Protein AF-A0A2D9S6Z5-F1 (afdb_monomer_lite)

Structure (mmCIF, N/CA/C/O backbone):
data_AF-A0A2D9S6Z5-F1
#
_entry.id   AF-A0A2D9S6Z5-F1
#
loop_
_atom_site.group_PDB
_atom_site.id
_atom_site.type_symbol
_atom_site.label_atom_id
_atom_site.label_alt_id
_atom_site.label_comp_id
_atom_site.label_asym_id
_atom_site.label_entity_id
_atom_site.label_seq_id
_atom_site.pdbx_PDB_ins_code
_atom_site.Cartn_x
_atom_site.Cartn_y
_atom_site.Cartn_z
_atom_site.occupancy
_atom_site.B_iso_or_equiv
_atom_site.auth_seq_id
_atom_site.auth_comp_id
_atom_site.auth_asym_id
_atom_site.auth_atom_id
_atom_site.pdbx_PDB_model_num
ATOM 1 N N . MET A 1 1 ? 11.393 -18.738 -14.685 1.00 60.38 1 MET A N 1
ATOM 2 C CA . MET A 1 1 ? 10.827 -17.722 -13.768 1.00 60.38 1 MET A CA 1
ATOM 3 C C . MET A 1 1 ? 9.492 -17.321 -14.346 1.00 60.38 1 MET A C 1
ATOM 5 O O . MET A 1 1 ? 9.480 -16.677 -15.389 1.00 60.38 1 MET A O 1
ATOM 9 N N . GLU A 1 2 ? 8.398 -17.807 -13.768 1.00 61.34 2 GLU A N 1
ATOM 10 C CA . GLU A 1 2 ? 7.042 -17.503 -14.252 1.00 61.34 2 GLU A CA 1
ATOM 11 C C . GLU A 1 2 ? 6.522 -16.192 -13.652 1.00 61.34 2 GLU A C 1
ATOM 13 O O . GLU A 1 2 ? 6.022 -15.353 -14.396 1.00 61.34 2 GLU A O 1
ATOM 18 N N . GLU A 1 3 ? 6.768 -15.971 -12.359 1.00 75.12 3 GLU A N 1
ATOM 19 C CA . GLU A 1 3 ? 6.419 -14.752 -11.616 1.00 75.12 3 GLU A CA 1
ATOM 20 C C . GLU A 1 3 ? 7.057 -13.482 -12.209 1.00 75.12 3 GLU A C 1
ATOM 22 O O . GLU A 1 3 ? 8.224 -13.494 -12.629 1.00 75.12 3 GLU A O 1
ATOM 27 N N . ARG A 1 4 ? 6.312 -12.365 -12.226 1.00 84.50 4 ARG A N 1
ATOM 28 C CA . ARG A 1 4 ? 6.778 -11.103 -12.830 1.00 84.50 4 ARG A CA 1
ATOM 29 C C . ARG A 1 4 ? 7.677 -10.310 -11.888 1.00 84.50 4 ARG A C 1
ATOM 31 O O . ARG A 1 4 ? 8.606 -9.667 -12.367 1.00 84.50 4 ARG A O 1
ATOM 38 N N . LEU A 1 5 ? 7.495 -10.414 -10.570 1.00 86.44 5 LEU A N 1
ATOM 39 C CA . LEU A 1 5 ? 8.322 -9.698 -9.591 1.00 86.44 5 LEU A CA 1
ATOM 40 C C . LEU A 1 5 ? 9.825 -10.070 -9.651 1.00 86.44 5 LEU A C 1
ATOM 42 O O . LEU A 1 5 ? 10.650 -9.163 -9.782 1.00 86.44 5 LEU A O 1
ATOM 46 N N . PRO A 1 6 ? 10.238 -11.358 -9.657 1.00 86.62 6 PRO A N 1
ATOM 47 C CA . PRO A 1 6 ? 11.644 -11.708 -9.871 1.00 86.62 6 PRO A CA 1
ATOM 48 C C . PRO A 1 6 ? 12.201 -11.181 -11.202 1.00 86.62 6 PRO A C 1
ATOM 50 O O . PRO A 1 6 ? 13.356 -10.752 -11.267 1.00 86.62 6 PRO A O 1
ATOM 53 N N . LYS A 1 7 ? 11.389 -11.200 -12.274 1.00 88.25 7 LYS A N 1
ATOM 54 C CA . LYS A 1 7 ? 11.790 -10.687 -13.594 1.00 88.25 7 LYS A CA 1
ATOM 55 C C . LYS A 1 7 ? 12.006 -9.179 -13.555 1.00 88.25 7 LYS A C 1
ATOM 57 O O . LYS A 1 7 ? 13.042 -8.723 -14.029 1.00 88.25 7 LYS A O 1
ATOM 62 N N . SER A 1 8 ? 11.073 -8.418 -12.983 1.00 88.50 8 SER A N 1
ATOM 63 C CA . SER A 1 8 ? 11.162 -6.957 -12.918 1.00 88.50 8 SER A CA 1
ATOM 64 C C . SER A 1 8 ? 12.385 -6.521 -12.108 1.00 88.50 8 SER A C 1
ATOM 66 O O . SER A 1 8 ? 13.182 -5.723 -12.604 1.00 88.50 8 SER A O 1
ATOM 68 N N . MET A 1 9 ? 12.635 -7.135 -10.944 1.00 87.38 9 MET A N 1
ATOM 69 C CA . MET A 1 9 ? 13.846 -6.892 -10.148 1.00 87.38 9 MET A CA 1
ATOM 70 C C . MET A 1 9 ? 15.133 -7.202 -10.923 1.00 87.38 9 MET A C 1
ATOM 72 O O . MET A 1 9 ? 16.073 -6.407 -10.913 1.00 87.38 9 MET A O 1
ATOM 76 N N . LEU A 1 10 ? 15.187 -8.330 -11.640 1.00 89.12 10 LEU A N 1
ATOM 77 C CA . LEU A 1 10 ? 16.334 -8.668 -12.487 1.00 89.12 10 LEU A CA 1
ATOM 78 C C . LEU A 1 10 ? 16.539 -7.657 -13.615 1.00 89.12 10 LEU A C 1
ATOM 80 O O . LEU A 1 10 ? 17.675 -7.277 -13.910 1.00 89.12 10 LEU A O 1
ATOM 84 N N . LEU A 1 11 ? 15.453 -7.217 -14.251 1.00 89.31 11 LEU A N 1
ATOM 85 C CA . LEU A 1 11 ? 15.498 -6.253 -15.342 1.00 89.31 11 LEU A CA 1
ATOM 86 C C . LEU A 1 11 ? 16.002 -4.885 -14.876 1.00 89.31 11 LEU A C 1
ATOM 88 O O . LEU A 1 11 ? 16.746 -4.264 -15.637 1.00 89.31 11 LEU A O 1
ATOM 92 N N . ARG A 1 12 ? 15.708 -4.444 -13.640 1.00 86.06 12 ARG A N 1
ATOM 93 C CA . ARG A 1 12 ? 16.268 -3.196 -13.074 1.00 86.06 12 ARG A CA 1
ATOM 94 C C . ARG A 1 12 ? 17.788 -3.166 -13.175 1.00 86.06 12 ARG A C 1
ATOM 96 O O . ARG A 1 12 ? 18.351 -2.181 -13.651 1.00 86.06 12 ARG A O 1
ATOM 103 N N . THR A 1 13 ? 18.447 -4.261 -12.801 1.00 83.06 13 THR A N 1
ATOM 104 C CA . THR A 1 13 ? 19.909 -4.380 -12.856 1.00 83.06 13 THR A CA 1
ATOM 105 C C . THR A 1 13 ? 20.404 -4.704 -14.271 1.00 83.06 13 THR A C 1
ATOM 107 O O . THR A 1 13 ? 21.367 -4.109 -14.760 1.00 83.06 13 THR A O 1
ATOM 110 N N . ALA A 1 14 ? 19.752 -5.641 -14.966 1.00 87.31 14 ALA A N 1
ATOM 111 C CA . ALA A 1 14 ? 20.235 -6.171 -16.239 1.00 87.31 14 ALA A CA 1
ATOM 112 C C . ALA A 1 14 ? 20.054 -5.211 -17.425 1.00 87.31 14 ALA A C 1
ATOM 114 O O . ALA A 1 14 ? 20.793 -5.339 -18.405 1.00 87.31 14 ALA A O 1
ATOM 115 N N . ARG A 1 15 ? 19.130 -4.240 -17.359 1.00 86.25 15 ARG A N 1
ATOM 116 C CA . ARG A 1 15 ? 18.839 -3.302 -18.464 1.00 86.25 15 ARG A CA 1
ATOM 117 C C . ARG A 1 15 ? 19.946 -2.288 -18.753 1.00 86.25 15 ARG A C 1
ATOM 119 O O . ARG A 1 15 ? 19.988 -1.728 -19.847 1.00 86.25 15 ARG A O 1
ATOM 126 N N . ALA A 1 16 ? 20.858 -2.045 -17.811 1.00 84.31 16 ALA A N 1
ATOM 127 C CA . ALA A 1 16 ? 21.856 -0.980 -17.923 1.00 84.31 16 ALA A CA 1
ATOM 128 C C . ALA A 1 16 ? 22.702 -1.098 -19.209 1.00 84.31 16 ALA A C 1
ATOM 130 O O . ALA A 1 16 ? 23.421 -2.081 -19.418 1.00 84.31 16 ALA A O 1
ATOM 131 N N . ASN A 1 17 ? 22.638 -0.086 -20.081 1.00 85.12 17 ASN A N 1
ATOM 132 C CA . ASN A 1 17 ? 23.307 -0.051 -21.391 1.00 85.12 17 ASN A CA 1
ATOM 133 C C . ASN A 1 17 ? 22.936 -1.194 -22.360 1.00 85.12 17 ASN A C 1
ATOM 135 O O . ASN A 1 17 ? 23.651 -1.397 -23.343 1.00 85.12 17 ASN A O 1
ATOM 139 N N . ALA A 1 18 ? 21.850 -1.927 -22.114 1.00 90.69 18 ALA A N 1
ATOM 140 C CA . ALA A 1 18 ? 21.402 -3.042 -22.943 1.00 90.69 18 ALA A CA 1
ATOM 141 C C . ALA A 1 18 ? 20.300 -2.633 -23.934 1.00 90.69 18 ALA A C 1
ATOM 143 O O . ALA A 1 18 ? 19.709 -1.561 -23.824 1.00 90.69 18 ALA A O 1
ATOM 144 N N . LEU A 1 19 ? 20.048 -3.508 -24.906 1.00 93.94 19 LEU A N 1
ATOM 145 C CA . LEU A 1 19 ? 18.801 -3.582 -25.655 1.00 93.94 19 LEU A CA 1
ATOM 146 C C . LEU A 1 19 ? 17.936 -4.654 -24.979 1.00 93.94 19 LEU A C 1
ATOM 148 O O . LEU A 1 19 ? 18.350 -5.810 -24.878 1.00 93.94 19 LEU A O 1
ATOM 152 N N . VAL A 1 20 ? 16.770 -4.247 -24.492 1.00 94.44 20 VAL A N 1
ATOM 153 C CA . VAL A 1 20 ? 15.837 -5.036 -23.692 1.00 94.44 20 VAL A CA 1
ATOM 154 C C . VAL A 1 20 ? 14.557 -5.273 -24.483 1.00 94.44 20 VAL A C 1
ATOM 156 O O . VAL A 1 20 ? 13.919 -4.324 -24.937 1.00 94.44 20 VAL A O 1
ATOM 159 N N . ILE A 1 21 ? 14.174 -6.539 -24.620 1.00 95.12 21 ILE A N 1
ATOM 160 C CA . ILE A 1 21 ? 12.859 -6.965 -25.112 1.00 95.12 21 ILE A CA 1
ATOM 161 C C . ILE A 1 21 ? 12.266 -7.851 -24.021 1.00 95.12 21 ILE A C 1
ATOM 163 O O . ILE A 1 21 ? 12.701 -8.991 -23.883 1.00 95.12 21 ILE A O 1
ATOM 167 N N . ALA A 1 22 ? 11.345 -7.324 -23.217 1.00 93.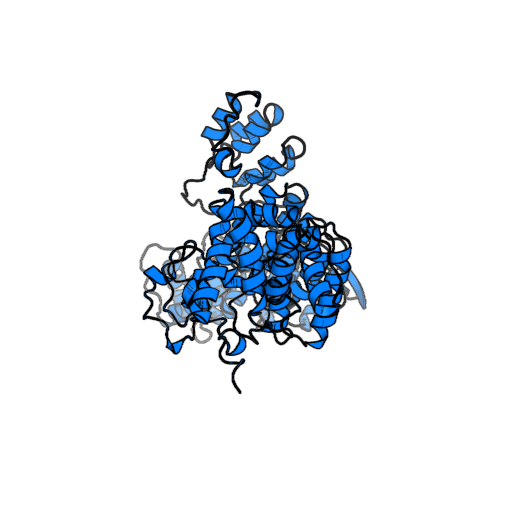06 22 ALA A N 1
ATOM 168 C CA . ALA A 1 22 ? 10.731 -8.046 -22.099 1.00 93.06 22 ALA A CA 1
ATOM 169 C C . ALA A 1 22 ? 9.395 -7.410 -21.685 1.00 93.06 22 ALA A C 1
ATOM 171 O O . ALA A 1 22 ? 9.017 -6.362 -22.206 1.00 93.06 22 ALA A O 1
ATOM 172 N N . ASP A 1 23 ? 8.656 -8.040 -20.776 1.00 90.19 23 ASP A N 1
ATOM 173 C CA . ASP A 1 23 ? 7.639 -7.353 -19.975 1.00 90.19 23 ASP A CA 1
ATOM 174 C C . ASP A 1 23 ? 8.330 -6.261 -19.139 1.00 90.19 23 ASP A C 1
ATOM 176 O O . ASP A 1 23 ? 9.142 -6.558 -18.261 1.00 90.19 23 ASP A O 1
ATOM 180 N N . LEU A 1 24 ? 8.057 -4.990 -19.458 1.00 88.00 24 LEU A N 1
ATOM 181 C CA . LEU A 1 24 ? 8.623 -3.845 -18.732 1.00 88.00 24 LEU A CA 1
ATOM 182 C C . LEU A 1 24 ? 7.766 -3.429 -17.522 1.00 88.00 24 LEU A C 1
ATOM 184 O O . LEU A 1 24 ? 8.071 -2.425 -16.879 1.00 88.00 24 LEU A O 1
ATOM 188 N N . GLY A 1 25 ? 6.711 -4.184 -17.196 1.00 82.19 25 GLY A N 1
ATOM 189 C CA . GLY A 1 25 ? 5.945 -4.023 -15.964 1.00 82.19 25 GLY A CA 1
ATOM 190 C C . GLY A 1 25 ? 6.850 -4.089 -14.733 1.00 82.19 25 GLY A C 1
ATOM 191 O O . GLY A 1 25 ? 7.753 -4.923 -14.636 1.00 82.19 25 GLY A O 1
ATOM 192 N N . GLY A 1 26 ? 6.655 -3.159 -13.800 1.00 78.12 26 GLY A N 1
ATOM 193 C CA . GLY A 1 26 ? 7.515 -3.039 -12.624 1.00 78.12 26 GLY A CA 1
ATOM 194 C C . GLY A 1 26 ? 8.839 -2.284 -12.834 1.00 78.12 26 GLY A C 1
ATOM 195 O O . GLY A 1 26 ? 9.704 -2.345 -11.952 1.00 78.12 26 GLY A O 1
ATOM 196 N N . LEU A 1 27 ? 9.011 -1.579 -13.963 1.00 82.25 27 LEU A N 1
ATOM 197 C CA . LEU A 1 27 ? 10.142 -0.681 -14.240 1.00 82.25 27 LEU A CA 1
ATOM 198 C C . LEU A 1 27 ? 9.711 0.789 -14.359 1.00 82.25 27 LEU A C 1
ATOM 200 O O . LEU A 1 27 ? 8.639 1.098 -14.865 1.00 82.25 27 LEU A O 1
ATOM 204 N N . ASP A 1 28 ? 10.622 1.697 -14.007 1.00 70.56 28 ASP A N 1
ATOM 205 C CA . ASP A 1 28 ? 10.469 3.164 -14.087 1.00 70.56 28 ASP A CA 1
ATOM 206 C C . ASP A 1 28 ? 10.483 3.755 -15.516 1.00 70.56 28 ASP A C 1
ATOM 208 O O . ASP A 1 28 ? 10.753 4.938 -15.708 1.00 70.56 28 ASP A O 1
ATOM 212 N N . THR A 1 29 ? 10.291 2.938 -16.553 1.00 73.88 29 THR A N 1
ATOM 213 C CA . THR A 1 29 ? 10.485 3.356 -17.951 1.00 73.88 29 THR A CA 1
ATOM 214 C C . THR A 1 29 ? 9.367 2.858 -18.845 1.00 73.88 29 THR A C 1
ATOM 216 O O . THR A 1 29 ? 9.070 1.662 -18.846 1.00 73.88 29 THR A O 1
ATOM 219 N N . VAL A 1 30 ? 8.832 3.748 -19.679 1.00 75.75 30 VAL A N 1
ATOM 220 C CA . VAL A 1 30 ? 7.879 3.392 -20.734 1.00 75.75 30 VAL A CA 1
ATOM 221 C C . VAL A 1 30 ? 8.622 2.764 -21.918 1.00 75.75 30 VAL A C 1
ATOM 223 O O . VAL A 1 30 ? 9.738 3.162 -22.262 1.00 75.75 30 VAL A O 1
ATOM 226 N N . GLY A 1 31 ? 8.012 1.755 -22.543 1.00 80.56 31 GLY A N 1
ATOM 227 C CA . GLY A 1 31 ? 8.539 1.150 -23.765 1.00 80.56 31 GLY A CA 1
ATOM 228 C C . GLY A 1 31 ? 8.642 2.167 -24.905 1.00 80.56 31 GLY A C 1
ATOM 229 O O . GLY A 1 31 ? 7.742 2.975 -25.121 1.00 80.56 31 GLY A O 1
ATOM 230 N N . GLN A 1 32 ? 9.739 2.115 -25.657 1.00 89.50 32 GLN A N 1
ATOM 231 C CA . GLN A 1 32 ? 9.944 2.960 -26.830 1.00 89.50 32 GLN A CA 1
ATOM 232 C C . GLN A 1 32 ? 9.162 2.433 -28.041 1.00 89.50 32 GLN A C 1
ATOM 234 O O . GLN A 1 32 ? 8.754 1.271 -28.095 1.00 89.50 32 GLN A O 1
ATOM 239 N N . ASN A 1 33 ? 9.018 3.283 -29.061 1.00 91.56 33 ASN A N 1
ATOM 240 C CA . ASN A 1 33 ? 8.466 2.889 -30.358 1.00 91.56 33 ASN A CA 1
ATOM 241 C C . ASN A 1 33 ? 9.228 1.692 -30.945 1.00 91.56 33 ASN A C 1
ATOM 243 O O . ASN A 1 33 ? 10.458 1.649 -30.906 1.00 91.56 33 ASN A O 1
ATOM 247 N N . PHE A 1 34 ? 8.512 0.763 -31.575 1.00 94.31 34 PHE A N 1
ATOM 248 C CA . PHE A 1 34 ? 9.117 -0.413 -32.194 1.00 94.31 34 PHE A CA 1
ATOM 249 C C . PHE A 1 34 ? 9.845 -0.065 -33.506 1.00 94.31 34 PHE A C 1
ATOM 251 O O . PHE A 1 34 ? 9.408 0.817 -34.253 1.00 94.31 34 PHE A O 1
ATOM 258 N N . PRO A 1 35 ? 10.940 -0.764 -33.845 1.00 93.75 35 PRO A N 1
ATOM 259 C CA . PRO A 1 35 ? 11.667 -0.545 -35.093 1.00 93.75 35 PRO A CA 1
ATOM 260 C C . PRO A 1 35 ? 10.824 -0.984 -36.293 1.00 93.75 35 PRO A C 1
ATOM 262 O O . PRO A 1 35 ? 10.337 -2.114 -36.346 1.00 93.75 35 PRO A O 1
ATOM 265 N N . ILE A 1 36 ? 10.653 -0.123 -37.297 1.00 94.00 36 ILE A N 1
ATOM 266 C CA . ILE A 1 36 ? 9.840 -0.442 -38.482 1.00 94.00 36 ILE A CA 1
ATOM 267 C C . ILE A 1 36 ? 10.416 -1.607 -39.317 1.00 94.00 36 ILE A C 1
ATOM 269 O O . ILE A 1 36 ? 9.697 -2.264 -40.085 1.00 94.00 36 ILE A O 1
ATOM 273 N N . SER A 1 37 ? 11.713 -1.887 -39.190 1.00 93.06 37 SER A N 1
ATOM 274 C CA . SER A 1 37 ? 12.403 -2.985 -39.867 1.00 93.06 37 SER A CA 1
ATOM 275 C C . SER A 1 37 ? 12.048 -4.365 -39.309 1.00 93.06 37 SER A C 1
ATOM 277 O O . SER A 1 37 ? 12.013 -5.322 -40.082 1.00 93.06 37 SER A O 1
ATOM 279 N N . CYS A 1 38 ? 11.630 -4.494 -38.039 1.00 94.38 38 CYS A N 1
ATOM 280 C CA . CYS A 1 38 ? 11.185 -5.795 -37.506 1.00 94.38 38 CYS A CA 1
ATOM 281 C C . CYS A 1 38 ? 9.957 -6.357 -38.250 1.00 94.38 38 CYS A C 1
ATOM 283 O O . CYS A 1 38 ? 9.712 -7.569 -38.259 1.00 94.38 38 CYS A O 1
ATOM 285 N N . LEU A 1 39 ? 9.215 -5.493 -38.957 1.00 95.38 39 LEU A N 1
ATOM 286 C CA . LEU A 1 39 ? 8.086 -5.901 -39.783 1.00 95.38 39 LEU A CA 1
ATOM 287 C C . LEU A 1 39 ? 8.487 -6.745 -41.010 1.00 95.38 39 LEU A C 1
ATOM 289 O O . LEU A 1 39 ? 7.630 -7.450 -41.551 1.00 95.38 39 LEU A O 1
ATOM 293 N N . ASP A 1 40 ? 9.759 -6.721 -41.440 1.00 93.69 40 ASP A N 1
ATOM 294 C CA . ASP A 1 40 ? 10.269 -7.585 -42.520 1.00 93.69 40 ASP A CA 1
ATOM 295 C C . ASP A 1 40 ? 10.176 -9.073 -42.134 1.00 93.69 40 ASP A C 1
ATOM 297 O O . ASP A 1 40 ? 9.705 -9.912 -42.915 1.00 93.69 40 ASP A O 1
ATOM 301 N N . SER A 1 41 ? 10.560 -9.401 -40.900 1.00 92.19 41 SER A N 1
ATOM 302 C CA . SER A 1 41 ? 10.441 -10.759 -40.368 1.00 92.19 41 SER A CA 1
ATOM 303 C C . SER A 1 41 ? 8.986 -11.092 -40.031 1.00 92.19 41 SER A C 1
ATOM 305 O O . SER A 1 41 ? 8.489 -12.173 -40.370 1.00 92.19 41 SER A O 1
ATOM 307 N N . TRP A 1 42 ? 8.244 -10.117 -39.492 1.00 95.81 42 TRP A N 1
ATOM 308 C CA . TRP A 1 42 ? 6.830 -10.293 -39.163 1.00 95.81 42 TRP A CA 1
ATOM 309 C C . TRP A 1 42 ? 5.974 -10.636 -40.384 1.00 95.81 42 TRP A C 1
ATOM 311 O O . TRP A 1 42 ? 5.202 -11.589 -40.318 1.00 95.81 42 TRP A O 1
ATOM 321 N N . ILE A 1 43 ? 6.111 -9.945 -41.525 1.00 94.94 43 ILE A N 1
ATOM 322 C CA . ILE A 1 43 ? 5.259 -10.214 -42.702 1.00 94.94 43 ILE A CA 1
ATOM 323 C C . ILE A 1 43 ? 5.460 -11.638 -43.245 1.00 94.94 43 ILE A C 1
ATOM 325 O O . ILE A 1 43 ? 4.526 -12.261 -43.762 1.00 94.94 43 ILE A O 1
ATOM 329 N N . THR A 1 44 ? 6.672 -12.176 -43.099 1.00 92.75 44 THR A N 1
ATOM 330 C CA . THR A 1 44 ? 7.031 -13.542 -43.498 1.00 92.75 44 THR A CA 1
ATOM 331 C C . THR A 1 44 ? 6.307 -14.566 -42.628 1.00 92.75 44 THR A C 1
ATOM 333 O O . THR A 1 44 ? 5.728 -15.517 -43.161 1.00 92.75 44 THR A O 1
ATOM 336 N N . ARG A 1 45 ? 6.257 -14.321 -41.315 1.00 90.25 45 ARG A N 1
ATOM 337 C CA . ARG A 1 45 ? 5.573 -15.162 -40.319 1.00 90.25 45 ARG A CA 1
ATOM 338 C C . ARG A 1 45 ? 4.054 -15.015 -40.378 1.00 90.25 45 ARG A C 1
ATOM 340 O O . ARG A 1 45 ? 3.323 -16.001 -40.321 1.00 90.25 45 ARG A O 1
ATOM 347 N N . ALA A 1 46 ? 3.570 -13.793 -40.570 1.00 91.44 46 ALA A N 1
ATOM 348 C CA . ALA A 1 46 ? 2.155 -13.473 -40.661 1.00 91.44 46 ALA A CA 1
ATOM 349 C C . ALA A 1 46 ? 1.521 -14.002 -41.952 1.00 91.44 46 ALA A C 1
ATOM 351 O O . ALA A 1 46 ? 0.322 -14.271 -41.961 1.00 91.44 46 ALA A O 1
ATOM 352 N N . HIS A 1 47 ? 2.272 -14.180 -43.044 1.00 92.62 47 HIS A N 1
ATOM 353 C CA . HIS A 1 47 ? 1.724 -14.632 -44.326 1.00 92.62 47 HIS A CA 1
ATOM 354 C C . HIS A 1 47 ? 2.605 -15.672 -45.052 1.00 92.62 47 HIS A C 1
ATOM 356 O O . HIS A 1 47 ? 3.043 -15.432 -46.183 1.00 92.62 47 HIS A O 1
ATOM 362 N N . PRO A 1 48 ? 2.781 -16.886 -44.494 1.00 89.62 48 PRO A N 1
ATOM 363 C CA . PRO A 1 48 ? 3.728 -17.883 -45.004 1.00 89.62 48 PRO A CA 1
ATOM 364 C C . PRO A 1 48 ? 3.361 -18.446 -46.388 1.00 89.62 48 PRO A C 1
ATOM 366 O O . PRO A 1 48 ? 4.219 -18.960 -47.098 1.00 89.62 48 PRO A O 1
ATOM 369 N N . ARG A 1 49 ? 2.094 -18.330 -46.805 1.00 91.38 49 ARG A N 1
ATOM 370 C CA . ARG A 1 49 ? 1.600 -18.821 -48.106 1.00 91.38 49 ARG A CA 1
ATOM 371 C C . ARG A 1 49 ? 1.699 -17.793 -49.238 1.00 91.38 49 ARG A C 1
ATOM 373 O O . ARG A 1 49 ? 1.493 -18.150 -50.391 1.00 91.38 49 ARG A O 1
ATOM 380 N N . LEU A 1 50 ? 1.964 -16.521 -48.923 1.00 91.50 50 LEU A N 1
ATOM 381 C CA . LEU A 1 50 ? 2.097 -15.474 -49.940 1.00 91.50 50 LEU A CA 1
ATOM 382 C C . LEU A 1 50 ? 3.474 -15.522 -50.601 1.00 91.50 50 LEU A C 1
ATOM 384 O O . LEU A 1 50 ? 4.458 -15.898 -49.960 1.00 91.50 50 LEU A O 1
ATOM 388 N N . THR A 1 51 ? 3.537 -15.090 -51.861 1.00 93.12 51 THR A N 1
ATOM 389 C CA . THR A 1 51 ? 4.793 -14.942 -52.602 1.00 93.12 51 THR A CA 1
ATOM 390 C C . THR A 1 51 ? 5.638 -13.793 -52.032 1.00 93.12 51 THR A C 1
ATOM 392 O O . THR A 1 51 ? 5.086 -12.844 -51.465 1.00 93.12 51 THR A O 1
ATOM 395 N N . PRO A 1 52 ? 6.974 -13.817 -52.204 1.00 91.44 52 PRO A N 1
ATOM 396 C CA . PRO A 1 52 ? 7.848 -12.750 -51.707 1.00 91.44 52 PRO A CA 1
ATOM 397 C C . PRO A 1 52 ? 7.496 -11.355 -52.251 1.00 91.44 52 PRO A C 1
ATOM 399 O O . PRO A 1 52 ? 7.566 -10.369 -51.519 1.00 91.44 52 PRO A O 1
ATOM 402 N N . SER A 1 53 ? 7.070 -11.265 -53.516 1.00 90.44 53 SER A N 1
ATOM 403 C CA . SER A 1 53 ? 6.652 -10.005 -54.144 1.00 90.44 53 SER A CA 1
ATOM 404 C C . SER A 1 53 ? 5.389 -9.429 -53.502 1.00 90.44 53 SER A C 1
ATOM 406 O O . SER A 1 53 ? 5.338 -8.235 -53.205 1.00 90.44 53 SER A O 1
ATOM 408 N N . GLU A 1 54 ? 4.398 -10.276 -53.225 1.00 90.75 54 GLU A N 1
ATOM 409 C CA . GLU A 1 54 ? 3.148 -9.860 -52.591 1.00 90.75 54 GLU A CA 1
ATOM 410 C C . GLU A 1 54 ? 3.359 -9.481 -51.118 1.00 90.75 54 GLU A C 1
ATOM 412 O O . GLU A 1 54 ? 2.797 -8.490 -50.651 1.00 90.75 54 GLU A O 1
ATOM 417 N N . ARG A 1 55 ? 4.232 -10.197 -50.392 1.00 92.06 55 ARG A N 1
ATOM 418 C CA . ARG A 1 55 ? 4.635 -9.794 -49.032 1.00 92.06 55 ARG A CA 1
ATOM 419 C C . ARG A 1 55 ? 5.292 -8.421 -49.030 1.00 92.06 55 ARG A C 1
ATOM 421 O O . ARG A 1 55 ? 4.893 -7.575 -48.238 1.00 92.06 55 ARG A O 1
ATOM 428 N N . ARG A 1 56 ? 6.240 -8.172 -49.941 1.00 92.38 56 ARG A N 1
ATOM 429 C CA . ARG A 1 56 ? 6.921 -6.873 -50.060 1.00 92.38 56 ARG A CA 1
ATOM 430 C C . ARG A 1 56 ? 5.936 -5.747 -50.384 1.00 92.38 56 ARG A C 1
ATOM 432 O O . ARG A 1 56 ? 6.009 -4.689 -49.767 1.00 92.38 56 ARG A O 1
ATOM 439 N N . ARG A 1 57 ? 4.973 -5.983 -51.283 1.00 92.44 57 ARG A N 1
ATOM 440 C CA . ARG A 1 57 ? 3.910 -5.013 -51.592 1.00 92.44 57 ARG A CA 1
ATOM 441 C C . ARG A 1 57 ? 3.079 -4.673 -50.353 1.00 92.44 57 ARG A C 1
ATOM 443 O O . ARG A 1 57 ? 2.920 -3.499 -50.032 1.00 92.44 57 ARG A O 1
ATOM 450 N N . ARG A 1 58 ? 2.571 -5.690 -49.648 1.00 92.44 58 ARG A N 1
ATOM 451 C CA . ARG A 1 58 ? 1.746 -5.507 -48.441 1.00 92.44 58 ARG A CA 1
ATOM 452 C C . ARG A 1 58 ? 2.515 -4.840 -47.309 1.00 92.44 58 ARG A C 1
ATOM 454 O O . ARG A 1 58 ? 1.953 -3.989 -46.627 1.00 92.44 58 ARG A O 1
ATOM 461 N N . LEU A 1 59 ? 3.784 -5.203 -47.135 1.00 92.38 59 LEU A N 1
ATOM 462 C CA . LEU A 1 59 ? 4.662 -4.605 -46.141 1.00 92.38 59 LEU A CA 1
ATOM 463 C C . LEU A 1 59 ? 4.895 -3.119 -46.419 1.00 92.38 59 LEU A C 1
ATOM 465 O O . LEU A 1 59 ? 4.761 -2.321 -45.501 1.00 92.38 59 LEU A O 1
ATOM 469 N N . ASN A 1 60 ? 5.165 -2.727 -47.667 1.00 91.56 60 ASN A N 1
ATOM 470 C CA . ASN A 1 60 ? 5.328 -1.314 -48.019 1.00 91.56 60 ASN A CA 1
ATOM 471 C C . ASN A 1 60 ? 4.052 -0.512 -47.719 1.00 91.56 60 ASN A C 1
ATOM 473 O O . ASN A 1 60 ? 4.125 0.526 -47.070 1.00 91.56 60 ASN A O 1
ATOM 477 N N . SER A 1 61 ? 2.875 -1.035 -48.083 1.00 90.44 61 SER A N 1
ATOM 478 C CA . SER A 1 61 ? 1.594 -0.389 -47.754 1.00 90.44 61 SER A CA 1
ATOM 479 C C . SER A 1 61 ? 1.297 -0.340 -46.250 1.00 90.44 61 SER A C 1
ATOM 481 O O . SER A 1 61 ? 0.555 0.534 -45.806 1.00 90.44 61 SER A O 1
ATOM 483 N N . LEU A 1 62 ? 1.818 -1.286 -45.461 1.00 91.62 62 LEU A N 1
ATOM 484 C CA . LEU A 1 62 ? 1.717 -1.256 -44.001 1.00 91.62 62 LEU A CA 1
ATOM 485 C C . LEU A 1 62 ? 2.672 -0.212 -43.409 1.00 91.62 62 LEU A C 1
ATOM 487 O O . LEU A 1 62 ? 2.241 0.592 -42.591 1.00 91.62 62 LEU A O 1
ATOM 491 N N . ARG A 1 63 ? 3.930 -0.181 -43.862 1.00 92.44 63 ARG A N 1
ATOM 492 C CA . ARG A 1 63 ? 4.938 0.804 -43.445 1.00 92.44 63 ARG A CA 1
ATOM 493 C C . ARG A 1 63 ? 4.461 2.224 -43.700 1.00 92.44 63 ARG A C 1
ATOM 495 O O . ARG A 1 63 ? 4.432 3.017 -42.771 1.00 92.44 63 ARG A O 1
ATOM 502 N N . GLU A 1 64 ? 3.998 2.508 -44.916 1.00 88.69 64 GLU A N 1
ATOM 503 C CA . GLU A 1 64 ? 3.455 3.823 -45.265 1.00 88.69 64 GLU A CA 1
ATOM 504 C C . GLU A 1 64 ? 2.253 4.202 -44.394 1.00 88.69 64 GLU A C 1
ATOM 506 O O . GLU A 1 64 ? 2.106 5.364 -44.036 1.00 88.69 64 GLU A O 1
ATOM 511 N N . ARG A 1 65 ? 1.404 3.242 -44.011 1.00 89.06 65 ARG A N 1
ATOM 512 C CA . ARG A 1 65 ? 0.266 3.511 -43.122 1.00 89.06 65 ARG A CA 1
ATOM 513 C C . ARG A 1 65 ? 0.686 3.821 -41.682 1.00 89.06 65 ARG A C 1
ATOM 515 O O . ARG A 1 65 ? -0.035 4.549 -41.009 1.00 89.06 65 ARG A O 1
ATOM 522 N N . LEU A 1 66 ? 1.785 3.241 -41.205 1.00 88.00 66 LEU A N 1
ATOM 523 C CA . LEU A 1 66 ? 2.276 3.435 -39.837 1.00 88.00 66 LEU A CA 1
ATOM 524 C C . LEU A 1 66 ? 3.120 4.706 -39.694 1.00 88.00 66 LEU A C 1
ATOM 526 O O . LEU A 1 66 ? 3.117 5.307 -38.628 1.00 88.00 66 LEU A O 1
ATOM 530 N N . THR A 1 67 ? 3.824 5.121 -40.751 1.00 83.44 67 THR A N 1
ATOM 531 C CA . THR A 1 67 ? 4.752 6.263 -40.705 1.00 83.44 67 THR A CA 1
ATOM 532 C C . THR A 1 67 ? 4.217 7.525 -41.381 1.00 83.44 67 THR A C 1
ATOM 534 O O . THR A 1 67 ? 4.688 8.621 -41.086 1.00 83.44 67 THR A O 1
ATOM 537 N N . SER A 1 68 ? 3.241 7.414 -42.289 1.00 80.00 68 SER A N 1
ATOM 538 C CA . SER A 1 68 ? 2.657 8.567 -42.980 1.00 80.00 68 SER A CA 1
ATOM 539 C C . SER A 1 68 ? 1.374 9.048 -42.310 1.00 80.00 68 SER A C 1
ATOM 541 O O . SER A 1 68 ? 0.513 8.264 -41.927 1.00 80.00 68 SER A O 1
ATOM 543 N N . THR A 1 69 ? 1.169 10.365 -42.309 1.00 69.75 69 THR A N 1
ATOM 544 C CA . THR A 1 69 ? -0.112 11.001 -41.956 1.00 69.75 69 THR A CA 1
ATOM 545 C C . THR A 1 69 ? -1.205 10.780 -43.013 1.00 69.75 69 THR A C 1
ATOM 547 O O . THR A 1 69 ? -2.369 11.133 -42.807 1.00 69.75 69 THR A O 1
ATOM 550 N N . ARG A 1 70 ? -0.861 10.196 -44.170 1.00 72.75 70 ARG A N 1
ATOM 551 C CA . ARG A 1 70 ? -1.800 9.906 -45.261 1.00 72.75 70 ARG A CA 1
ATOM 552 C C . ARG A 1 70 ? -2.557 8.603 -45.006 1.00 72.75 70 ARG A C 1
ATOM 554 O O . ARG A 1 70 ? -1.982 7.589 -44.624 1.00 72.75 70 ARG A O 1
ATOM 561 N N . ARG A 1 71 ? -3.857 8.587 -45.324 1.00 69.75 71 ARG A N 1
ATOM 562 C CA . ARG A 1 71 ? -4.673 7.361 -45.298 1.00 69.75 71 ARG A CA 1
ATOM 563 C C . ARG A 1 71 ? -4.272 6.426 -46.442 1.00 69.75 71 ARG A C 1
ATOM 565 O O . ARG A 1 71 ? -4.823 6.505 -47.538 1.00 69.75 71 ARG A O 1
ATOM 572 N N . VAL A 1 72 ? -3.323 5.532 -46.179 1.00 79.88 72 VAL A N 1
ATOM 573 C CA . VAL A 1 72 ? -2.911 4.479 -47.115 1.00 79.88 72 VAL A CA 1
ATOM 574 C C . VAL A 1 72 ? -3.789 3.241 -46.934 1.00 79.88 72 VAL A C 1
ATOM 576 O O . VAL A 1 72 ? -4.027 2.771 -45.819 1.00 79.88 72 VAL A O 1
ATOM 579 N N . ARG A 1 73 ? -4.301 2.702 -48.047 1.00 77.94 73 ARG A N 1
ATOM 580 C CA . ARG A 1 73 ? -5.121 1.487 -48.046 1.00 77.94 73 ARG A CA 1
ATOM 581 C C . ARG A 1 73 ? -4.217 0.259 -47.938 1.00 77.94 73 ARG A C 1
ATOM 583 O O . ARG A 1 73 ? -3.589 -0.140 -48.912 1.00 77.94 73 ARG A O 1
ATOM 590 N N . THR A 1 74 ? -4.186 -0.359 -46.763 1.00 83.88 74 THR A N 1
ATOM 591 C CA . THR A 1 74 ? -3.551 -1.669 -46.544 1.00 83.88 74 THR A CA 1
ATOM 592 C C . THR A 1 74 ? -4.570 -2.789 -46.751 1.00 83.88 74 THR A C 1
ATOM 594 O O . THR A 1 74 ? -5.746 -2.627 -46.423 1.00 83.88 74 THR A O 1
ATOM 597 N N . GLU A 1 75 ? -4.119 -3.936 -47.259 1.00 88.81 75 GLU A N 1
ATOM 598 C CA . GLU A 1 75 ? -4.920 -5.162 -47.340 1.00 88.81 75 GLU A CA 1
ATOM 599 C C . GLU A 1 75 ? -5.550 -5.510 -45.984 1.00 88.81 75 GLU A C 1
ATOM 601 O O . GLU A 1 75 ? -4.856 -5.620 -44.969 1.00 88.81 75 GLU A O 1
ATOM 606 N N . GLU A 1 76 ? -6.867 -5.718 -45.963 1.00 87.56 76 GLU A N 1
ATOM 607 C CA . GLU A 1 76 ? -7.629 -5.882 -44.719 1.00 87.56 76 GLU A CA 1
ATOM 608 C C . GLU A 1 76 ? -7.176 -7.113 -43.924 1.00 87.56 76 GLU A C 1
ATOM 610 O O . GLU A 1 76 ? -7.040 -7.065 -42.703 1.00 87.56 76 GLU A O 1
ATOM 615 N N . SER A 1 77 ? -6.856 -8.202 -44.626 1.00 90.06 77 SER A N 1
ATOM 616 C CA . SER A 1 77 ? -6.316 -9.425 -44.019 1.00 90.06 77 SER A CA 1
ATOM 617 C C . SER A 1 77 ? -4.989 -9.199 -43.285 1.00 90.06 77 SER A C 1
ATOM 619 O O . SER A 1 77 ? -4.771 -9.783 -42.224 1.00 90.06 77 SER A O 1
ATOM 621 N N . THR A 1 78 ? -4.117 -8.345 -43.826 1.00 91.44 78 THR A N 1
ATOM 622 C CA . THR A 1 78 ? -2.826 -7.995 -43.222 1.00 91.44 78 THR A CA 1
ATOM 623 C C . THR A 1 78 ? -3.017 -7.016 -42.070 1.00 91.44 78 THR A C 1
ATOM 625 O O . THR A 1 78 ? -2.422 -7.207 -41.017 1.00 91.44 78 THR A O 1
ATOM 628 N N . TRP A 1 79 ? -3.911 -6.034 -42.214 1.00 92.12 79 TRP A N 1
ATOM 629 C CA . TRP A 1 79 ? -4.222 -5.086 -41.143 1.00 92.12 79 TRP A CA 1
ATOM 630 C C . TRP A 1 79 ? -4.862 -5.754 -39.918 1.00 92.12 79 TRP A C 1
ATOM 632 O O . TRP A 1 79 ? -4.470 -5.468 -38.791 1.00 92.12 79 TRP A O 1
ATOM 642 N N . ARG A 1 80 ? -5.803 -6.687 -40.118 1.00 91.62 80 ARG A N 1
ATOM 643 C CA . ARG A 1 80 ? -6.417 -7.445 -39.013 1.00 91.62 80 ARG A CA 1
ATOM 644 C C . ARG A 1 80 ? -5.390 -8.301 -38.265 1.00 91.62 80 ARG A C 1
ATOM 646 O O . ARG A 1 80 ? -5.418 -8.333 -37.041 1.00 91.62 80 ARG A O 1
ATOM 653 N N . ARG A 1 81 ? -4.475 -8.971 -38.981 1.00 93.19 81 ARG A N 1
ATOM 654 C CA . ARG A 1 81 ? -3.375 -9.731 -38.352 1.00 93.19 81 ARG A CA 1
ATOM 655 C C . ARG A 1 81 ? -2.406 -8.814 -37.616 1.00 93.19 81 ARG A C 1
ATOM 657 O O . ARG A 1 81 ? -2.047 -9.115 -36.491 1.00 93.19 81 ARG A O 1
ATOM 664 N N . PHE A 1 82 ? -2.049 -7.681 -38.215 1.00 94.56 82 PHE A N 1
ATOM 665 C CA . PHE A 1 82 ? -1.207 -6.679 -37.568 1.00 94.56 82 PHE A CA 1
ATOM 666 C C . PHE A 1 82 ? -1.821 -6.197 -36.250 1.00 94.56 82 PHE A C 1
ATOM 668 O O . PHE A 1 82 ? -1.167 -6.271 -35.222 1.00 94.56 82 PHE A O 1
ATOM 675 N N . ARG A 1 83 ? -3.100 -5.800 -36.250 1.00 92.62 83 ARG A N 1
ATOM 676 C CA . ARG A 1 83 ? -3.809 -5.375 -35.032 1.00 92.62 83 ARG A CA 1
ATOM 677 C C . ARG A 1 83 ? -3.940 -6.481 -33.989 1.00 92.62 83 ARG A C 1
ATOM 679 O O . ARG A 1 83 ? -3.936 -6.187 -32.803 1.00 92.62 83 ARG A O 1
ATOM 686 N N . LYS A 1 84 ? -4.040 -7.742 -34.413 1.00 93.38 84 LYS A N 1
ATOM 687 C CA . LYS A 1 84 ? -4.027 -8.883 -33.493 1.00 93.38 84 LYS A CA 1
ATOM 688 C C . LYS A 1 84 ? -2.662 -9.057 -32.820 1.00 93.38 84 LYS A C 1
ATOM 690 O O . LYS A 1 84 ? -2.621 -9.348 -31.632 1.00 93.38 84 LYS A O 1
ATOM 695 N N . ASP A 1 85 ? -1.581 -8.896 -33.579 1.00 93.31 85 ASP A N 1
ATOM 696 C CA . ASP A 1 85 ? -0.229 -9.210 -33.112 1.00 93.31 85 ASP A CA 1
ATOM 697 C C . ASP A 1 85 ? 0.446 -8.040 -32.379 1.00 93.31 85 ASP A C 1
ATOM 699 O O . ASP A 1 85 ? 1.181 -8.265 -31.423 1.00 93.31 85 ASP A O 1
ATOM 703 N N . TRP A 1 86 ? 0.188 -6.809 -32.823 1.00 93.56 86 TRP A N 1
ATOM 704 C CA . TRP A 1 86 ? 0.844 -5.579 -32.365 1.00 93.56 86 TRP A CA 1
ATOM 705 C C . TRP A 1 86 ? -0.107 -4.596 -31.662 1.00 93.56 86 TRP A C 1
ATOM 707 O O . TRP A 1 86 ? 0.345 -3.587 -31.136 1.00 93.56 86 TRP A O 1
ATOM 717 N N . LYS A 1 87 ? -1.425 -4.852 -31.645 1.00 90.38 87 LYS A N 1
ATOM 718 C CA . LYS A 1 87 ? -2.445 -3.973 -31.035 1.00 90.38 87 LYS A CA 1
ATOM 719 C C . LYS A 1 87 ? -2.334 -2.508 -31.493 1.00 90.38 87 LYS A C 1
ATOM 721 O O . LYS A 1 87 ? -2.521 -2.233 -32.683 1.00 90.38 87 LYS A O 1
ATOM 726 N N . ASP A 1 88 ? -2.094 -1.588 -30.560 1.00 86.50 88 ASP A N 1
ATOM 727 C CA . ASP A 1 88 ? -1.947 -0.139 -30.747 1.00 86.50 88 ASP A CA 1
ATOM 728 C C . ASP A 1 88 ? -0.472 0.310 -30.742 1.00 86.50 88 ASP A C 1
ATOM 730 O O . ASP A 1 88 ? -0.185 1.491 -30.580 1.00 86.50 88 ASP A O 1
ATOM 734 N N . ALA A 1 89 ? 0.467 -0.620 -30.949 1.00 89.12 89 ALA A N 1
ATOM 735 C CA . ALA A 1 89 ? 1.895 -0.331 -30.984 1.00 89.12 89 ALA A CA 1
ATOM 736 C C . ALA A 1 89 ? 2.273 0.744 -32.018 1.00 89.12 89 ALA A C 1
ATOM 738 O O . ALA A 1 89 ? 1.837 0.724 -33.177 1.00 89.12 89 ALA A O 1
ATOM 739 N N . THR A 1 90 ? 3.159 1.640 -31.598 1.00 90.25 90 THR A N 1
ATOM 740 C CA . THR A 1 90 ? 3.747 2.714 -32.401 1.00 90.25 90 THR A CA 1
ATOM 741 C C . THR A 1 90 ? 5.115 2.304 -32.942 1.00 90.25 90 THR A C 1
ATOM 743 O O . THR A 1 90 ? 5.854 1.551 -32.312 1.00 90.25 90 THR A O 1
ATOM 746 N N . PHE A 1 91 ? 5.465 2.794 -34.134 1.00 93.25 91 PHE A N 1
ATOM 747 C CA . PHE A 1 91 ? 6.692 2.409 -34.834 1.00 93.25 91 PHE A CA 1
ATOM 748 C C . PHE A 1 91 ? 7.525 3.629 -35.218 1.00 93.25 91 PHE A C 1
ATOM 750 O O . PHE A 1 91 ? 6.975 4.668 -35.579 1.00 93.25 91 PHE A O 1
ATOM 757 N N . SER A 1 92 ? 8.849 3.482 -35.198 1.00 90.94 92 SER A N 1
ATOM 758 C CA . SER A 1 92 ? 9.802 4.512 -35.621 1.00 90.94 92 SER A CA 1
ATOM 759 C C . SER A 1 92 ? 10.593 4.065 -36.849 1.00 90.94 92 SER A C 1
ATOM 761 O O . SER A 1 92 ? 10.981 2.902 -36.965 1.00 90.94 92 SER A O 1
ATOM 763 N N . SER A 1 93 ? 10.850 5.010 -37.760 1.00 88.12 93 SER A N 1
ATOM 764 C CA . SER A 1 93 ? 11.824 4.821 -38.851 1.00 88.12 93 SER A CA 1
ATOM 765 C C . SER A 1 93 ? 13.253 5.157 -38.410 1.00 88.12 93 SER A C 1
ATOM 767 O O . SER A 1 93 ? 14.209 4.672 -39.008 1.00 88.12 93 SER A O 1
ATOM 769 N N . GLU A 1 94 ? 13.400 5.971 -37.362 1.00 87.56 94 GLU A N 1
ATOM 770 C CA . GLU A 1 94 ? 14.676 6.258 -36.713 1.00 87.56 94 GLU A CA 1
ATOM 771 C C . GLU A 1 94 ? 14.926 5.188 -35.649 1.00 87.56 94 GLU A C 1
ATOM 773 O O . GLU A 1 94 ? 14.421 5.257 -34.529 1.00 87.56 94 GLU A O 1
ATOM 778 N N . GLU A 1 95 ? 15.653 4.142 -36.043 1.00 85.88 95 GLU A N 1
ATOM 779 C CA . GLU A 1 95 ? 15.929 2.977 -35.191 1.00 85.88 95 GLU A CA 1
ATOM 780 C C . GLU A 1 95 ? 17.228 3.120 -34.384 1.00 85.88 95 GLU A C 1
ATOM 782 O O . GLU A 1 95 ? 17.495 2.352 -33.455 1.00 85.88 95 GLU A O 1
ATOM 787 N N . SER A 1 96 ? 18.055 4.109 -34.732 1.00 79.94 96 SER A N 1
ATOM 788 C CA . SER A 1 96 ? 19.300 4.414 -34.037 1.00 79.94 96 SER A CA 1
ATOM 789 C C . SER A 1 96 ? 19.004 4.938 -32.635 1.00 79.94 96 SER A C 1
ATOM 791 O O . SER A 1 96 ? 18.530 6.057 -32.475 1.00 79.94 96 SER A O 1
ATOM 793 N N . GLY A 1 97 ? 19.313 4.132 -31.619 1.00 81.88 97 GLY A N 1
ATOM 794 C CA . GLY A 1 97 ? 19.127 4.499 -30.213 1.00 81.88 97 GLY A CA 1
ATOM 795 C C . GLY A 1 97 ? 17.950 3.812 -29.522 1.00 81.88 97 GLY A C 1
ATOM 796 O O . GLY A 1 97 ? 17.888 3.880 -28.297 1.00 81.88 97 GLY A O 1
ATOM 797 N N . LEU A 1 98 ? 17.091 3.091 -30.257 1.00 88.25 98 LEU A N 1
ATOM 798 C CA . LEU A 1 98 ? 16.026 2.285 -29.655 1.00 88.25 98 LEU A CA 1
ATOM 799 C C . LEU A 1 98 ? 16.620 1.110 -28.865 1.00 88.25 98 LEU A C 1
ATOM 801 O O . LEU A 1 98 ? 17.472 0.369 -29.368 1.00 88.25 98 LEU A O 1
ATOM 805 N N . ARG A 1 99 ? 16.186 0.957 -27.615 1.00 89.56 99 ARG A N 1
ATOM 806 C CA . ARG A 1 99 ? 16.752 0.007 -26.652 1.00 89.56 99 ARG A CA 1
ATOM 807 C C . ARG A 1 99 ? 15.727 -0.671 -25.760 1.00 89.56 99 ARG A C 1
ATOM 809 O O . ARG A 1 99 ? 16.019 -1.777 -25.338 1.00 89.56 99 ARG A O 1
ATOM 816 N N . LEU A 1 100 ? 14.594 -0.054 -25.437 1.00 91.12 100 LEU A N 1
ATOM 817 C CA . LEU A 1 100 ? 13.640 -0.608 -24.469 1.00 91.12 100 LEU A CA 1
ATOM 818 C C . LEU A 1 100 ? 12.319 -0.926 -25.162 1.00 91.12 100 LEU A C 1
ATOM 820 O O . LEU A 1 100 ? 11.627 -0.011 -25.597 1.00 91.12 100 LEU A O 1
ATOM 824 N N . PHE A 1 101 ? 11.964 -2.206 -25.251 1.00 93.62 101 PHE A N 1
ATOM 825 C CA . PHE A 1 101 ? 10.741 -2.649 -25.914 1.00 93.62 101 PHE A CA 1
ATOM 826 C C . PHE A 1 101 ? 9.868 -3.469 -24.973 1.00 93.62 101 PHE A C 1
ATOM 828 O O . PHE A 1 101 ? 10.289 -4.524 -24.491 1.00 93.62 101 PHE A O 1
ATOM 835 N N . ASP A 1 102 ? 8.646 -2.983 -24.758 1.00 91.69 102 ASP A N 1
ATOM 836 C CA . ASP A 1 102 ? 7.644 -3.662 -23.944 1.00 91.69 102 ASP A CA 1
ATOM 837 C C . ASP A 1 102 ? 6.953 -4.763 -24.749 1.00 91.69 102 ASP A C 1
ATOM 839 O O . ASP A 1 102 ? 6.473 -4.540 -25.860 1.00 91.69 102 ASP A O 1
ATOM 843 N N . THR A 1 103 ? 6.911 -5.969 -24.193 1.00 91.38 103 THR A N 1
ATOM 844 C CA . THR A 1 103 ? 6.231 -7.109 -24.814 1.00 91.38 103 THR A CA 1
ATOM 845 C C . THR A 1 103 ? 4.787 -7.276 -24.348 1.00 91.38 103 THR A C 1
ATOM 847 O O . THR A 1 103 ? 4.053 -8.078 -24.937 1.00 91.38 103 THR A O 1
ATOM 850 N N . ARG A 1 104 ? 4.335 -6.508 -23.344 1.00 87.75 104 ARG A N 1
ATOM 851 C CA . ARG A 1 104 ? 2.959 -6.579 -22.840 1.00 87.75 104 ARG A CA 1
ATOM 852 C C . ARG A 1 104 ? 1.955 -6.332 -23.956 1.00 87.75 104 ARG A C 1
ATOM 854 O O . ARG A 1 104 ? 1.962 -5.326 -24.660 1.00 87.75 104 ARG A O 1
ATOM 861 N N . GLY A 1 105 ? 1.051 -7.291 -24.120 1.00 85.81 105 GLY A N 1
ATOM 862 C CA . GLY A 1 105 ? 0.012 -7.229 -25.137 1.00 85.81 105 GLY A CA 1
ATOM 863 C C . GLY A 1 105 ? 0.469 -7.530 -26.567 1.00 85.81 105 GLY A C 1
ATOM 864 O O . GLY A 1 105 ? -0.396 -7.534 -27.444 1.00 85.81 105 GLY A O 1
ATOM 865 N N . LEU A 1 106 ? 1.746 -7.835 -26.813 1.00 92.00 106 LEU A N 1
ATOM 866 C CA . LEU A 1 106 ? 2.198 -8.364 -28.099 1.00 92.00 106 LEU A CA 1
ATOM 867 C C . LEU A 1 106 ? 1.895 -9.863 -28.210 1.00 92.00 106 LEU A C 1
ATOM 869 O O . LEU A 1 106 ? 1.956 -10.612 -27.235 1.00 92.00 106 LEU A O 1
ATOM 873 N N . ALA A 1 107 ? 1.588 -10.327 -29.420 1.00 92.69 107 ALA A N 1
ATOM 874 C CA . ALA A 1 107 ? 1.508 -11.759 -29.696 1.00 92.69 107 ALA A CA 1
ATOM 875 C C . ALA A 1 107 ? 2.906 -12.366 -29.893 1.00 92.69 107 ALA A C 1
ATOM 877 O O . ALA A 1 107 ? 3.836 -11.692 -30.336 1.00 92.69 107 ALA A O 1
ATOM 878 N N . ALA A 1 108 ? 3.032 -13.683 -29.695 1.00 90.69 108 ALA A N 1
ATOM 879 C CA . ALA A 1 108 ? 4.295 -14.409 -29.870 1.00 90.69 108 ALA A CA 1
ATOM 880 C C . ALA A 1 108 ? 4.956 -14.177 -31.245 1.00 90.69 108 ALA A C 1
ATOM 882 O O . ALA A 1 108 ? 6.181 -14.124 -31.347 1.00 90.69 108 ALA A O 1
ATOM 883 N N . THR A 1 109 ? 4.168 -13.990 -32.308 1.00 92.25 109 THR A N 1
ATOM 884 C CA . THR A 1 109 ? 4.665 -13.667 -33.656 1.00 92.25 109 THR A CA 1
ATOM 885 C C . THR A 1 109 ? 5.320 -12.289 -33.732 1.00 92.25 109 THR A C 1
ATOM 887 O O . THR A 1 109 ? 6.357 -12.158 -34.385 1.00 92.25 109 THR A O 1
ATOM 890 N N . ALA A 1 110 ? 4.751 -11.275 -33.074 1.00 94.19 110 ALA A N 1
ATOM 891 C CA . ALA A 1 110 ? 5.333 -9.938 -32.975 1.00 94.19 110 ALA A CA 1
ATOM 892 C C . ALA A 1 110 ? 6.629 -9.975 -32.157 1.00 94.19 110 ALA A C 1
ATOM 894 O O . ALA A 1 110 ? 7.678 -9.583 -32.669 1.00 94.19 110 ALA A O 1
ATOM 895 N N . THR A 1 111 ? 6.587 -10.565 -30.957 1.00 93.94 111 THR A N 1
ATOM 896 C CA . THR A 1 111 ? 7.761 -10.710 -30.080 1.00 93.94 111 THR A CA 1
ATOM 897 C C . THR A 1 111 ? 8.896 -11.468 -30.769 1.00 93.94 111 THR A C 1
ATOM 899 O O . THR A 1 111 ? 10.038 -11.020 -30.748 1.00 93.94 111 THR A O 1
ATOM 902 N N . THR A 1 112 ? 8.596 -12.567 -31.472 1.00 94.50 112 THR A N 1
ATOM 903 C CA . THR A 1 112 ? 9.606 -13.320 -32.240 1.00 94.50 112 THR A CA 1
ATOM 904 C C . THR A 1 112 ? 10.250 -12.457 -33.324 1.00 94.50 112 THR A C 1
ATOM 906 O O . THR A 1 112 ? 11.467 -12.471 -33.476 1.00 94.50 112 THR A O 1
ATOM 909 N N . SER A 1 113 ? 9.451 -11.680 -34.058 1.00 94.94 113 SER A N 1
ATOM 910 C CA . SER A 1 113 ? 9.958 -10.820 -35.138 1.00 94.94 113 SER A CA 1
ATOM 911 C C . SER A 1 113 ? 10.857 -9.702 -34.604 1.00 94.94 113 SER A C 1
ATOM 913 O O . SER A 1 113 ? 11.827 -9.309 -35.252 1.00 94.94 113 SER A O 1
ATOM 915 N N . LEU A 1 114 ? 10.552 -9.208 -33.404 1.00 95.19 114 LEU A N 1
ATOM 916 C CA . LEU A 1 114 ? 11.363 -8.224 -32.701 1.00 95.19 114 LEU A CA 1
ATOM 917 C C . LEU A 1 114 ? 12.687 -8.823 -32.197 1.00 95.19 114 LEU A C 1
ATOM 919 O O . LEU A 1 114 ? 13.736 -8.201 -32.356 1.00 95.19 114 LEU A O 1
ATOM 923 N N . ILE A 1 115 ? 12.663 -10.050 -31.663 1.00 95.50 115 ILE A N 1
ATOM 924 C CA . ILE A 1 115 ? 13.877 -10.787 -31.273 1.00 95.50 115 ILE A CA 1
ATOM 925 C C . ILE A 1 115 ? 14.774 -11.028 -32.493 1.00 95.50 115 ILE A C 1
ATOM 927 O O . ILE A 1 115 ? 15.976 -10.789 -32.417 1.00 95.50 115 ILE A O 1
ATOM 931 N N . GLU A 1 116 ? 14.205 -11.437 -33.631 1.00 94.50 116 GLU A N 1
ATOM 932 C CA . GLU A 1 116 ? 14.950 -11.614 -34.886 1.00 94.50 116 GLU A CA 1
ATOM 933 C C . GLU A 1 116 ? 15.649 -10.333 -35.333 1.00 94.50 116 GLU A C 1
ATOM 935 O O . GLU A 1 116 ? 16.820 -10.361 -35.710 1.00 94.50 116 GLU A O 1
ATOM 940 N N . TRP A 1 117 ? 14.949 -9.200 -35.262 1.00 94.50 117 TRP A N 1
ATOM 941 C CA . TRP A 1 117 ? 15.548 -7.900 -35.542 1.00 94.50 117 TRP A CA 1
ATOM 942 C C . TRP A 1 117 ? 16.714 -7.599 -34.590 1.00 94.50 117 TRP A C 1
ATOM 944 O O . TRP A 1 117 ? 17.783 -7.180 -35.044 1.00 94.50 117 TRP A O 1
ATOM 954 N N . ALA A 1 118 ? 16.554 -7.879 -33.294 1.00 93.50 118 ALA A N 1
ATOM 955 C CA . ALA A 1 118 ? 17.587 -7.621 -32.297 1.00 93.50 118 ALA A CA 1
ATOM 956 C C . ALA A 1 118 ? 18.854 -8.463 -32.514 1.00 93.50 118 ALA A C 1
ATOM 958 O O . ALA A 1 118 ? 19.950 -7.952 -32.308 1.00 93.50 118 ALA A O 1
ATOM 959 N N . VAL A 1 119 ? 18.734 -9.716 -32.967 1.00 94.19 119 VAL A N 1
ATOM 960 C CA . VAL A 1 119 ? 19.893 -10.604 -33.206 1.00 94.19 119 VAL A CA 1
ATOM 961 C C . VAL A 1 119 ? 20.469 -10.514 -34.622 1.00 94.19 119 VAL A C 1
ATOM 963 O O . VAL A 1 119 ? 21.543 -11.055 -34.877 1.00 94.19 119 VAL A O 1
ATOM 966 N N . SER A 1 120 ? 19.781 -9.838 -35.548 1.00 90.50 120 SER A N 1
ATOM 967 C CA . SER A 1 120 ? 20.206 -9.728 -36.953 1.00 90.50 120 SER A CA 1
ATOM 968 C C . SER A 1 120 ? 21.535 -8.983 -37.147 1.00 90.50 120 SER A C 1
ATOM 970 O O . SER A 1 120 ? 22.260 -9.246 -38.107 1.00 90.50 120 SER A O 1
ATOM 972 N N . GLU A 1 121 ? 21.882 -8.078 -36.229 1.00 87.56 121 GLU A N 1
ATOM 973 C CA . GLU A 1 121 ? 23.088 -7.255 -36.285 1.00 87.56 121 GLU A CA 1
ATOM 974 C C . GLU A 1 121 ? 24.036 -7.571 -35.124 1.00 87.56 121 GLU A C 1
ATOM 976 O O . GLU A 1 121 ? 23.719 -7.344 -33.961 1.00 87.56 121 GLU A O 1
ATOM 981 N N . GLN A 1 122 ? 25.270 -7.975 -35.431 1.00 81.69 122 GLN A N 1
ATOM 982 C CA . GLN A 1 122 ? 26.260 -8.320 -34.399 1.00 81.69 122 GLN A CA 1
ATOM 983 C C . GLN A 1 122 ? 26.740 -7.112 -33.572 1.00 81.69 122 GLN A C 1
ATOM 985 O O . GLN A 1 122 ? 27.260 -7.274 -32.464 1.00 81.69 122 GLN A O 1
ATOM 990 N N . ASN A 1 123 ? 26.593 -5.885 -34.091 1.00 84.94 123 ASN A N 1
ATOM 991 C CA . ASN A 1 123 ? 27.092 -4.677 -33.429 1.00 84.94 123 ASN A CA 1
ATOM 992 C C . ASN A 1 123 ? 26.074 -3.993 -32.495 1.00 84.94 123 ASN A C 1
ATOM 994 O O . ASN A 1 123 ? 26.305 -2.869 -32.051 1.00 84.94 123 ASN A O 1
ATOM 998 N N . ARG A 1 124 ? 24.981 -4.665 -32.126 1.00 87.31 124 ARG A N 1
ATOM 999 C CA . ARG A 1 124 ? 23.995 -4.136 -31.166 1.00 87.31 124 ARG A CA 1
ATOM 1000 C C . ARG A 1 124 ? 24.603 -3.898 -29.774 1.00 87.31 124 ARG A C 1
ATOM 1002 O O . ARG A 1 124 ? 25.693 -4.389 -29.488 1.00 87.31 124 ARG A O 1
ATOM 1009 N N . PRO A 1 125 ? 23.959 -3.139 -28.878 1.00 90.00 125 PRO A N 1
ATOM 1010 C CA . PRO A 1 125 ? 24.279 -3.185 -27.452 1.00 90.00 125 PRO A CA 1
ATOM 1011 C C . PRO A 1 125 ? 24.088 -4.605 -26.873 1.00 90.00 125 PRO A C 1
ATOM 1013 O O . PRO A 1 125 ? 23.526 -5.468 -27.549 1.00 90.00 125 PRO A O 1
ATOM 1016 N N . PRO A 1 126 ? 24.544 -4.878 -25.637 1.00 94.31 126 PRO A N 1
ATOM 1017 C CA . PRO A 1 126 ? 24.246 -6.131 -24.946 1.00 94.31 126 PRO A CA 1
ATOM 1018 C C . PRO A 1 126 ? 22.749 -6.463 -24.954 1.00 94.31 126 PRO A C 1
ATOM 1020 O O . PRO A 1 126 ? 21.937 -5.572 -24.734 1.00 94.31 126 PRO A O 1
ATOM 1023 N N . LEU A 1 127 ? 22.389 -7.721 -25.209 1.00 95.25 127 LEU A N 1
ATOM 1024 C CA . LEU A 1 127 ? 20.998 -8.149 -25.379 1.00 95.25 127 LEU A CA 1
ATOM 1025 C C . LEU A 1 127 ? 20.438 -8.753 -24.086 1.00 95.25 127 LEU A C 1
ATOM 1027 O O . LEU A 1 127 ? 21.050 -9.655 -23.505 1.00 95.25 127 LEU A O 1
ATOM 1031 N N . VAL A 1 128 ? 19.261 -8.282 -23.679 1.00 95.62 128 VAL A N 1
ATOM 1032 C CA . VAL A 1 128 ? 18.440 -8.854 -22.605 1.00 95.62 128 VAL A CA 1
ATOM 1033 C C . VAL A 1 128 ? 17.082 -9.202 -23.200 1.00 95.62 128 VAL A C 1
ATOM 1035 O O . VAL A 1 128 ? 16.334 -8.313 -23.598 1.00 95.62 128 VAL A O 1
ATOM 1038 N N . LEU A 1 129 ? 16.790 -10.495 -23.321 1.00 94.62 129 LEU A N 1
ATOM 1039 C CA . LEU A 1 129 ? 15.657 -10.975 -24.113 1.00 94.62 129 LEU A CA 1
ATOM 1040 C C . LEU A 1 129 ? 14.759 -11.891 -23.287 1.00 94.62 129 LEU A C 1
ATOM 1042 O O . LEU A 1 129 ? 15.211 -12.919 -22.785 1.00 94.62 129 LEU A O 1
ATOM 1046 N N . GLU A 1 130 ? 13.478 -11.562 -23.194 1.00 92.94 130 GLU A N 1
ATOM 1047 C CA . GLU A 1 130 ? 12.447 -12.486 -22.745 1.00 92.94 130 GLU A CA 1
ATOM 1048 C C . GLU A 1 130 ? 12.012 -13.374 -23.907 1.00 92.94 130 GLU A C 1
ATOM 1050 O O . GLU A 1 130 ? 11.514 -12.915 -24.937 1.00 92.94 130 GLU A O 1
ATOM 1055 N N . ILE A 1 131 ? 12.251 -14.671 -23.751 1.00 91.19 131 ILE A N 1
ATOM 1056 C CA . ILE A 1 131 ? 12.003 -15.661 -24.785 1.00 91.19 131 ILE A CA 1
ATOM 1057 C C . ILE A 1 131 ? 10.561 -16.166 -24.639 1.00 91.19 131 ILE A C 1
ATOM 1059 O O . ILE A 1 131 ? 10.246 -16.809 -23.632 1.00 91.19 131 ILE A O 1
ATOM 1063 N N . PRO A 1 132 ? 9.684 -15.947 -25.640 1.00 88.06 132 PRO A N 1
ATOM 1064 C CA . PRO A 1 132 ? 8.306 -16.423 -25.585 1.00 88.06 132 PRO A CA 1
ATOM 1065 C C . PRO A 1 132 ? 8.275 -17.950 -25.567 1.00 88.06 132 PRO A C 1
ATOM 1067 O O . PRO A 1 132 ? 9.143 -18.597 -26.160 1.00 88.06 132 PRO A O 1
ATOM 1070 N N . GLU A 1 133 ? 7.270 -18.546 -24.918 1.00 82.25 133 GLU A N 1
ATOM 1071 C CA . GLU A 1 133 ? 7.112 -20.007 -24.781 1.00 82.25 133 GLU A CA 1
ATOM 1072 C C . GLU A 1 133 ? 7.319 -20.749 -26.104 1.00 82.25 133 GLU A C 1
ATOM 1074 O O . GLU A 1 133 ? 8.091 -21.701 -26.187 1.00 82.25 133 GLU A O 1
ATOM 1079 N N . THR A 1 134 ? 6.705 -20.232 -27.167 1.00 83.75 134 THR A N 1
ATOM 1080 C CA . THR A 1 134 ? 6.849 -20.744 -28.527 1.00 83.75 134 THR A CA 1
ATOM 1081 C C . THR A 1 134 ? 7.752 -19.818 -29.337 1.00 83.75 134 THR A C 1
ATOM 1083 O O . THR A 1 134 ? 7.323 -18.781 -29.839 1.00 83.75 134 THR A O 1
ATOM 1086 N N . ILE A 1 135 ? 9.024 -20.204 -29.472 1.00 88.38 135 ILE A N 1
ATOM 1087 C CA . ILE A 1 135 ? 9.988 -19.552 -30.364 1.00 88.38 135 ILE A CA 1
ATOM 1088 C C . ILE A 1 135 ? 10.535 -20.591 -31.357 1.00 88.38 135 ILE A C 1
ATOM 1090 O O . ILE A 1 135 ? 10.791 -21.726 -30.957 1.00 88.38 135 ILE A O 1
ATOM 1094 N N . PRO A 1 136 ? 10.701 -20.247 -32.641 1.00 91.38 136 PRO A N 1
ATOM 1095 C CA . PRO A 1 136 ? 11.361 -21.118 -33.610 1.00 91.38 136 PRO A CA 1
ATOM 1096 C C . PRO A 1 136 ? 12.826 -21.418 -33.252 1.00 91.38 136 PRO A C 1
ATOM 1098 O O . PRO A 1 136 ? 13.551 -20.529 -32.797 1.00 91.38 136 PRO A O 1
ATOM 1101 N N . ASP A 1 137 ? 13.275 -22.646 -33.527 1.00 89.00 137 ASP A N 1
ATOM 1102 C CA . ASP A 1 137 ? 14.631 -23.118 -33.200 1.00 89.00 137 ASP A CA 1
ATOM 1103 C C . ASP A 1 137 ? 15.742 -22.347 -33.926 1.00 89.00 137 ASP A C 1
ATOM 1105 O O . ASP A 1 137 ? 16.830 -22.160 -33.379 1.00 89.00 137 ASP A O 1
ATOM 1109 N N . ASP A 1 138 ? 15.482 -21.870 -35.146 1.00 90.38 138 ASP A N 1
ATOM 1110 C CA . ASP A 1 138 ? 16.418 -21.047 -35.917 1.00 90.38 138 ASP A CA 1
ATOM 1111 C C . ASP A 1 138 ? 16.667 -19.694 -35.238 1.00 90.38 138 ASP A C 1
ATOM 1113 O O . ASP A 1 138 ? 17.816 -19.269 -35.099 1.00 90.38 138 ASP A O 1
ATOM 1117 N N . VAL A 1 139 ? 15.607 -19.059 -34.729 1.00 92.12 139 VAL A N 1
ATOM 1118 C CA . VAL A 1 139 ? 15.706 -17.797 -33.980 1.00 92.12 139 VAL A CA 1
ATOM 1119 C C . VAL A 1 139 ? 16.391 -18.024 -32.636 1.00 92.12 139 VAL A C 1
ATOM 1121 O O . VAL A 1 139 ? 17.270 -17.251 -32.258 1.00 92.12 139 VAL A O 1
ATOM 1124 N N . LEU A 1 140 ? 16.042 -19.102 -31.929 1.00 92.06 140 LEU A N 1
ATOM 1125 C CA . LEU A 1 140 ? 16.678 -19.448 -30.658 1.00 92.06 140 LEU A CA 1
ATOM 1126 C C . LEU A 1 140 ? 18.178 -19.714 -30.831 1.00 92.06 140 LEU A C 1
ATOM 1128 O O . LEU A 1 140 ? 18.985 -19.225 -30.044 1.00 92.06 140 LEU A O 1
ATOM 1132 N N . SER A 1 141 ? 18.563 -20.421 -31.893 1.00 91.69 141 SER A N 1
ATOM 1133 C CA . SER A 1 141 ? 19.969 -20.665 -32.228 1.00 91.69 141 SER A CA 1
ATOM 1134 C C . SER A 1 141 ? 20.714 -19.358 -32.515 1.00 91.69 141 SER A C 1
ATOM 1136 O O . SER A 1 141 ? 21.839 -19.178 -32.047 1.00 91.69 141 SER A O 1
ATOM 1138 N N . ALA A 1 142 ? 20.080 -18.415 -33.224 1.00 92.50 142 ALA A N 1
ATOM 1139 C CA . ALA A 1 142 ? 20.648 -17.092 -33.466 1.00 92.50 142 ALA A CA 1
ATOM 1140 C C . ALA A 1 142 ? 20.861 -16.314 -32.156 1.00 92.50 142 ALA A C 1
ATOM 1142 O O . ALA A 1 142 ? 21.948 -15.772 -31.954 1.00 92.50 142 ALA A O 1
ATOM 1143 N N . VAL A 1 143 ? 19.881 -16.333 -31.242 1.00 93.62 143 VAL A N 1
ATOM 1144 C CA . VAL A 1 143 ? 20.001 -15.740 -29.896 1.00 93.62 143 VAL A CA 1
ATOM 1145 C C . VAL A 1 143 ? 21.194 -16.328 -29.148 1.00 93.62 143 VAL A C 1
ATOM 1147 O O . VAL A 1 143 ? 22.064 -15.578 -28.713 1.00 93.62 143 VAL A O 1
ATOM 1150 N N . ILE A 1 144 ? 21.264 -17.658 -29.049 1.00 92.62 144 ILE A N 1
ATOM 1151 C CA . ILE A 1 144 ? 22.320 -18.385 -28.330 1.00 92.62 144 ILE A CA 1
ATOM 1152 C C . ILE A 1 144 ? 23.712 -18.054 -28.886 1.00 92.62 144 ILE A C 1
ATOM 1154 O O . ILE A 1 144 ? 24.664 -17.883 -28.129 1.00 92.62 144 ILE A O 1
ATOM 1158 N N . SER A 1 145 ? 23.836 -17.949 -30.210 1.00 91.75 145 SER A N 1
ATOM 1159 C CA . SER A 1 145 ? 25.112 -17.663 -30.875 1.00 91.75 145 SER A CA 1
ATOM 1160 C C . SER A 1 145 ? 25.545 -16.192 -30.816 1.00 91.75 145 SER A C 1
ATOM 1162 O O . SER A 1 145 ? 26.659 -15.865 -31.233 1.00 91.75 145 SER A O 1
ATOM 1164 N N . HIS A 1 146 ? 24.687 -15.286 -30.333 1.00 94.00 146 HIS A N 1
ATOM 1165 C CA . HIS A 1 146 ? 24.956 -13.855 -30.397 1.00 94.00 146 HIS A CA 1
ATOM 1166 C C . HIS A 1 146 ? 26.039 -13.439 -29.379 1.00 94.00 146 HIS A C 1
ATOM 1168 O O . HIS A 1 146 ? 25.844 -13.595 -28.172 1.00 94.00 146 HIS A O 1
ATOM 1174 N N . PRO A 1 147 ? 27.156 -12.814 -29.807 1.00 91.00 147 PRO A N 1
ATOM 1175 C CA . PRO A 1 147 ? 28.317 -12.567 -28.942 1.00 91.00 147 PRO A CA 1
ATOM 1176 C C . PRO A 1 147 ? 28.055 -11.563 -27.812 1.00 91.00 147 PRO A C 1
ATOM 1178 O O . PRO A 1 147 ? 28.813 -11.502 -26.848 1.00 91.00 147 PRO A O 1
ATOM 1181 N N . LYS A 1 148 ? 27.002 -10.748 -27.935 1.00 93.25 148 LYS A N 1
ATOM 1182 C CA . LYS A 1 148 ? 26.604 -9.756 -26.926 1.00 93.25 148 LYS A CA 1
ATOM 1183 C C . LYS A 1 148 ? 25.358 -10.170 -26.135 1.00 93.25 148 LYS A C 1
ATOM 1185 O O . LYS A 1 148 ? 24.720 -9.310 -25.533 1.00 93.25 148 LYS A O 1
ATOM 1190 N N . LEU A 1 149 ? 24.968 -11.446 -26.165 1.00 93.75 149 LEU A N 1
ATOM 1191 C CA . LEU A 1 149 ? 23.894 -11.941 -25.306 1.00 93.75 149 LEU A CA 1
ATOM 1192 C C . LEU A 1 149 ? 24.308 -11.800 -23.834 1.00 93.75 149 LEU A C 1
ATOM 1194 O O . LEU A 1 149 ? 25.330 -12.343 -23.425 1.00 93.75 149 LEU A O 1
ATOM 1198 N N . ARG A 1 150 ? 23.532 -11.045 -23.048 1.00 93.12 150 ARG A N 1
ATOM 1199 C CA . ARG A 1 150 ? 23.783 -10.836 -21.615 1.00 93.12 150 ARG A CA 1
ATOM 1200 C C . ARG A 1 150 ? 22.890 -11.717 -20.753 1.00 93.12 150 ARG A C 1
ATOM 1202 O O . ARG A 1 150 ? 23.374 -12.323 -19.807 1.00 93.12 150 ARG A O 1
ATOM 1209 N N . LEU A 1 151 ? 21.590 -11.731 -21.044 1.00 93.38 151 LEU A N 1
ATOM 1210 C CA . LEU A 1 151 ? 20.592 -12.433 -20.242 1.00 93.38 151 LEU A CA 1
ATOM 1211 C C . LEU A 1 151 ? 19.437 -12.891 -21.132 1.00 93.38 151 LEU A C 1
ATOM 1213 O O . LEU A 1 151 ? 18.969 -12.139 -21.988 1.00 93.38 151 LEU A O 1
ATOM 1217 N N . THR A 1 152 ? 18.954 -14.107 -20.887 1.00 93.06 152 THR A N 1
ATOM 1218 C CA . THR A 1 152 ? 17.661 -14.566 -21.400 1.00 93.06 152 THR A CA 1
ATOM 1219 C C . THR A 1 152 ? 16.723 -14.835 -20.233 1.00 93.06 152 THR A C 1
ATOM 1221 O O . THR A 1 152 ? 17.135 -15.397 -19.219 1.00 93.06 152 THR A O 1
ATOM 1224 N N . LEU A 1 153 ? 15.469 -14.416 -20.365 1.00 91.06 153 LEU A N 1
ATOM 1225 C CA . LEU A 1 153 ? 14.402 -14.730 -19.422 1.00 91.06 153 LEU A CA 1
ATOM 1226 C C . LEU A 1 153 ? 13.490 -15.770 -20.069 1.00 91.06 153 LEU A C 1
ATOM 1228 O O . LEU A 1 153 ? 13.061 -15.605 -21.207 1.00 91.06 153 LEU A O 1
ATOM 1232 N N . SER A 1 154 ? 13.210 -16.854 -19.353 1.00 87.19 154 SER A N 1
ATOM 1233 C CA . SER A 1 154 ? 12.295 -17.905 -19.802 1.00 87.19 154 SER A CA 1
ATOM 1234 C C . SER A 1 154 ? 11.421 -18.342 -18.631 1.00 87.19 154 SER A C 1
ATOM 1236 O O . SER A 1 154 ? 11.896 -18.449 -17.492 1.00 87.19 154 SER A O 1
ATOM 1238 N N . SER A 1 155 ? 10.142 -18.601 -18.907 1.00 80.50 155 SER A N 1
ATOM 1239 C CA . SER A 1 155 ? 9.210 -19.204 -17.948 1.00 80.50 155 SER A CA 1
ATOM 1240 C C . SER A 1 155 ? 9.692 -20.600 -17.555 1.00 80.50 155 SER A C 1
ATOM 1242 O O . SER A 1 155 ? 9.873 -20.873 -16.369 1.00 80.50 155 SER A O 1
ATOM 1244 N N . GLN A 1 156 ? 10.046 -21.409 -18.558 1.00 79.25 156 GLN A N 1
ATOM 1245 C CA . GLN A 1 156 ? 10.435 -22.812 -18.412 1.00 79.25 156 GLN A CA 1
ATOM 1246 C C . GLN A 1 156 ? 11.910 -23.071 -18.762 1.00 79.25 156 GLN A C 1
ATOM 1248 O O . GLN A 1 156 ? 12.474 -22.363 -19.610 1.00 79.25 156 GLN A O 1
ATOM 1253 N N . PRO A 1 157 ? 12.544 -24.090 -18.151 1.00 75.12 157 PRO A N 1
ATOM 1254 C CA . PRO A 1 157 ? 13.870 -24.540 -18.558 1.00 75.12 157 PRO A CA 1
ATOM 1255 C C . PRO A 1 157 ? 13.821 -25.093 -19.986 1.00 75.12 157 PRO A C 1
ATOM 1257 O O . PRO A 1 157 ? 12.895 -25.811 -20.361 1.00 75.12 157 PRO A O 1
ATOM 1260 N N . ARG A 1 158 ? 14.827 -24.754 -20.797 1.00 79.00 158 ARG A N 1
ATOM 1261 C CA . ARG A 1 158 ? 14.938 -25.221 -22.184 1.00 79.00 158 ARG A CA 1
ATOM 1262 C C . ARG A 1 158 ? 16.302 -25.841 -22.405 1.00 79.00 158 ARG A C 1
ATOM 1264 O O . ARG A 1 158 ? 17.305 -25.165 -22.195 1.00 79.00 158 ARG A O 1
ATOM 1271 N N . GLN A 1 159 ? 16.322 -27.062 -22.934 1.00 82.56 159 GLN A N 1
ATOM 1272 C CA . GLN A 1 159 ? 17.559 -27.789 -23.233 1.00 82.56 159 GLN A CA 1
ATOM 1273 C C . GLN A 1 159 ? 18.582 -26.965 -24.043 1.00 82.56 159 GLN A C 1
ATOM 1275 O O . GLN A 1 159 ? 19.748 -26.958 -23.659 1.00 82.56 159 GLN A O 1
ATOM 1280 N N . PRO A 1 160 ? 18.204 -26.193 -25.090 1.00 83.88 160 PRO A N 1
ATOM 1281 C CA . PRO A 1 160 ? 19.175 -25.379 -25.829 1.00 83.88 160 PRO A CA 1
ATOM 1282 C C . PRO A 1 160 ? 19.859 -24.279 -24.999 1.00 83.88 160 PRO A C 1
ATOM 1284 O O . PRO A 1 160 ? 20.940 -23.830 -25.365 1.00 83.88 160 PRO A O 1
ATOM 1287 N N . LEU A 1 161 ? 19.247 -23.836 -23.895 1.00 84.44 161 LEU A N 1
ATOM 1288 C CA . LEU A 1 161 ? 19.785 -22.801 -23.005 1.00 84.44 161 LEU A CA 1
ATOM 1289 C C . LEU A 1 161 ? 20.599 -23.382 -21.837 1.00 84.44 161 LEU A C 1
ATOM 1291 O O . LEU A 1 161 ? 21.253 -22.626 -21.125 1.00 84.44 161 LEU A O 1
ATOM 1295 N N . GLU A 1 162 ? 20.614 -24.707 -21.648 1.00 84.06 162 GLU A N 1
ATOM 1296 C CA . GLU A 1 162 ? 21.390 -25.376 -20.586 1.00 84.06 162 GLU A CA 1
ATOM 1297 C C . GLU A 1 162 ? 22.908 -25.254 -20.768 1.00 84.06 162 GLU A C 1
ATOM 1299 O O . GLU A 1 162 ? 23.667 -25.595 -19.868 1.00 84.06 162 GLU A O 1
ATOM 1304 N N . ILE A 1 163 ? 23.355 -24.728 -21.910 1.00 86.75 163 ILE A N 1
ATOM 1305 C CA . ILE A 1 163 ? 24.758 -24.403 -22.170 1.00 86.75 163 ILE A CA 1
ATOM 1306 C C . ILE A 1 163 ? 25.231 -23.121 -21.469 1.00 86.75 163 ILE A C 1
ATOM 1308 O O . ILE A 1 163 ? 26.410 -22.790 -21.572 1.00 86.75 163 ILE A O 1
ATOM 1312 N N . PHE A 1 164 ? 24.338 -22.393 -20.791 1.00 89.69 164 PHE A N 1
ATOM 1313 C CA . PHE A 1 164 ? 24.652 -21.197 -20.010 1.00 89.69 164 PHE A CA 1
ATOM 1314 C C . PHE A 1 164 ? 24.482 -21.435 -18.507 1.00 89.69 164 PHE A C 1
ATOM 1316 O O . PHE A 1 164 ? 23.766 -22.341 -18.078 1.00 89.69 164 PHE A O 1
ATOM 1323 N N . ASP A 1 165 ? 25.101 -20.569 -17.704 1.00 91.06 165 ASP A N 1
ATOM 1324 C CA . ASP A 1 165 ? 24.796 -20.482 -16.278 1.00 91.06 165 ASP A CA 1
ATOM 1325 C C . ASP A 1 165 ? 23.339 -20.029 -16.077 1.00 91.06 165 ASP A C 1
ATOM 1327 O O . ASP A 1 165 ? 22.814 -19.200 -16.825 1.00 91.06 165 ASP A O 1
ATOM 1331 N N . GLN A 1 166 ? 22.676 -20.570 -15.058 1.00 90.25 166 GLN A N 1
ATOM 1332 C CA . GLN A 1 166 ? 21.251 -20.355 -14.814 1.00 90.25 166 GLN A CA 1
ATOM 1333 C C . GLN A 1 166 ? 21.024 -19.604 -13.506 1.00 90.25 166 GLN A C 1
ATOM 1335 O O . GLN A 1 166 ? 21.585 -19.962 -12.472 1.00 90.25 166 GLN A O 1
ATOM 1340 N N . LEU A 1 167 ? 20.144 -18.605 -13.537 1.00 89.94 167 LEU A N 1
ATOM 1341 C CA . LEU A 1 167 ? 19.604 -17.956 -12.344 1.00 89.94 167 LEU A CA 1
ATOM 1342 C C . LEU A 1 167 ? 18.176 -18.448 -12.113 1.00 89.94 167 LEU A C 1
ATOM 1344 O O . LEU A 1 167 ? 17.335 -18.370 -13.010 1.00 89.94 167 LEU A O 1
ATOM 1348 N N . ILE A 1 168 ? 17.905 -18.945 -10.911 1.00 88.56 168 ILE A N 1
ATOM 1349 C CA . ILE A 1 168 ? 16.574 -19.377 -10.468 1.00 88.56 168 ILE A CA 1
ATOM 1350 C C . ILE A 1 168 ? 16.203 -18.657 -9.168 1.00 88.56 168 ILE A C 1
ATOM 1352 O O . ILE A 1 168 ? 17.092 -18.239 -8.425 1.00 88.56 168 ILE A O 1
ATOM 1356 N N . VAL A 1 169 ? 14.907 -18.520 -8.883 1.00 85.69 169 VAL A N 1
ATOM 1357 C CA . VAL A 1 169 ? 14.430 -18.012 -7.583 1.00 85.69 169 VAL A CA 1
ATOM 1358 C C . VAL A 1 169 ? 14.937 -18.944 -6.484 1.00 85.69 169 VAL A C 1
ATOM 1360 O O . VAL A 1 169 ? 14.902 -20.168 -6.657 1.00 85.69 169 VAL A O 1
ATOM 1363 N N . ASP A 1 170 ? 15.481 -18.393 -5.394 1.00 85.00 170 ASP A N 1
ATOM 1364 C CA . ASP A 1 170 ? 15.968 -19.242 -4.308 1.00 85.00 170 ASP A CA 1
ATOM 1365 C C . ASP A 1 170 ? 14.766 -19.895 -3.593 1.00 85.00 170 ASP A C 1
ATOM 1367 O O . ASP A 1 170 ? 13.848 -19.200 -3.166 1.00 85.00 170 ASP A O 1
ATOM 1371 N N . PRO A 1 171 ? 14.729 -21.233 -3.460 1.00 82.19 171 PRO A N 1
ATOM 1372 C CA . PRO A 1 171 ? 13.583 -21.916 -2.861 1.00 82.19 171 PRO A CA 1
ATOM 1373 C C . PRO A 1 171 ? 13.502 -21.744 -1.337 1.00 82.19 171 PRO A C 1
ATOM 1375 O O . PRO A 1 171 ? 12.474 -22.067 -0.749 1.00 82.19 171 PRO A O 1
ATOM 1378 N N . LEU A 1 172 ? 14.588 -21.308 -0.690 1.00 83.62 172 LEU A N 1
ATOM 1379 C CA . LEU A 1 172 ? 14.693 -21.190 0.766 1.00 83.62 172 LEU A CA 1
ATOM 1380 C C . LEU A 1 172 ? 14.640 -19.740 1.242 1.00 83.62 172 LEU A C 1
ATOM 1382 O O . LEU A 1 172 ? 14.203 -19.496 2.361 1.00 83.62 172 LEU A O 1
ATOM 1386 N N . ARG A 1 173 ? 15.133 -18.793 0.437 1.00 83.00 173 ARG A N 1
ATOM 1387 C CA . ARG A 1 173 ? 15.200 -17.372 0.796 1.00 83.00 173 ARG A CA 1
ATOM 1388 C C . ARG A 1 173 ? 14.269 -16.566 -0.103 1.00 83.00 173 ARG A C 1
ATOM 1390 O O . ARG A 1 173 ? 14.333 -16.752 -1.316 1.00 83.00 173 ARG A O 1
ATOM 1397 N N . PRO A 1 174 ? 13.457 -15.653 0.450 1.00 84.38 174 PRO A N 1
ATOM 1398 C CA . PRO A 1 174 ? 12.657 -14.756 -0.372 1.00 84.38 174 PRO A CA 1
ATOM 1399 C C . PRO A 1 174 ? 13.548 -13.825 -1.209 1.00 84.38 174 PRO A C 1
ATOM 1401 O O . PRO A 1 174 ? 14.750 -13.660 -0.949 1.00 84.38 174 PRO A O 1
ATOM 1404 N N . LEU A 1 175 ? 12.945 -13.180 -2.213 1.00 84.00 175 LEU A N 1
ATOM 1405 C CA . LEU A 1 175 ? 13.587 -12.087 -2.942 1.00 84.00 175 LEU A CA 1
ATOM 1406 C C . LEU A 1 175 ? 14.139 -11.051 -1.947 1.00 84.00 175 LEU A C 1
ATOM 1408 O O . LEU A 1 175 ? 13.478 -10.745 -0.949 1.00 84.00 175 LEU A O 1
ATOM 1412 N N . PRO A 1 176 ? 15.343 -10.499 -2.183 1.00 85.88 176 PRO A N 1
ATOM 1413 C CA . PRO A 1 176 ? 16.079 -10.424 -3.455 1.00 85.88 176 PRO A CA 1
ATOM 1414 C C . PRO A 1 176 ? 17.082 -11.568 -3.713 1.00 85.88 176 PRO A C 1
ATOM 1416 O O . PRO A 1 176 ? 17.987 -11.418 -4.543 1.00 85.88 176 PRO A O 1
ATOM 1419 N N . TRP A 1 177 ? 17.002 -12.687 -2.988 1.00 88.62 177 TRP A N 1
ATOM 1420 C CA . TRP A 1 177 ? 17.919 -13.811 -3.182 1.00 88.62 177 TRP A CA 1
ATOM 1421 C C . TRP A 1 177 ? 17.523 -14.692 -4.371 1.00 88.62 177 TRP A C 1
ATOM 1423 O O . TRP A 1 177 ? 16.390 -15.144 -4.504 1.00 88.62 177 TRP A O 1
ATOM 1433 N N . LEU A 1 178 ? 18.508 -14.983 -5.214 1.00 90.44 178 LEU A N 1
ATOM 1434 C CA . LEU A 1 178 ? 18.447 -15.946 -6.305 1.00 90.44 178 LEU A CA 1
ATOM 1435 C C . LEU A 1 178 ? 19.523 -17.015 -6.106 1.00 90.44 178 LEU A C 1
ATOM 1437 O O . LEU A 1 178 ? 20.484 -16.837 -5.354 1.00 90.44 178 LEU A O 1
ATOM 1441 N N . ARG A 1 179 ? 19.409 -18.120 -6.837 1.00 90.50 179 ARG A N 1
ATOM 1442 C CA . ARG A 1 179 ? 20.430 -19.164 -6.907 1.00 90.50 179 ARG A CA 1
ATOM 1443 C C . ARG A 1 179 ? 21.041 -19.206 -8.301 1.00 90.50 179 ARG A C 1
ATOM 1445 O O . ARG A 1 179 ? 20.339 -19.416 -9.287 1.00 90.50 179 ARG A O 1
ATOM 1452 N N . LEU A 1 180 ? 22.358 -19.020 -8.366 1.00 91.94 180 LEU A N 1
ATOM 1453 C CA . LEU A 1 180 ? 23.162 -19.194 -9.570 1.00 91.94 180 LEU A CA 1
ATOM 1454 C C . LEU A 1 180 ? 23.647 -20.640 -9.643 1.00 91.94 180 LEU A C 1
ATOM 1456 O O . LEU A 1 180 ? 24.431 -21.078 -8.799 1.00 91.94 180 LEU A O 1
ATOM 1460 N N . ARG A 1 181 ? 23.201 -21.357 -10.669 1.00 89.94 181 ARG A N 1
ATOM 1461 C CA . ARG A 1 181 ? 23.696 -22.674 -11.056 1.00 89.94 181 ARG A CA 1
ATOM 1462 C C . ARG A 1 181 ? 24.682 -22.507 -12.197 1.00 89.94 181 ARG A C 1
ATOM 1464 O O . ARG A 1 181 ? 24.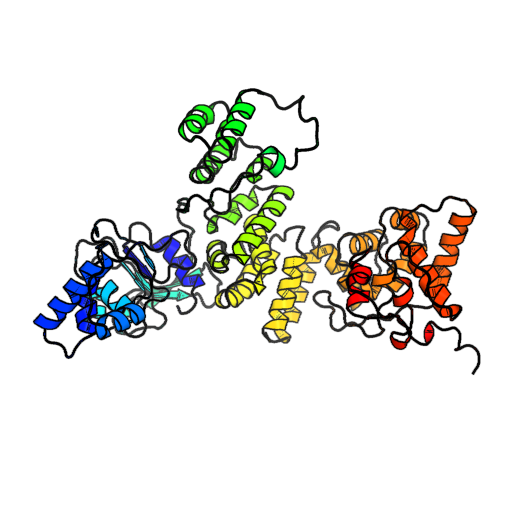307 -22.116 -13.298 1.00 89.94 181 ARG A O 1
ATOM 1471 N N . THR A 1 182 ? 25.941 -22.808 -11.923 1.00 89.44 182 THR A N 1
ATOM 1472 C CA . THR A 1 182 ? 26.997 -22.755 -12.938 1.00 89.44 182 THR A CA 1
ATOM 1473 C C . THR A 1 182 ? 27.053 -24.050 -13.745 1.00 89.44 182 THR A C 1
ATOM 1475 O O . THR A 1 182 ? 26.738 -25.121 -13.221 1.00 89.44 182 THR A O 1
ATOM 1478 N N . LEU A 1 183 ? 27.554 -23.988 -14.981 1.00 85.94 183 LEU A N 1
ATOM 1479 C CA . LEU A 1 183 ? 27.802 -25.176 -15.821 1.00 85.94 183 LEU A CA 1
ATOM 1480 C C . LEU A 1 183 ? 28.694 -26.228 -15.148 1.00 85.94 183 LEU A C 1
ATOM 1482 O O . LEU A 1 183 ? 28.569 -27.423 -15.401 1.00 85.94 183 LEU A O 1
ATOM 1486 N N . GLY A 1 184 ? 29.585 -25.788 -14.258 1.00 81.38 184 GLY A N 1
ATOM 1487 C CA . GLY A 1 184 ? 30.443 -26.659 -13.454 1.00 81.38 184 GLY A CA 1
ATOM 1488 C C . GLY A 1 184 ? 29.723 -27.392 -12.316 1.00 81.38 184 GLY A C 1
ATOM 1489 O O . GLY A 1 184 ? 30.394 -28.017 -11.497 1.00 81.38 184 GLY A O 1
ATOM 1490 N N . GLY A 1 185 ? 28.393 -27.283 -12.217 1.00 83.62 185 GLY A N 1
ATOM 1491 C CA . GLY A 1 185 ? 27.572 -27.941 -11.198 1.00 83.62 185 GLY A CA 1
ATOM 1492 C C . GLY A 1 185 ? 27.627 -27.285 -9.816 1.00 83.62 185 GLY A C 1
ATOM 1493 O O . GLY A 1 185 ? 27.206 -27.896 -8.836 1.00 83.62 185 GLY A O 1
ATOM 1494 N N . ARG A 1 186 ? 28.171 -26.065 -9.704 1.00 86.75 186 ARG A N 1
ATOM 1495 C CA . ARG A 1 186 ? 28.140 -25.306 -8.444 1.00 86.75 186 ARG A CA 1
ATOM 1496 C C . ARG A 1 186 ? 26.859 -24.492 -8.373 1.00 86.75 186 ARG A C 1
ATOM 1498 O O . ARG A 1 186 ? 26.608 -23.704 -9.284 1.00 86.75 186 ARG A O 1
ATOM 1505 N N . ASP A 1 187 ? 26.153 -24.625 -7.259 1.00 89.38 187 ASP A N 1
ATOM 1506 C CA . ASP A 1 187 ? 24.998 -23.806 -6.903 1.00 89.38 187 ASP A CA 1
ATOM 1507 C C . ASP A 1 187 ? 25.422 -22.808 -5.812 1.00 89.38 187 ASP A C 1
ATOM 1509 O O . ASP A 1 187 ? 25.938 -23.207 -4.765 1.00 89.38 187 ASP A O 1
ATOM 1513 N N . MET A 1 188 ? 25.235 -21.508 -6.050 1.00 91.38 188 MET A N 1
ATOM 1514 C CA . MET A 1 188 ? 25.596 -20.447 -5.102 1.00 91.38 188 MET A CA 1
ATOM 1515 C C . MET A 1 188 ? 24.485 -19.397 -4.962 1.00 91.38 188 MET A C 1
ATOM 1517 O O . MET A 1 188 ? 23.867 -19.033 -5.965 1.00 91.38 188 MET A O 1
ATOM 1521 N N . PRO A 1 189 ? 24.206 -18.901 -3.742 1.00 89.69 189 PRO A N 1
ATOM 1522 C CA . PRO A 1 189 ? 23.233 -17.835 -3.541 1.00 89.69 189 PRO A CA 1
ATOM 1523 C C . PRO A 1 189 ? 23.800 -16.495 -4.026 1.00 89.69 189 PRO A C 1
ATOM 1525 O O . PRO A 1 189 ? 24.942 -16.146 -3.724 1.00 89.69 189 PRO A O 1
ATOM 1528 N N . VAL A 1 190 ? 22.988 -15.733 -4.751 1.00 89.81 190 VAL A N 1
ATOM 1529 C CA . VAL A 1 190 ? 23.303 -14.402 -5.282 1.00 89.81 190 VAL A CA 1
ATOM 1530 C C . VAL A 1 190 ? 22.196 -13.446 -4.857 1.00 89.81 190 VAL A C 1
ATOM 1532 O O . VAL A 1 190 ? 21.022 -13.780 -4.960 1.00 89.81 190 VAL A O 1
ATOM 1535 N N . ARG A 1 191 ? 22.558 -12.259 -4.371 1.00 86.94 191 ARG A N 1
ATOM 1536 C CA . ARG A 1 191 ? 21.597 -11.230 -3.959 1.00 86.94 191 ARG A CA 1
ATOM 1537 C C . ARG A 1 191 ? 21.504 -10.150 -5.030 1.00 86.94 191 ARG A C 1
ATOM 1539 O O . ARG A 1 191 ? 22.544 -9.642 -5.454 1.00 86.94 191 ARG A O 1
ATOM 1546 N N . LEU A 1 192 ? 20.290 -9.789 -5.438 1.00 85.19 192 LEU A N 1
ATOM 1547 C CA . LEU A 1 192 ? 20.074 -8.608 -6.274 1.00 85.19 192 LEU A CA 1
ATOM 1548 C C . LEU A 1 192 ? 20.328 -7.331 -5.467 1.00 85.19 192 LEU A C 1
ATOM 1550 O O . LEU A 1 192 ? 20.160 -7.304 -4.249 1.00 85.19 192 LEU A O 1
ATOM 1554 N N . VAL A 1 193 ? 20.779 -6.288 -6.155 1.00 81.06 193 VAL A N 1
ATOM 1555 C CA . VAL A 1 193 ? 21.025 -4.968 -5.572 1.00 81.06 193 VAL A CA 1
ATOM 1556 C C . VAL A 1 193 ? 20.383 -3.940 -6.486 1.00 81.06 193 VAL A C 1
ATOM 1558 O O . VAL A 1 193 ? 20.521 -4.037 -7.712 1.00 81.06 193 VAL A O 1
ATOM 1561 N N . ASP A 1 194 ? 19.702 -2.967 -5.886 1.00 72.38 194 ASP A N 1
ATOM 1562 C CA . ASP A 1 194 ? 19.105 -1.871 -6.636 1.00 72.38 194 ASP A CA 1
ATOM 1563 C C . ASP A 1 194 ? 20.198 -1.076 -7.378 1.00 72.38 194 ASP A C 1
ATOM 1565 O O . ASP A 1 194 ? 21.258 -0.781 -6.808 1.00 72.38 194 ASP A O 1
ATOM 1569 N N . PRO A 1 195 ? 19.999 -0.780 -8.674 1.00 68.94 195 PRO A N 1
ATOM 1570 C CA . PRO A 1 195 ? 20.975 -0.060 -9.485 1.00 68.94 195 PRO A CA 1
ATOM 1571 C C . PRO A 1 195 ? 21.093 1.416 -9.068 1.00 68.94 195 PRO A C 1
ATOM 1573 O O . PRO A 1 195 ? 20.311 1.935 -8.275 1.00 68.94 195 PRO A O 1
ATOM 1576 N N . VAL A 1 196 ? 22.072 2.126 -9.646 1.00 60.72 196 VAL A N 1
ATOM 1577 C CA . VAL A 1 196 ? 22.179 3.585 -9.484 1.00 60.72 196 VAL A CA 1
ATOM 1578 C C . VAL A 1 196 ? 20.949 4.250 -10.128 1.00 60.72 196 VAL A C 1
ATOM 1580 O O . VAL A 1 196 ? 20.693 3.999 -11.310 1.00 60.72 196 VAL A O 1
ATOM 1583 N N . PRO A 1 197 ? 20.194 5.076 -9.383 1.00 57.00 197 PRO A N 1
ATOM 1584 C CA . PRO A 1 197 ? 18.903 5.588 -9.826 1.00 57.00 197 PRO A CA 1
ATOM 1585 C C . PRO A 1 197 ? 19.013 6.555 -11.008 1.00 57.00 197 PRO A C 1
ATOM 1587 O O . PRO A 1 197 ? 19.927 7.377 -11.075 1.00 57.00 197 PRO A O 1
ATOM 1590 N N . THR A 1 198 ? 18.027 6.496 -11.902 1.00 56.66 198 THR A N 1
ATOM 1591 C CA . THR A 1 198 ? 17.720 7.547 -12.884 1.00 56.66 198 THR A CA 1
ATOM 1592 C C . THR A 1 198 ? 16.271 7.953 -12.648 1.00 56.66 198 THR A C 1
ATOM 1594 O O . THR A 1 198 ? 15.440 7.066 -12.481 1.00 56.66 198 THR A O 1
ATOM 1597 N N . ALA A 1 199 ? 15.972 9.252 -12.585 1.00 54.53 199 ALA A N 1
ATOM 1598 C CA . ALA A 1 199 ? 14.587 9.703 -12.459 1.00 54.53 199 ALA A CA 1
ATOM 1599 C C . ALA A 1 199 ? 13.739 9.184 -13.644 1.00 54.53 199 ALA A C 1
ATOM 1601 O O . ALA A 1 199 ? 14.255 9.134 -14.768 1.00 54.53 199 ALA A O 1
ATOM 1602 N N . PRO A 1 200 ? 12.477 8.780 -13.418 1.00 58.47 200 PRO A N 1
ATOM 1603 C CA . PRO A 1 200 ? 11.591 8.327 -14.484 1.00 58.47 200 PRO A CA 1
ATOM 1604 C C . PRO A 1 200 ? 11.298 9.450 -15.490 1.00 58.47 200 PRO A C 1
ATOM 1606 O O . PRO A 1 200 ? 11.253 10.636 -15.151 1.00 58.47 200 PRO A O 1
ATOM 1609 N N . GLU A 1 201 ? 11.079 9.066 -16.749 1.00 54.38 201 GLU A N 1
ATOM 1610 C CA . GLU A 1 201 ? 10.575 9.968 -17.787 1.00 54.38 201 GLU A CA 1
ATOM 1611 C C . GLU A 1 201 ? 9.043 9.994 -17.716 1.00 54.38 201 GLU A C 1
ATOM 1613 O O . GLU A 1 201 ? 8.394 8.995 -18.022 1.00 54.38 201 GLU A O 1
ATOM 1618 N N . VAL A 1 202 ? 8.468 11.130 -17.313 1.00 55.44 202 VAL A N 1
ATOM 1619 C CA . VAL A 1 202 ? 7.010 11.333 -17.234 1.00 55.44 202 VAL A CA 1
ATOM 1620 C C . VAL A 1 202 ? 6.609 12.565 -18.052 1.00 55.44 202 VAL A C 1
ATOM 1622 O O . VAL A 1 202 ? 7.370 13.542 -18.152 1.00 55.44 202 VAL A O 1
ATOM 1625 N N . THR A 1 203 ? 5.438 12.483 -18.688 1.00 47.00 203 THR A N 1
ATOM 1626 C CA . THR A 1 203 ? 4.774 13.586 -19.397 1.00 47.00 203 THR A CA 1
ATOM 1627 C C . THR A 1 203 ? 4.238 14.610 -18.406 1.00 47.00 203 THR A C 1
ATOM 1629 O O . THR A 1 203 ? 3.749 14.243 -17.348 1.00 47.00 203 THR A O 1
ATOM 1632 N N . GLU A 1 204 ? 4.359 15.889 -18.749 1.00 44.81 204 GLU A N 1
ATOM 1633 C CA . GLU A 1 204 ? 3.858 16.999 -17.935 1.00 44.81 204 GLU A CA 1
ATOM 1634 C C . GLU A 1 204 ? 2.327 16.945 -17.876 1.00 44.81 204 GLU A C 1
ATOM 1636 O O . GLU A 1 204 ? 1.681 17.006 -18.922 1.00 44.81 204 GLU A O 1
ATOM 1641 N N . ASP A 1 205 ? 1.773 16.813 -16.670 1.00 43.84 205 ASP A N 1
ATOM 1642 C CA . ASP A 1 205 ? 0.365 17.088 -16.394 1.00 43.84 205 ASP A CA 1
ATOM 1643 C C . ASP A 1 205 ? 0.248 18.467 -15.732 1.00 43.84 205 ASP A C 1
ATOM 1645 O O . ASP A 1 205 ? 0.930 18.776 -14.751 1.00 43.84 205 ASP A O 1
ATOM 1649 N N . ASP A 1 206 ? -0.628 19.299 -16.295 1.00 44.00 206 ASP A N 1
ATOM 1650 C CA . ASP A 1 206 ? -0.946 20.644 -15.813 1.00 44.00 206 ASP A CA 1
ATOM 1651 C C . ASP A 1 206 ? -1.945 20.567 -14.640 1.00 44.00 206 ASP A C 1
ATOM 1653 O O . ASP A 1 206 ? -3.092 21.009 -14.748 1.00 44.00 206 ASP A O 1
ATOM 1657 N N . GLU A 1 207 ? -1.540 19.996 -13.503 1.00 54.78 207 GLU A N 1
ATOM 1658 C CA . GLU A 1 207 ? -2.271 20.177 -12.244 1.00 54.78 207 GLU A CA 1
ATOM 1659 C C . GLU A 1 207 ? -1.673 21.321 -11.417 1.00 54.78 207 GLU A C 1
ATOM 1661 O O . GLU A 1 207 ? -0.458 21.482 -11.279 1.00 54.78 207 GLU A O 1
ATOM 1666 N N . VAL A 1 208 ? -2.547 22.147 -10.835 1.00 59.62 208 VAL A N 1
ATOM 1667 C CA . VAL A 1 208 ? -2.136 23.240 -9.947 1.00 59.62 208 VAL A CA 1
ATOM 1668 C C . VAL A 1 208 ? -1.657 22.635 -8.630 1.00 59.62 208 VAL A C 1
ATOM 1670 O O . VAL A 1 208 ? -2.461 22.301 -7.761 1.00 59.62 208 VAL A O 1
ATOM 1673 N N . ALA A 1 209 ? -0.340 22.497 -8.479 1.00 66.31 209 ALA A N 1
ATOM 1674 C CA . ALA A 1 209 ? 0.238 21.953 -7.260 1.00 66.31 209 ALA A CA 1
ATOM 1675 C C . ALA A 1 209 ? 0.006 22.891 -6.054 1.00 66.31 209 ALA A C 1
ATOM 1677 O O . ALA A 1 209 ? 0.122 24.117 -6.185 1.00 66.31 209 ALA A O 1
ATOM 1678 N N . PRO A 1 210 ? -0.275 22.340 -4.858 1.00 76.44 210 PRO A N 1
ATOM 1679 C CA . PRO A 1 210 ? -0.382 23.122 -3.629 1.00 76.44 210 PRO A CA 1
ATOM 1680 C C . PRO A 1 210 ? 0.951 23.797 -3.284 1.00 76.44 210 PRO A C 1
ATOM 1682 O O . PRO A 1 210 ? 2.020 23.306 -3.640 1.00 76.44 210 PRO A O 1
ATOM 1685 N N . SER A 1 211 ? 0.906 24.919 -2.562 1.00 81.75 211 SER A N 1
ATOM 1686 C CA . SER A 1 211 ? 2.133 25.615 -2.156 1.00 81.75 211 SER A CA 1
ATOM 1687 C C . SER A 1 211 ? 3.010 24.734 -1.245 1.00 81.75 211 SER A C 1
ATOM 1689 O O . SER A 1 211 ? 2.481 23.878 -0.531 1.00 81.75 211 SER A O 1
ATOM 1691 N N . PRO A 1 212 ? 4.337 24.963 -1.179 1.00 80.94 212 PRO A N 1
ATOM 1692 C CA . PRO A 1 212 ? 5.199 24.240 -0.245 1.00 80.94 212 PRO A CA 1
ATOM 1693 C C . PRO A 1 212 ? 4.733 24.333 1.215 1.00 80.94 212 PRO A C 1
ATOM 1695 O O . PRO A 1 212 ? 4.863 23.369 1.960 1.00 80.94 212 PRO A O 1
ATOM 1698 N N . TRP A 1 213 ? 4.144 25.464 1.616 1.00 82.19 213 TRP A N 1
ATOM 1699 C CA . TRP A 1 213 ? 3.600 25.653 2.963 1.00 82.19 213 TRP A CA 1
ATOM 1700 C C . TRP A 1 213 ? 2.352 24.824 3.217 1.00 82.19 213 TRP A C 1
ATOM 1702 O O . TRP A 1 213 ? 2.236 24.235 4.287 1.00 82.19 213 TRP A O 1
ATOM 1712 N N . ALA A 1 214 ? 1.488 24.704 2.212 1.00 82.19 214 ALA A N 1
ATOM 1713 C CA . ALA A 1 214 ? 0.301 23.865 2.287 1.00 82.19 214 ALA A CA 1
ATOM 1714 C C . ALA A 1 214 ? 0.679 22.389 2.429 1.00 82.19 214 ALA A C 1
ATOM 1716 O O . ALA A 1 214 ? 0.115 21.676 3.255 1.00 82.19 214 ALA A O 1
ATOM 1717 N N . ILE A 1 215 ? 1.704 21.945 1.694 1.00 80.69 215 ILE A N 1
ATOM 1718 C CA . ILE A 1 215 ? 2.243 20.581 1.804 1.00 80.69 215 ILE A CA 1
ATOM 1719 C C . ILE A 1 215 ? 2.835 20.338 3.199 1.00 80.69 215 ILE A C 1
ATOM 1721 O O . ILE A 1 215 ? 2.609 19.289 3.794 1.00 80.69 215 ILE A O 1
ATOM 1725 N N . LEU A 1 216 ? 3.549 21.322 3.747 1.00 80.81 216 LEU A N 1
ATOM 1726 C CA . LEU A 1 216 ? 4.069 21.287 5.116 1.00 80.81 216 LEU A CA 1
ATOM 1727 C C . LEU A 1 216 ? 2.993 21.583 6.174 1.00 80.81 216 LEU A C 1
ATOM 1729 O O . LEU A 1 216 ? 3.335 21.718 7.347 1.00 80.81 216 LEU A O 1
ATOM 1733 N N . GLY A 1 217 ? 1.720 21.735 5.780 1.00 73.38 217 GLY A N 1
ATOM 1734 C CA . GLY A 1 217 ? 0.580 22.155 6.601 1.00 73.38 217 GLY A CA 1
ATOM 1735 C C . GLY A 1 217 ? 0.898 23.300 7.561 1.00 73.38 217 GLY A C 1
ATOM 1736 O O . GLY A 1 217 ? 0.587 23.209 8.745 1.00 73.38 217 GLY A O 1
ATOM 1737 N N . LEU A 1 218 ? 1.563 24.334 7.046 1.00 72.12 218 LEU A N 1
ATOM 1738 C CA . LEU A 1 218 ? 1.903 25.577 7.743 1.00 72.12 218 LEU A CA 1
ATOM 1739 C C . LEU A 1 218 ? 0.977 26.737 7.334 1.00 72.12 218 LEU A C 1
ATOM 1741 O O . LEU A 1 218 ? 1.266 27.891 7.633 1.00 72.12 218 LEU A O 1
ATOM 1745 N N . ASP A 1 219 ? -0.149 26.443 6.677 1.00 60.06 219 ASP A N 1
ATOM 1746 C CA . ASP A 1 219 ? -1.084 27.452 6.155 1.00 60.06 219 ASP A CA 1
ATOM 1747 C C . ASP A 1 219 ? -1.770 28.300 7.248 1.00 60.06 219 ASP A C 1
ATOM 1749 O O . ASP A 1 219 ? -2.361 29.330 6.930 1.00 60.06 219 ASP A O 1
ATOM 1753 N N . ASN A 1 220 ? -1.682 27.899 8.525 1.00 51.09 220 ASN A N 1
ATOM 1754 C CA . ASN A 1 220 ? -2.432 28.496 9.638 1.00 51.09 220 ASN A CA 1
ATOM 1755 C C . ASN A 1 220 ? -1.597 28.982 10.835 1.00 51.09 220 ASN A C 1
ATOM 1757 O O . ASN A 1 220 ? -2.177 29.330 11.862 1.00 51.09 220 ASN A O 1
ATOM 1761 N N . GLU A 1 221 ? -0.272 29.080 10.729 1.00 42.94 221 GLU A N 1
ATOM 1762 C CA . GLU A 1 221 ? 0.528 29.701 11.790 1.00 42.94 221 GLU A CA 1
ATOM 1763 C C . GLU A 1 221 ? 1.258 30.945 11.286 1.00 42.94 221 GLU A C 1
ATOM 1765 O O . GLU A 1 221 ? 1.832 30.959 10.198 1.00 42.94 221 GLU A O 1
ATOM 1770 N N . GLU A 1 222 ? 1.258 31.996 12.112 1.00 43.09 222 GLU A N 1
ATOM 1771 C CA . GLU A 1 222 ? 2.140 33.162 12.019 1.00 43.09 222 GLU A CA 1
ATOM 1772 C C . GLU A 1 222 ? 3.617 32.737 12.171 1.00 43.09 222 GLU A C 1
ATOM 1774 O O . GLU A 1 222 ? 4.339 33.173 13.067 1.00 43.09 222 GLU A O 1
ATOM 1779 N N . ILE A 1 223 ? 4.128 31.898 11.271 1.00 44.97 223 ILE A N 1
ATOM 1780 C CA . ILE A 1 223 ? 5.554 31.595 11.141 1.00 44.97 223 ILE A CA 1
ATOM 1781 C C . ILE A 1 223 ? 6.164 32.711 10.293 1.00 44.97 223 ILE A C 1
ATOM 1783 O O . ILE A 1 223 ? 6.677 32.517 9.196 1.00 44.97 223 ILE A O 1
ATOM 1787 N N . SER A 1 224 ? 6.069 33.940 10.798 1.00 42.50 224 SER A N 1
ATOM 1788 C CA . SER A 1 224 ? 6.651 35.121 10.161 1.00 42.50 224 SER A CA 1
ATOM 1789 C C . SER A 1 224 ? 7.640 35.848 11.065 1.00 42.50 224 SER A C 1
ATOM 1791 O O . SER A 1 224 ? 7.828 37.055 10.912 1.00 42.50 224 SER A O 1
ATOM 1793 N N . SER A 1 225 ? 8.282 35.162 12.017 1.00 41.06 225 SER A N 1
ATOM 1794 C CA . SER A 1 225 ? 9.301 35.836 12.835 1.00 41.06 225 SER A CA 1
ATOM 1795 C C . SER A 1 225 ? 10.623 35.108 13.058 1.00 41.06 225 SER A C 1
ATOM 1797 O O . SER A 1 225 ? 11.570 35.799 13.413 1.00 41.06 225 SER A O 1
ATOM 1799 N N . ASN A 1 226 ? 10.771 33.804 12.774 1.00 46.06 226 ASN A N 1
ATOM 1800 C CA . ASN A 1 226 ? 12.034 33.104 13.085 1.00 46.06 226 ASN A CA 1
ATOM 1801 C C . ASN A 1 226 ? 12.648 32.226 11.976 1.00 46.06 226 ASN A C 1
ATOM 1803 O O . ASN A 1 226 ? 13.670 31.591 12.230 1.00 46.06 226 ASN A O 1
ATOM 1807 N N . VAL A 1 227 ? 12.132 32.232 10.739 1.00 49.75 227 VAL A N 1
ATOM 1808 C CA . VAL A 1 227 ? 12.869 31.642 9.602 1.00 49.75 227 VAL A CA 1
ATOM 1809 C C . VAL A 1 227 ? 13.698 32.729 8.921 1.00 49.75 227 VAL A C 1
ATOM 1811 O O . VAL A 1 227 ? 13.190 33.631 8.257 1.00 49.75 227 VAL A O 1
ATOM 1814 N N . VAL A 1 228 ? 15.000 32.648 9.167 1.00 46.62 228 VAL A N 1
ATOM 1815 C CA . VAL A 1 228 ? 16.064 33.494 8.628 1.00 46.62 228 VAL A CA 1
ATOM 1816 C C . VAL A 1 228 ? 16.156 33.318 7.095 1.00 46.62 228 VAL A C 1
ATOM 1818 O O . VAL A 1 228 ? 16.130 32.194 6.603 1.00 46.62 228 VAL A O 1
ATOM 1821 N N . ASP A 1 229 ? 16.273 34.453 6.385 1.00 49.72 229 ASP A N 1
ATOM 1822 C CA . ASP A 1 229 ? 16.374 34.705 4.924 1.00 49.72 229 ASP A CA 1
ATOM 1823 C C . ASP A 1 229 ? 15.078 34.725 4.075 1.00 49.72 229 ASP A C 1
ATOM 1825 O O . ASP A 1 229 ? 14.811 33.896 3.202 1.00 49.72 229 ASP A O 1
ATOM 1829 N N . SER A 1 230 ? 14.308 35.802 4.271 1.00 60.66 230 SER A N 1
ATOM 1830 C CA . SER A 1 230 ? 12.964 36.057 3.732 1.00 60.66 230 SER A CA 1
ATOM 1831 C C . SER A 1 230 ? 12.838 36.337 2.221 1.00 60.66 230 SER A C 1
ATOM 1833 O O . SER A 1 230 ? 11.727 36.265 1.700 1.00 60.66 230 SER A O 1
ATOM 1835 N N . SER A 1 231 ? 13.911 36.628 1.474 1.00 72.31 231 SER A N 1
ATOM 1836 C CA . SER A 1 231 ? 13.809 36.924 0.026 1.00 72.31 231 SER A CA 1
ATOM 1837 C C . SER A 1 231 ? 14.079 35.716 -0.877 1.00 72.31 231 SER A C 1
ATOM 1839 O O . SER A 1 231 ? 13.413 35.544 -1.902 1.00 72.31 231 SER A O 1
ATOM 1841 N N . MET A 1 232 ? 15.040 34.868 -0.500 1.00 84.19 232 MET A N 1
ATOM 1842 C CA . MET A 1 232 ? 15.482 33.730 -1.314 1.00 84.19 232 MET A CA 1
ATOM 1843 C C . MET A 1 232 ? 14.485 32.578 -1.256 1.00 84.19 232 MET A C 1
ATOM 1845 O O . MET A 1 232 ? 14.182 31.992 -2.290 1.00 84.19 232 MET A O 1
ATOM 1849 N N . ILE A 1 233 ? 13.915 32.304 -0.078 1.00 83.94 233 ILE A N 1
ATOM 1850 C CA . ILE A 1 233 ? 12.827 31.329 0.069 1.00 83.94 233 ILE A CA 1
ATOM 1851 C C . ILE A 1 233 ? 11.580 31.814 -0.684 1.00 83.94 233 ILE A C 1
ATOM 1853 O O . ILE A 1 233 ? 10.990 31.040 -1.428 1.00 83.94 233 ILE A O 1
ATOM 1857 N N . GLY A 1 234 ? 11.232 33.105 -0.595 1.00 80.44 234 GLY A N 1
ATOM 1858 C CA . GLY A 1 234 ? 10.124 33.683 -1.369 1.00 80.44 234 GLY A CA 1
ATOM 1859 C C . GLY A 1 234 ? 10.324 33.556 -2.883 1.00 80.44 234 GLY A C 1
ATOM 1860 O O . GLY A 1 234 ? 9.407 33.172 -3.606 1.00 80.44 234 GLY A O 1
ATOM 1861 N N . SER A 1 235 ? 11.549 33.801 -3.355 1.00 85.44 235 SER A N 1
ATOM 1862 C CA . SER A 1 235 ? 11.917 33.621 -4.764 1.00 85.44 235 SER A CA 1
ATOM 1863 C C . SER A 1 235 ? 11.898 32.149 -5.184 1.00 85.44 235 SER A C 1
ATOM 1865 O O . SER A 1 235 ? 11.544 31.844 -6.318 1.00 85.44 235 SER A O 1
ATOM 1867 N N . ALA A 1 236 ? 12.251 31.226 -4.287 1.00 89.00 236 ALA A N 1
ATOM 1868 C CA . ALA A 1 236 ? 12.169 29.796 -4.553 1.00 89.00 236 ALA A CA 1
ATOM 1869 C C . ALA A 1 236 ? 10.716 29.307 -4.636 1.00 89.00 236 ALA A C 1
ATOM 1871 O O . ALA A 1 236 ? 10.376 28.566 -5.551 1.00 89.00 236 ALA A O 1
ATOM 1872 N N . ILE A 1 237 ? 9.846 29.774 -3.735 1.00 86.62 237 ILE A N 1
ATOM 1873 C CA . ILE A 1 237 ? 8.411 29.452 -3.741 1.00 86.62 237 ILE A CA 1
ATOM 1874 C C . ILE A 1 237 ? 7.742 29.953 -5.022 1.00 86.62 237 ILE A C 1
ATOM 1876 O O . ILE A 1 237 ? 6.934 29.234 -5.592 1.00 86.62 237 ILE A O 1
ATOM 1880 N N . ALA A 1 238 ? 8.108 31.139 -5.518 1.00 84.94 238 ALA A N 1
ATOM 1881 C CA . ALA A 1 238 ? 7.580 31.664 -6.780 1.00 84.94 238 ALA A CA 1
ATOM 1882 C C . ALA A 1 238 ? 7.958 30.818 -8.011 1.00 84.94 238 ALA A C 1
ATOM 1884 O O . ALA A 1 238 ? 7.345 30.967 -9.063 1.00 84.94 238 ALA A O 1
ATOM 1885 N N . GLN A 1 239 ? 8.977 29.966 -7.889 1.00 88.38 239 GLN A N 1
ATOM 1886 C CA . GLN A 1 239 ? 9.405 29.042 -8.939 1.00 88.38 239 GLN A CA 1
ATOM 1887 C C . GLN A 1 239 ? 8.795 27.644 -8.760 1.00 88.38 239 GLN A C 1
ATOM 1889 O O . GLN A 1 239 ? 8.895 26.829 -9.666 1.00 88.38 239 GLN A O 1
ATOM 1894 N N . PHE A 1 240 ? 8.172 27.343 -7.620 1.00 85.12 240 PHE A N 1
ATOM 1895 C CA . PHE A 1 240 ? 7.476 26.079 -7.382 1.00 85.12 240 PHE A CA 1
ATOM 1896 C C . PHE A 1 240 ? 6.076 26.113 -8.035 1.00 85.12 240 PHE A C 1
ATOM 1898 O O . PHE A 1 240 ? 5.419 27.152 -7.957 1.00 85.12 240 PHE A O 1
ATOM 1905 N N . PRO A 1 241 ? 5.571 25.013 -8.636 1.00 84.31 241 PRO A N 1
ATOM 1906 C CA . PRO A 1 241 ? 6.116 23.645 -8.648 1.00 84.31 241 PRO A CA 1
ATOM 1907 C C . PRO A 1 241 ? 7.082 23.314 -9.791 1.00 84.31 241 PRO A C 1
ATOM 1909 O O . PRO A 1 241 ? 7.855 22.365 -9.639 1.00 84.31 241 PRO A O 1
ATOM 1912 N N . GLU A 1 242 ? 7.048 24.068 -10.895 1.00 84.69 242 GLU A N 1
ATOM 1913 C CA . GLU A 1 242 ? 7.799 23.786 -12.133 1.00 84.69 242 GLU A CA 1
ATOM 1914 C C . GLU A 1 242 ? 9.317 23.740 -11.900 1.00 84.69 242 GLU A C 1
ATOM 1916 O O . GLU A 1 242 ? 10.016 22.854 -12.392 1.00 84.69 242 GLU A O 1
ATOM 1921 N N . GLY A 1 243 ? 9.812 24.663 -11.077 1.00 87.94 243 GLY A N 1
ATOM 1922 C CA . GLY A 1 243 ? 11.207 24.813 -10.690 1.00 87.94 243 GLY A CA 1
ATOM 1923 C C . GLY A 1 243 ? 12.098 25.478 -11.745 1.00 87.94 243 GLY A C 1
ATOM 1924 O O . GLY A 1 243 ? 11.713 25.733 -12.881 1.00 87.94 243 GLY A O 1
ATOM 1925 N N . ASN A 1 244 ? 13.343 25.755 -11.358 1.00 89.00 244 ASN A N 1
ATOM 1926 C CA . ASN A 1 244 ? 14.398 26.302 -12.205 1.00 89.00 244 ASN A CA 1
ATOM 1927 C C . ASN A 1 244 ? 15.743 25.664 -11.834 1.00 89.00 244 ASN A C 1
ATOM 1929 O O . ASN A 1 244 ? 16.381 26.034 -10.848 1.00 89.00 244 ASN A O 1
ATOM 1933 N N . GLU A 1 245 ? 16.178 24.698 -12.643 1.00 91.31 245 GLU A N 1
ATOM 1934 C CA . GLU A 1 245 ? 17.377 23.901 -12.362 1.00 91.31 245 GLU A CA 1
ATOM 1935 C C . GLU A 1 245 ? 18.654 24.753 -12.300 1.00 91.31 245 GLU A C 1
ATOM 1937 O O . GLU A 1 245 ? 19.476 24.560 -11.401 1.00 91.31 245 GLU A O 1
ATOM 1942 N N . ASP A 1 246 ? 18.806 25.723 -13.205 1.00 90.38 246 ASP A N 1
ATOM 1943 C CA . ASP A 1 246 ? 19.975 26.606 -13.249 1.00 90.38 246 ASP A CA 1
ATOM 1944 C C . ASP A 1 246 ? 20.051 27.473 -11.992 1.00 90.38 246 ASP A C 1
ATOM 1946 O O . ASP A 1 246 ? 21.100 27.563 -11.345 1.00 90.38 246 ASP A O 1
ATOM 1950 N N . TRP A 1 247 ? 18.921 28.069 -11.605 1.00 93.06 247 TRP A N 1
ATOM 1951 C CA . TRP A 1 247 ? 18.846 28.887 -10.401 1.00 93.06 247 TRP A CA 1
ATOM 1952 C C . TRP A 1 247 ? 19.108 28.054 -9.146 1.00 93.06 247 TRP A C 1
ATOM 1954 O O . TRP A 1 247 ? 19.930 28.435 -8.310 1.00 93.06 247 TRP A O 1
ATOM 1964 N N . SER A 1 248 ? 18.489 26.879 -9.035 1.00 92.06 248 SER A N 1
ATOM 1965 C CA . SER A 1 248 ? 18.725 25.980 -7.909 1.00 92.06 248 SER A CA 1
ATOM 1966 C C . SER A 1 248 ? 20.187 25.541 -7.817 1.00 92.06 248 SER A C 1
ATOM 1968 O O . SER A 1 248 ? 20.741 25.514 -6.719 1.00 92.06 248 SER A O 1
ATOM 1970 N N . ASN A 1 249 ? 20.857 25.272 -8.943 1.00 91.75 249 ASN A N 1
ATOM 1971 C CA . ASN A 1 249 ? 22.284 24.933 -8.967 1.00 91.75 249 ASN A CA 1
ATOM 1972 C C . ASN A 1 249 ? 23.169 26.079 -8.472 1.00 91.75 249 ASN A C 1
ATOM 1974 O O . ASN A 1 249 ? 24.112 25.839 -7.716 1.00 91.75 249 ASN A O 1
ATOM 1978 N N . MET A 1 250 ? 22.845 27.323 -8.829 1.00 91.88 250 MET A N 1
ATOM 1979 C CA . MET A 1 250 ? 23.547 28.493 -8.295 1.00 91.88 250 MET A CA 1
ATOM 1980 C C . MET A 1 250 ? 23.343 28.647 -6.782 1.00 91.88 250 MET A C 1
ATOM 1982 O O . MET A 1 250 ? 24.259 29.071 -6.076 1.00 91.88 250 MET A O 1
ATOM 1986 N N . MET A 1 251 ? 22.151 28.317 -6.281 1.00 91.56 251 MET A N 1
ATOM 1987 C CA . MET A 1 251 ? 21.787 28.498 -4.875 1.00 91.56 251 MET A CA 1
ATOM 1988 C C . MET A 1 251 ? 22.209 27.338 -3.968 1.00 91.56 251 MET A C 1
ATOM 1990 O O . MET A 1 251 ? 22.289 27.528 -2.758 1.00 91.56 251 MET A O 1
ATOM 1994 N N . GLU A 1 252 ? 22.532 26.162 -4.512 1.00 92.38 252 GLU A N 1
ATOM 1995 C CA . GLU A 1 252 ? 22.776 24.920 -3.756 1.00 92.38 252 GLU A CA 1
ATOM 1996 C C . GLU A 1 252 ? 23.832 25.064 -2.642 1.00 92.38 252 GLU A C 1
ATOM 1998 O O . GLU A 1 252 ? 23.683 24.540 -1.532 1.00 92.38 252 GLU A O 1
ATOM 2003 N N . ALA A 1 253 ? 24.908 25.809 -2.911 1.00 90.50 253 ALA A N 1
ATOM 2004 C CA . ALA A 1 253 ? 25.983 26.012 -1.945 1.00 90.50 253 ALA A CA 1
ATOM 2005 C C . ALA A 1 253 ? 25.572 26.957 -0.803 1.00 90.50 253 ALA A C 1
ATOM 2007 O O . ALA A 1 253 ? 25.801 26.636 0.365 1.00 90.50 253 ALA A O 1
ATOM 2008 N N . SER A 1 254 ? 24.957 28.097 -1.130 1.00 90.44 254 SER A N 1
ATOM 2009 C CA . SER A 1 254 ? 24.694 29.193 -0.186 1.00 90.44 254 SER A CA 1
ATOM 2010 C C . SER A 1 254 ? 23.326 29.109 0.493 1.00 90.44 254 SER A C 1
ATOM 2012 O O . SER A 1 254 ? 23.226 29.429 1.672 1.00 90.44 254 SER A O 1
ATOM 2014 N N . TYR A 1 255 ? 22.299 28.636 -0.217 1.00 91.94 255 TYR A N 1
ATOM 2015 C CA . TYR A 1 255 ? 20.906 28.577 0.235 1.00 91.94 255 TYR A CA 1
ATOM 2016 C C . TYR A 1 255 ? 20.267 27.211 -0.093 1.00 91.94 255 TYR A C 1
ATOM 2018 O O . TYR A 1 255 ? 19.459 27.112 -1.020 1.00 91.94 255 TYR A O 1
ATOM 2026 N N . PRO A 1 256 ? 20.589 26.140 0.662 1.00 92.31 256 PRO A N 1
ATOM 2027 C CA . PRO A 1 256 ? 20.128 24.775 0.377 1.00 92.31 256 PRO A CA 1
ATOM 2028 C C . PRO A 1 256 ? 18.612 24.617 0.315 1.00 92.31 256 PRO A C 1
ATOM 2030 O O . PRO A 1 256 ? 18.110 23.975 -0.599 1.00 92.31 256 PRO A O 1
ATOM 2033 N N . ILE A 1 257 ? 17.882 25.226 1.255 1.00 91.69 257 ILE A N 1
ATOM 2034 C CA . ILE A 1 257 ? 16.414 25.146 1.310 1.00 91.69 257 ILE A CA 1
ATOM 2035 C C . ILE A 1 257 ? 15.792 25.859 0.103 1.00 91.69 257 ILE A C 1
ATOM 2037 O O . ILE A 1 257 ? 14.883 25.333 -0.529 1.00 91.69 257 ILE A O 1
ATOM 2041 N N . ALA A 1 258 ? 16.317 27.025 -0.279 1.00 91.38 258 ALA A N 1
ATOM 2042 C CA . ALA A 1 258 ? 15.832 27.739 -1.457 1.00 91.38 258 ALA A CA 1
ATOM 2043 C C . ALA A 1 258 ? 16.124 26.950 -2.747 1.00 91.38 258 ALA A C 1
ATOM 2045 O O . ALA A 1 258 ? 15.237 26.778 -3.580 1.00 91.38 258 ALA A O 1
ATOM 2046 N N . ALA A 1 259 ? 17.336 26.400 -2.884 1.00 93.69 259 ALA A N 1
ATOM 2047 C CA . ALA A 1 259 ? 17.696 25.530 -4.002 1.00 93.69 259 ALA A CA 1
ATOM 2048 C C . ALA A 1 259 ? 16.795 24.288 -4.080 1.00 93.69 259 ALA A C 1
ATOM 2050 O O . ALA A 1 259 ? 16.359 23.909 -5.167 1.00 93.69 259 ALA A O 1
ATOM 2051 N N . TRP A 1 260 ? 16.497 23.679 -2.930 1.00 94.69 260 TRP A N 1
ATOM 2052 C CA . TRP A 1 260 ? 15.583 22.550 -2.793 1.00 94.69 260 TRP A CA 1
ATOM 2053 C C . TRP A 1 260 ? 14.179 22.881 -3.305 1.00 94.69 260 TRP A C 1
ATOM 2055 O O . TRP A 1 260 ? 13.713 22.233 -4.241 1.00 94.69 260 TRP A O 1
ATOM 2065 N N . ILE A 1 261 ? 13.554 23.932 -2.764 1.00 92.12 261 ILE A N 1
ATOM 2066 C CA . ILE A 1 261 ? 12.195 24.356 -3.133 1.00 92.12 261 ILE A CA 1
ATOM 2067 C C . ILE A 1 261 ? 12.108 24.682 -4.630 1.00 92.12 261 ILE A C 1
ATOM 2069 O O . ILE A 1 261 ? 11.184 24.236 -5.302 1.00 92.12 261 ILE A O 1
ATOM 2073 N N . ALA A 1 262 ? 13.089 25.407 -5.171 1.00 93.19 262 ALA A N 1
ATOM 2074 C CA . ALA A 1 262 ? 13.094 25.802 -6.578 1.00 93.19 262 ALA A CA 1
ATOM 2075 C C . ALA A 1 262 ? 13.504 24.675 -7.542 1.00 93.19 262 ALA A C 1
ATOM 2077 O O . ALA A 1 262 ? 13.544 24.899 -8.746 1.00 93.19 262 ALA A O 1
ATOM 2078 N N . SER A 1 263 ? 13.850 23.477 -7.063 1.00 93.44 263 SER A N 1
ATOM 2079 C CA . SER A 1 263 ? 14.246 22.377 -7.956 1.00 93.44 263 SER A CA 1
ATOM 2080 C C . SER A 1 263 ? 13.061 21.885 -8.770 1.00 93.44 263 SER A C 1
ATOM 2082 O O . SER A 1 263 ? 12.025 21.640 -8.157 1.00 93.44 263 SER A O 1
ATOM 2084 N N . PRO A 1 264 ? 13.200 21.624 -10.078 1.00 90.75 264 PRO A N 1
ATOM 2085 C CA . PRO A 1 264 ? 12.175 20.913 -10.836 1.00 90.75 264 PRO A CA 1
ATOM 2086 C C . PRO A 1 264 ? 11.896 19.508 -10.276 1.00 90.75 264 PRO A C 1
ATOM 2088 O O . PRO A 1 264 ? 12.836 18.859 -9.806 1.00 90.75 264 PRO A O 1
ATOM 2091 N N . PRO A 1 265 ? 10.659 18.979 -10.367 1.00 88.12 265 PRO A N 1
ATOM 2092 C CA . PRO A 1 265 ? 10.304 17.657 -9.833 1.00 88.12 265 PRO A CA 1
ATOM 2093 C C . PRO A 1 265 ? 11.237 16.534 -10.315 1.00 88.12 265 PRO A C 1
ATOM 2095 O O . PRO A 1 265 ? 11.763 15.768 -9.507 1.00 88.12 265 PRO A O 1
ATOM 2098 N N . LYS A 1 266 ? 11.558 16.526 -11.618 1.00 84.94 266 LYS A N 1
ATOM 2099 C CA . LYS A 1 266 ? 12.431 15.540 -12.286 1.00 84.94 266 LYS A CA 1
ATOM 2100 C C . LYS A 1 266 ? 13.853 15.473 -11.712 1.00 84.94 266 LYS A C 1
ATOM 2102 O O . LYS A 1 266 ? 14.467 14.411 -11.701 1.00 84.94 266 LYS A O 1
ATOM 2107 N N . THR A 1 267 ? 14.409 16.595 -11.251 1.00 87.88 267 THR A N 1
ATOM 2108 C CA . THR A 1 267 ? 15.783 16.664 -10.712 1.00 87.88 267 THR A CA 1
ATOM 2109 C C . THR A 1 267 ? 15.816 16.742 -9.187 1.00 87.88 267 THR A C 1
ATOM 2111 O O . THR A 1 267 ? 16.886 16.588 -8.586 1.00 87.88 267 THR A O 1
ATOM 2114 N N . ARG A 1 268 ? 14.655 16.926 -8.544 1.00 90.94 268 ARG A N 1
ATOM 2115 C CA . ARG A 1 268 ? 14.519 17.095 -7.096 1.00 90.94 268 ARG A CA 1
ATOM 2116 C C . ARG A 1 268 ? 15.083 15.900 -6.334 1.00 90.94 268 ARG A C 1
ATOM 2118 O O . ARG A 1 268 ? 15.898 16.112 -5.446 1.00 90.94 268 ARG A O 1
ATOM 2125 N N . TRP A 1 269 ? 14.795 14.660 -6.740 1.00 90.75 269 TRP A N 1
ATOM 2126 C CA . TRP A 1 269 ? 15.411 13.460 -6.144 1.00 90.75 269 TRP A CA 1
ATOM 2127 C C . TRP A 1 269 ? 16.948 13.538 -6.097 1.00 90.75 269 TRP A C 1
ATOM 2129 O O . TRP A 1 269 ? 17.559 13.390 -5.039 1.00 90.75 269 TRP A O 1
ATOM 2139 N N . HIS A 1 270 ? 17.593 13.849 -7.223 1.00 89.00 270 HIS A N 1
ATOM 2140 C CA . HIS A 1 270 ? 19.052 13.954 -7.276 1.00 89.00 270 HIS A CA 1
ATOM 2141 C C . HIS A 1 270 ? 19.590 15.094 -6.411 1.00 89.00 270 HIS A C 1
ATOM 2143 O O . HIS A 1 270 ? 20.684 14.975 -5.852 1.00 89.00 270 HIS A O 1
ATOM 2149 N N . ARG A 1 271 ? 18.852 16.206 -6.296 1.00 92.38 271 ARG A N 1
ATOM 2150 C CA . ARG A 1 271 ? 19.236 17.300 -5.401 1.00 92.38 271 ARG A CA 1
ATOM 2151 C C . ARG A 1 271 ? 19.081 16.908 -3.936 1.00 92.38 271 ARG A C 1
ATOM 2153 O O . ARG A 1 271 ? 19.971 17.222 -3.150 1.00 92.38 271 ARG A O 1
ATOM 2160 N N . TRP A 1 272 ? 18.031 16.166 -3.585 1.00 93.31 272 TRP A N 1
ATOM 2161 C CA . TRP A 1 272 ? 17.835 15.633 -2.237 1.00 93.31 272 TRP A CA 1
ATOM 2162 C C . TRP A 1 272 ? 19.035 14.795 -1.816 1.00 93.31 272 TRP A C 1
ATOM 2164 O O . TRP A 1 272 ? 19.636 15.064 -0.786 1.00 93.31 272 TRP A O 1
ATOM 2174 N N . GLN A 1 273 ? 19.475 13.860 -2.663 1.00 91.44 273 GLN A N 1
ATOM 2175 C CA . GLN A 1 273 ? 20.628 13.004 -2.363 1.00 91.44 273 GLN A CA 1
ATOM 2176 C C . GLN A 1 273 ? 21.901 13.802 -2.023 1.00 91.44 273 GLN A C 1
ATOM 2178 O O . GLN A 1 273 ? 22.706 13.357 -1.203 1.00 91.44 273 GLN A O 1
ATOM 2183 N N . ARG A 1 274 ? 22.087 14.984 -2.631 1.00 91.94 274 ARG A N 1
ATOM 2184 C CA . ARG A 1 274 ? 23.225 15.881 -2.360 1.00 91.94 274 ARG A CA 1
ATOM 2185 C C . ARG A 1 274 ? 23.012 16.777 -1.142 1.00 91.94 274 ARG A C 1
ATOM 2187 O O . ARG A 1 274 ? 23.975 17.085 -0.443 1.00 91.94 274 ARG A O 1
ATOM 2194 N N . LEU A 1 275 ? 21.776 17.218 -0.906 1.00 93.00 275 LEU A N 1
ATOM 2195 C CA . LEU A 1 275 ? 21.438 18.208 0.116 1.00 93.00 275 LEU A CA 1
ATOM 2196 C C . LEU A 1 275 ? 20.875 17.625 1.414 1.00 93.00 275 LEU A C 1
ATOM 2198 O O . LEU A 1 275 ? 20.827 18.366 2.389 1.00 93.00 275 LEU A O 1
ATOM 2202 N N . ARG A 1 276 ? 20.488 16.345 1.470 1.00 91.88 276 ARG A N 1
ATOM 2203 C CA . ARG A 1 276 ? 19.760 15.732 2.598 1.00 91.88 276 ARG A CA 1
ATOM 2204 C C . ARG A 1 276 ? 20.397 15.984 3.964 1.00 91.88 276 ARG A C 1
ATOM 2206 O O . ARG A 1 276 ? 19.702 16.317 4.907 1.00 91.88 276 ARG A O 1
ATOM 2213 N N . SER A 1 277 ? 21.729 15.987 4.055 1.00 91.56 277 SER A N 1
ATOM 2214 C CA . SER A 1 277 ? 22.448 16.261 5.311 1.00 91.56 277 SER A CA 1
ATOM 2215 C C . SER A 1 277 ? 22.430 17.736 5.750 1.00 91.56 277 SER A C 1
ATOM 2217 O O . SER A 1 277 ? 23.031 18.082 6.764 1.00 91.56 277 SER A O 1
ATOM 2219 N N . ARG A 1 278 ? 21.848 18.628 4.943 1.00 92.31 278 ARG A N 1
ATOM 2220 C CA . ARG A 1 278 ? 21.756 20.083 5.149 1.00 92.31 278 ARG A CA 1
ATOM 2221 C C . ARG A 1 278 ? 20.305 20.580 5.137 1.00 92.31 278 ARG A C 1
ATOM 2223 O O . ARG A 1 278 ? 20.099 21.788 5.241 1.00 92.31 278 ARG A O 1
ATOM 2230 N N . LEU A 1 279 ? 19.334 19.688 4.951 1.00 90.38 279 LEU A N 1
ATOM 2231 C CA . LEU A 1 279 ? 17.909 20.000 4.955 1.00 90.38 279 LEU A CA 1
ATOM 2232 C C . LEU A 1 279 ? 17.293 19.474 6.249 1.00 90.38 279 LEU A C 1
ATOM 2234 O O . LEU A 1 279 ? 17.682 18.417 6.737 1.00 90.38 279 LEU A O 1
ATOM 2238 N N . ASP A 1 280 ? 16.331 20.217 6.788 1.00 89.94 280 ASP A N 1
ATOM 2239 C CA . ASP A 1 280 ? 15.442 19.667 7.808 1.00 89.94 280 ASP A CA 1
ATOM 2240 C C . ASP A 1 280 ? 14.575 18.564 7.175 1.00 89.94 280 ASP A C 1
ATOM 2242 O O . ASP A 1 280 ? 14.150 18.691 6.021 1.00 89.94 280 ASP A O 1
ATOM 2246 N N . SER A 1 281 ? 14.349 17.477 7.912 1.00 91.00 281 SER A N 1
ATOM 2247 C CA . SER A 1 281 ? 13.646 16.289 7.429 1.00 91.00 281 SER A CA 1
ATOM 2248 C C . SER A 1 281 ? 12.190 16.565 7.040 1.00 91.00 281 SER A C 1
ATOM 2250 O O . SER A 1 281 ? 11.647 15.854 6.200 1.00 91.00 281 SER A O 1
ATOM 2252 N N . GLU A 1 282 ? 11.564 17.624 7.562 1.00 90.75 282 GLU A N 1
ATOM 2253 C CA . GLU A 1 282 ? 10.221 18.048 7.138 1.00 90.75 282 GLU A CA 1
ATOM 2254 C C . GLU A 1 282 ? 10.175 18.415 5.641 1.00 90.75 282 GLU A C 1
ATOM 2256 O O . GLU A 1 282 ? 9.201 18.128 4.945 1.00 90.75 282 GLU A O 1
ATOM 2261 N N . TRP A 1 283 ? 11.262 18.966 5.082 1.00 91.50 283 TRP A N 1
ATOM 2262 C CA . TRP A 1 283 ? 11.318 19.360 3.666 1.00 91.50 283 TRP A CA 1
ATOM 2263 C C . TRP A 1 283 ? 11.283 18.181 2.690 1.00 91.50 283 TRP A C 1
ATOM 2265 O O . TRP A 1 283 ? 11.052 18.394 1.493 1.00 91.50 283 TRP A O 1
ATOM 2275 N N . ILE A 1 284 ? 11.472 16.953 3.182 1.00 93.38 284 ILE A N 1
ATOM 2276 C CA . ILE A 1 284 ? 11.313 15.719 2.407 1.00 93.38 284 ILE A CA 1
ATOM 2277 C C . ILE A 1 284 ? 9.900 15.640 1.807 1.00 93.38 284 ILE A C 1
ATOM 2279 O O . ILE A 1 284 ? 9.758 15.129 0.699 1.00 93.38 284 ILE A O 1
ATOM 2283 N N . ALA A 1 285 ? 8.886 16.243 2.445 1.00 92.31 285 ALA A N 1
ATOM 2284 C CA . ALA A 1 285 ? 7.498 16.288 1.966 1.00 92.31 285 ALA A CA 1
ATOM 2285 C C . ALA A 1 285 ? 7.325 16.815 0.525 1.00 92.31 285 ALA A C 1
ATOM 2287 O O . ALA A 1 285 ? 6.341 16.486 -0.142 1.00 92.31 285 ALA A O 1
ATOM 2288 N N . LEU A 1 286 ? 8.272 17.632 0.041 1.00 91.81 286 LEU A N 1
ATOM 2289 C CA . LEU A 1 286 ? 8.262 18.191 -1.317 1.00 91.81 286 LEU A CA 1
ATOM 2290 C C . LEU A 1 286 ? 8.763 17.218 -2.395 1.00 91.81 286 LEU A C 1
ATOM 2292 O O . LEU A 1 286 ? 8.704 17.548 -3.587 1.00 91.81 286 LEU A O 1
ATOM 2296 N N . LEU A 1 287 ? 9.289 16.048 -2.010 1.00 92.00 287 LEU A N 1
ATOM 2297 C CA . LEU A 1 287 ? 9.550 14.980 -2.967 1.00 92.00 287 LEU A CA 1
ATOM 2298 C C . LEU A 1 287 ? 8.237 14.527 -3.597 1.00 92.00 287 LEU A C 1
ATOM 2300 O O . LEU A 1 287 ? 7.208 14.354 -2.939 1.00 92.00 287 LEU A O 1
ATOM 2304 N N . ASP A 1 288 ? 8.314 14.332 -4.902 1.00 88.94 288 ASP A N 1
ATOM 2305 C CA . ASP A 1 288 ? 7.228 13.799 -5.692 1.00 88.94 288 ASP A CA 1
ATOM 2306 C C . ASP A 1 288 ? 7.496 12.318 -5.951 1.00 88.94 288 ASP A C 1
ATOM 2308 O O . ASP A 1 288 ? 8.548 11.963 -6.489 1.00 88.94 288 ASP A O 1
ATOM 2312 N N . LEU A 1 289 ? 6.562 11.464 -5.527 1.00 90.62 289 LEU A N 1
ATOM 2313 C CA . LEU A 1 289 ? 6.689 10.017 -5.666 1.00 90.62 289 LEU A CA 1
ATOM 2314 C C . LEU A 1 289 ? 6.645 9.582 -7.136 1.00 90.62 289 LEU A C 1
ATOM 2316 O O . LEU A 1 289 ? 7.210 8.544 -7.466 1.00 90.62 289 LEU A O 1
ATOM 2320 N N . GLU A 1 290 ? 6.051 10.378 -8.028 1.00 86.50 290 GLU A N 1
ATOM 2321 C CA . GLU A 1 290 ? 6.016 10.076 -9.464 1.00 86.50 290 GLU A CA 1
ATOM 2322 C C . GLU A 1 290 ? 7.387 10.219 -10.130 1.00 86.50 290 GLU A C 1
ATOM 2324 O O . GLU A 1 290 ? 7.705 9.483 -11.065 1.00 86.50 290 GLU A O 1
ATOM 2329 N N . TYR A 1 291 ? 8.221 11.127 -9.613 1.00 85.94 291 TYR A N 1
ATOM 2330 C CA . TYR A 1 291 ? 9.589 11.376 -10.082 1.00 85.94 291 TYR A CA 1
ATOM 2331 C C . TYR A 1 291 ? 10.658 10.710 -9.205 1.00 85.94 291 TYR A C 1
ATOM 2333 O O . TYR A 1 291 ? 11.860 10.837 -9.467 1.00 85.94 291 TYR A O 1
ATOM 2341 N N . LEU A 1 292 ? 10.239 9.991 -8.163 1.00 87.81 292 LEU A N 1
ATOM 2342 C CA . LEU A 1 292 ? 11.108 9.215 -7.294 1.00 87.81 292 LEU A CA 1
ATOM 2343 C C . LEU A 1 292 ? 11.308 7.805 -7.877 1.00 87.81 292 LEU A C 1
ATOM 2345 O O . LEU A 1 292 ? 10.329 7.140 -8.211 1.00 87.81 292 LEU A O 1
ATOM 2349 N N . PRO A 1 293 ? 12.548 7.289 -7.934 1.00 87.94 293 PRO A N 1
ATOM 2350 C CA . PRO A 1 293 ? 12.789 5.862 -8.141 1.00 87.94 293 PRO A CA 1
ATOM 2351 C C . PRO A 1 293 ? 12.203 5.066 -6.970 1.00 87.94 293 PRO A C 1
ATOM 2353 O O . PRO A 1 293 ? 12.749 5.081 -5.863 1.00 87.94 293 PRO A O 1
ATOM 2356 N N . LEU A 1 294 ? 11.055 4.424 -7.181 1.00 90.62 294 LEU A N 1
ATOM 2357 C CA . LEU A 1 294 ? 10.236 3.883 -6.092 1.00 90.62 294 LEU A CA 1
ATOM 2358 C C . LEU A 1 294 ? 10.896 2.705 -5.370 1.00 90.62 294 LEU A C 1
ATOM 2360 O O . LEU A 1 294 ? 10.648 2.517 -4.181 1.00 90.62 294 LEU A O 1
ATOM 2364 N N . GLU A 1 295 ? 11.818 1.984 -6.011 1.00 87.31 295 GLU A N 1
ATOM 2365 C CA . GLU A 1 295 ? 12.648 0.979 -5.337 1.00 87.31 295 GLU A CA 1
ATOM 2366 C C . GLU A 1 295 ? 13.542 1.585 -4.236 1.00 87.31 295 GLU A C 1
ATOM 2368 O O . GLU A 1 295 ? 14.022 0.873 -3.355 1.00 87.31 295 GLU A O 1
ATOM 2373 N N . ARG A 1 296 ? 13.750 2.912 -4.253 1.00 89.69 296 ARG A N 1
ATOM 2374 C CA . ARG A 1 296 ? 14.512 3.681 -3.253 1.00 89.69 296 ARG A CA 1
ATOM 2375 C C . ARG A 1 296 ? 13.623 4.387 -2.234 1.00 89.69 296 ARG A C 1
ATOM 2377 O O . ARG A 1 296 ? 14.151 5.093 -1.377 1.00 89.69 296 ARG A O 1
ATOM 2384 N N . LEU A 1 297 ? 12.304 4.190 -2.278 1.00 94.81 297 LEU A N 1
ATOM 2385 C CA . LEU A 1 297 ? 11.378 4.821 -1.335 1.00 94.81 297 LEU A CA 1
ATOM 2386 C C . LEU A 1 297 ? 11.718 4.484 0.123 1.00 94.81 297 LEU A C 1
ATOM 2388 O O . LEU A 1 297 ? 11.599 5.345 0.989 1.00 94.81 297 LEU A O 1
ATOM 2392 N N . ALA A 1 298 ? 12.229 3.276 0.379 1.00 95.06 298 ALA A N 1
ATOM 2393 C CA . ALA A 1 298 ? 12.711 2.880 1.700 1.00 95.06 298 ALA A CA 1
ATOM 2394 C C . ALA A 1 298 ? 13.792 3.834 2.251 1.00 95.06 298 ALA A C 1
ATOM 2396 O O . ALA A 1 298 ? 13.786 4.132 3.437 1.00 95.06 298 ALA A O 1
ATOM 2397 N N . GLU A 1 299 ? 14.673 4.373 1.404 1.00 93.56 299 GLU A N 1
ATOM 2398 C CA . GLU A 1 299 ? 15.738 5.289 1.844 1.00 93.56 299 GLU A CA 1
ATOM 2399 C C . GLU A 1 299 ? 15.206 6.660 2.235 1.00 93.56 299 GLU A C 1
ATOM 2401 O O . GLU A 1 299 ? 15.731 7.299 3.140 1.00 93.56 299 GLU A O 1
ATOM 2406 N N . VAL A 1 300 ? 14.170 7.117 1.533 1.00 94.62 300 VAL A N 1
ATOM 2407 C CA . VAL A 1 300 ? 13.480 8.360 1.876 1.00 94.62 300 VAL A CA 1
ATOM 2408 C C . VAL A 1 300 ? 12.716 8.168 3.181 1.00 94.62 300 VAL A C 1
ATOM 2410 O O . VAL A 1 300 ? 12.774 9.024 4.059 1.00 94.62 300 VAL A O 1
ATOM 2413 N N . ALA A 1 301 ? 12.040 7.027 3.325 1.00 96.38 301 ALA A N 1
ATOM 2414 C CA . ALA A 1 301 ? 11.274 6.697 4.516 1.00 96.38 301 ALA A CA 1
ATOM 2415 C C . ALA A 1 301 ? 12.153 6.525 5.769 1.00 96.38 301 ALA A C 1
ATOM 2417 O O . ALA A 1 301 ? 11.699 6.840 6.862 1.00 96.38 301 ALA A O 1
ATOM 2418 N N . ASP A 1 302 ? 13.410 6.092 5.618 1.00 95.75 302 ASP A N 1
ATOM 2419 C CA . ASP A 1 302 ? 14.386 6.024 6.717 1.00 95.75 302 ASP A CA 1
ATOM 2420 C C . ASP A 1 302 ? 14.727 7.408 7.312 1.00 95.75 302 ASP A C 1
ATOM 2422 O O . ASP A 1 302 ? 15.111 7.494 8.478 1.00 95.75 302 ASP A O 1
ATOM 2426 N N . GLU A 1 303 ? 14.602 8.489 6.533 1.00 95.12 303 GLU A N 1
ATOM 2427 C CA . GLU A 1 303 ? 14.935 9.861 6.955 1.00 95.12 303 GLU A CA 1
ATOM 2428 C C . GLU A 1 303 ? 13.697 10.739 7.220 1.00 95.12 303 GLU A C 1
ATOM 2430 O O . GLU A 1 303 ? 13.822 11.832 7.774 1.00 95.12 303 GLU A O 1
ATOM 2435 N N . ALA A 1 304 ? 12.505 10.290 6.821 1.00 95.00 304 ALA A N 1
ATOM 2436 C CA . ALA A 1 304 ? 11.276 11.069 6.902 1.00 95.00 304 ALA A CA 1
ATOM 2437 C C . ALA A 1 304 ? 10.642 11.027 8.309 1.00 95.00 304 ALA A C 1
ATOM 2439 O O . ALA A 1 304 ? 10.535 9.953 8.908 1.00 95.00 304 ALA A O 1
ATOM 2440 N N . PRO A 1 305 ? 10.155 12.165 8.840 1.00 93.62 305 PRO A N 1
ATOM 2441 C CA . PRO A 1 305 ? 9.404 12.179 10.089 1.00 93.62 305 PRO A CA 1
ATOM 2442 C C . PRO A 1 305 ? 7.990 11.592 9.889 1.00 93.62 305 PRO A C 1
ATOM 2444 O O . PRO A 1 305 ? 7.495 11.558 8.757 1.00 93.62 305 PRO A O 1
ATOM 2447 N N . PRO A 1 306 ? 7.295 11.174 10.969 1.00 92.00 306 PRO A N 1
ATOM 2448 C CA . PRO A 1 306 ? 5.990 10.502 10.886 1.00 92.00 306 PRO A CA 1
ATOM 2449 C C . PRO A 1 306 ? 4.952 11.245 10.037 1.00 92.00 306 PRO A C 1
ATOM 2451 O O . PRO A 1 306 ? 4.299 10.646 9.189 1.00 92.00 306 PRO A O 1
ATOM 2454 N N . ARG A 1 307 ? 4.884 12.570 10.178 1.00 91.44 307 ARG A N 1
ATOM 2455 C CA . ARG A 1 307 ? 3.988 13.426 9.395 1.00 91.44 307 ARG A CA 1
ATOM 2456 C C . ARG A 1 307 ? 4.235 13.332 7.885 1.00 91.44 307 ARG A C 1
ATOM 2458 O O . ARG A 1 307 ? 3.301 13.304 7.091 1.00 91.44 307 ARG A O 1
ATOM 2465 N N . VAL A 1 308 ? 5.499 13.285 7.467 1.00 93.94 308 VAL A N 1
ATOM 2466 C CA . VAL A 1 308 ? 5.861 13.159 6.048 1.00 93.94 308 VAL A CA 1
ATOM 2467 C C . VAL A 1 308 ? 5.550 11.754 5.538 1.00 93.94 308 VAL A C 1
ATOM 2469 O O . VAL A 1 308 ? 5.088 11.599 4.408 1.00 93.94 308 VAL A O 1
ATOM 2472 N N . LEU A 1 309 ? 5.739 10.733 6.378 1.00 95.69 309 LEU A N 1
ATOM 2473 C CA . LEU A 1 309 ? 5.341 9.363 6.060 1.00 95.69 309 LEU A CA 1
ATOM 2474 C C . LEU A 1 309 ? 3.825 9.234 5.857 1.00 95.69 309 LEU A C 1
ATOM 2476 O O . LEU A 1 309 ? 3.415 8.493 4.971 1.00 95.69 309 LEU A O 1
ATOM 2480 N N . GLU A 1 310 ? 2.995 9.969 6.599 1.00 93.38 310 GLU A N 1
ATOM 2481 C CA . GLU A 1 310 ? 1.541 10.022 6.368 1.00 93.38 310 GLU A CA 1
ATOM 2482 C C . GLU A 1 310 ? 1.206 10.623 4.994 1.00 93.38 310 GLU A C 1
ATOM 2484 O O . GLU A 1 310 ? 0.429 10.043 4.234 1.00 93.38 310 GLU A O 1
ATOM 2489 N N . ILE A 1 311 ? 1.862 11.728 4.616 1.00 93.12 311 ILE A N 1
ATOM 2490 C CA . ILE A 1 311 ? 1.704 12.336 3.283 1.00 93.12 311 ILE A CA 1
ATOM 2491 C C . ILE A 1 311 ? 2.098 11.338 2.185 1.00 93.12 311 ILE A C 1
ATOM 2493 O O . ILE A 1 311 ? 1.404 11.209 1.173 1.00 93.12 311 ILE A O 1
ATOM 2497 N N . PHE A 1 312 ? 3.212 10.624 2.360 1.00 95.75 312 PHE A N 1
ATOM 2498 C CA . PHE A 1 312 ? 3.653 9.622 1.392 1.00 95.75 312 PHE A CA 1
ATOM 2499 C C . PHE A 1 312 ? 2.778 8.376 1.366 1.00 95.75 312 PHE A C 1
ATOM 2501 O O . PHE A 1 312 ? 2.598 7.827 0.283 1.00 95.75 312 PHE A O 1
ATOM 2508 N N . ALA A 1 313 ? 2.213 7.947 2.494 1.00 95.88 313 ALA A N 1
ATOM 2509 C CA . ALA A 1 313 ? 1.266 6.838 2.535 1.00 95.88 313 ALA A CA 1
ATOM 2510 C C . ALA A 1 313 ? 0.035 7.155 1.676 1.00 95.88 313 ALA A C 1
ATOM 2512 O O . ALA A 1 313 ? -0.344 6.353 0.824 1.00 95.88 313 ALA A O 1
ATOM 2513 N N . GLU A 1 314 ? -0.522 8.361 1.814 1.00 94.19 314 GLU A N 1
ATOM 2514 C CA . GLU A 1 314 ? -1.665 8.808 1.014 1.00 94.19 314 GLU A CA 1
ATOM 2515 C C . GLU A 1 314 ? -1.332 8.932 -0.477 1.00 94.19 314 GLU A C 1
ATOM 2517 O O . GLU A 1 314 ? -2.053 8.398 -1.322 1.00 94.19 314 GLU A O 1
ATOM 2522 N N . LYS A 1 315 ? -0.204 9.567 -0.821 1.00 93.75 315 LYS A N 1
ATOM 2523 C CA . LYS A 1 315 ? 0.238 9.669 -2.222 1.00 93.75 315 LYS A CA 1
ATOM 2524 C C . LYS A 1 315 ? 0.497 8.293 -2.838 1.00 93.75 315 LYS A C 1
ATOM 2526 O O . LYS A 1 315 ? 0.045 8.023 -3.947 1.00 93.75 315 LYS A O 1
ATOM 2531 N N . LEU A 1 316 ? 1.197 7.409 -2.126 1.00 95.44 316 LEU A N 1
ATOM 2532 C CA . LEU A 1 316 ? 1.490 6.058 -2.602 1.00 95.44 316 LEU A CA 1
ATOM 2533 C C . LEU A 1 316 ? 0.206 5.245 -2.778 1.00 95.44 316 LEU A C 1
ATOM 2535 O O . LEU A 1 316 ? 0.074 4.539 -3.774 1.00 95.44 316 LEU A O 1
ATOM 2539 N N . ARG A 1 317 ? -0.756 5.370 -1.857 1.00 95.06 317 ARG A N 1
ATOM 2540 C CA . ARG A 1 317 ? -2.075 4.743 -1.975 1.00 95.06 317 ARG A CA 1
ATOM 2541 C C . ARG A 1 317 ? -2.765 5.158 -3.272 1.00 95.06 317 ARG A C 1
ATOM 2543 O O . ARG A 1 317 ? -3.172 4.284 -4.033 1.00 95.06 317 ARG A O 1
ATOM 2550 N N . LEU A 1 318 ? -2.836 6.460 -3.557 1.00 93.31 318 LEU A N 1
ATOM 2551 C CA . LEU A 1 318 ? -3.427 6.976 -4.798 1.00 93.31 318 LEU A CA 1
ATOM 2552 C C . LEU A 1 318 ? -2.709 6.440 -6.043 1.00 93.31 318 LEU A C 1
ATOM 2554 O O . LEU A 1 318 ? -3.367 5.973 -6.972 1.00 93.31 318 LEU A O 1
ATOM 2558 N N . LEU A 1 319 ? -1.373 6.431 -6.037 1.00 92.06 319 LEU A N 1
ATOM 2559 C CA . LEU A 1 319 ? -0.581 5.871 -7.132 1.00 92.06 319 LEU A CA 1
ATOM 2560 C C . LEU A 1 319 ? -0.902 4.390 -7.371 1.00 92.06 319 LEU A C 1
ATOM 2562 O O . LEU A 1 319 ? -1.187 4.005 -8.500 1.00 92.06 319 LEU A O 1
ATOM 2566 N N . LEU A 1 320 ? -0.929 3.574 -6.315 1.00 92.75 320 LEU A N 1
ATOM 2567 C CA . LEU A 1 320 ? -1.245 2.145 -6.407 1.00 92.75 320 LEU A CA 1
ATOM 2568 C C . LEU A 1 320 ? -2.674 1.881 -6.901 1.00 92.75 320 LEU A C 1
ATOM 2570 O O . LEU A 1 320 ? -2.905 0.906 -7.610 1.00 92.75 320 LEU A O 1
ATOM 2574 N N . HIS A 1 321 ? -3.631 2.738 -6.539 1.00 90.50 321 HIS A N 1
ATOM 2575 C CA . HIS A 1 321 ? -5.017 2.618 -7.000 1.00 90.50 321 HIS A CA 1
ATOM 2576 C C . HIS A 1 321 ? -5.170 2.990 -8.481 1.00 90.50 321 HIS A C 1
ATOM 2578 O O . HIS A 1 321 ? -6.028 2.429 -9.164 1.00 90.50 321 HIS A O 1
ATOM 2584 N N . ASN A 1 322 ? -4.344 3.916 -8.974 1.00 90.19 322 ASN A N 1
ATOM 2585 C CA . ASN A 1 322 ? -4.324 4.318 -10.379 1.00 90.19 322 ASN A CA 1
ATOM 2586 C C . ASN A 1 322 ? -3.587 3.298 -11.260 1.00 90.19 322 ASN A C 1
ATOM 2588 O O . ASN A 1 322 ? -4.046 2.996 -12.362 1.00 90.19 322 ASN A O 1
ATOM 2592 N N . ASP A 1 323 ? -2.466 2.757 -10.778 1.00 88.44 323 ASP A N 1
ATOM 2593 C CA . ASP A 1 323 ? -1.687 1.724 -11.459 1.00 88.44 323 ASP A CA 1
ATOM 2594 C C . ASP A 1 323 ? -1.137 0.693 -10.461 1.00 88.44 323 ASP A C 1
ATOM 2596 O O . ASP A 1 323 ? -0.147 0.924 -9.760 1.00 88.44 323 ASP A O 1
ATOM 2600 N N . SER A 1 324 ? -1.741 -0.497 -10.449 1.00 86.50 324 SER A N 1
ATOM 2601 C CA . SER A 1 324 ? -1.335 -1.604 -9.578 1.00 86.50 324 SER A CA 1
ATOM 2602 C C . SER A 1 324 ? 0.110 -2.065 -9.827 1.00 86.50 324 SER A C 1
ATOM 2604 O O . SER A 1 324 ? 0.761 -2.594 -8.925 1.00 86.50 324 SER A O 1
ATOM 2606 N N . GLU A 1 325 ? 0.658 -1.850 -11.031 1.00 85.38 325 GLU A N 1
ATOM 2607 C CA . GLU A 1 325 ? 2.039 -2.227 -11.376 1.00 85.38 325 GLU A CA 1
ATOM 2608 C C . GLU A 1 325 ? 3.086 -1.435 -10.588 1.00 85.38 325 GLU A C 1
ATOM 2610 O O . GLU A 1 325 ? 4.235 -1.874 -10.458 1.00 85.38 325 GLU A O 1
ATOM 2615 N N . ILE A 1 326 ? 2.701 -0.285 -10.030 1.00 88.56 326 ILE A N 1
ATOM 2616 C CA . ILE A 1 326 ? 3.559 0.510 -9.154 1.00 88.56 326 ILE A CA 1
ATOM 2617 C C . ILE A 1 326 ? 4.004 -0.310 -7.939 1.00 88.56 326 ILE A C 1
ATOM 2619 O O . ILE A 1 326 ? 5.149 -0.177 -7.511 1.00 88.56 326 ILE A O 1
ATOM 2623 N N . GLY A 1 327 ? 3.181 -1.245 -7.454 1.00 89.25 327 GLY A N 1
ATOM 2624 C CA . GLY A 1 327 ? 3.559 -2.137 -6.358 1.00 89.25 327 GLY A CA 1
ATOM 2625 C C . GLY A 1 327 ? 4.825 -2.940 -6.650 1.00 89.25 327 GLY A C 1
ATOM 2626 O O . GLY A 1 327 ? 5.702 -3.048 -5.789 1.00 89.25 327 GLY A O 1
ATOM 2627 N N . LEU A 1 328 ? 4.979 -3.421 -7.892 1.00 89.00 328 LEU A N 1
ATOM 2628 C CA . LEU A 1 328 ? 6.184 -4.134 -8.309 1.00 89.00 328 LEU A CA 1
ATOM 2629 C C . LEU A 1 328 ? 7.408 -3.224 -8.169 1.00 89.00 328 LEU A C 1
ATOM 2631 O O . LEU A 1 328 ? 8.422 -3.684 -7.651 1.00 89.00 328 LEU A O 1
ATOM 2635 N N . ARG A 1 329 ? 7.307 -1.949 -8.586 1.00 87.25 329 ARG A N 1
ATOM 2636 C CA . ARG A 1 329 ? 8.372 -0.917 -8.540 1.00 87.25 329 ARG A CA 1
ATOM 2637 C C . ARG A 1 329 ? 8.785 -0.582 -7.112 1.00 87.25 329 ARG A C 1
ATOM 2639 O O . ARG A 1 329 ? 9.972 -0.588 -6.806 1.00 87.25 329 ARG A O 1
ATOM 2646 N N . THR A 1 330 ? 7.804 -0.371 -6.244 1.00 91.25 330 THR A N 1
ATOM 2647 C CA . THR A 1 330 ? 8.007 0.066 -4.859 1.00 91.25 330 THR A CA 1
ATOM 2648 C C . THR A 1 330 ? 8.721 -0.971 -3.995 1.00 91.25 330 THR A C 1
ATOM 2650 O O . THR A 1 330 ? 9.390 -0.610 -3.031 1.00 91.25 330 THR A O 1
ATOM 2653 N N . ARG A 1 331 ? 8.628 -2.261 -4.331 1.00 91.50 331 ARG A N 1
ATOM 2654 C CA . ARG A 1 331 ? 9.312 -3.337 -3.608 1.00 91.50 331 ARG A CA 1
ATOM 2655 C C . ARG A 1 331 ? 10.854 -3.172 -3.674 1.00 91.50 331 ARG A C 1
ATOM 2657 O O . ARG A 1 331 ? 11.426 -3.385 -4.751 1.00 91.50 331 ARG A O 1
ATOM 2664 N N . PRO A 1 332 ? 11.541 -2.860 -2.548 1.00 91.06 332 PRO A N 1
ATOM 2665 C CA . PRO A 1 332 ? 12.990 -2.607 -2.525 1.00 91.06 332 PRO A CA 1
ATOM 2666 C C . PRO A 1 332 ? 13.787 -3.916 -2.552 1.00 91.06 332 PRO A C 1
ATOM 2668 O O . PRO A 1 332 ? 13.293 -4.927 -2.060 1.00 91.06 332 PRO A O 1
ATOM 2671 N N . ALA A 1 333 ? 15.035 -3.940 -3.030 1.00 88.50 333 ALA A N 1
ATOM 2672 C CA . ALA A 1 333 ? 15.868 -5.152 -3.017 1.00 88.50 333 ALA A CA 1
ATOM 2673 C C . ALA A 1 333 ? 16.529 -5.414 -1.641 1.00 88.50 333 ALA A C 1
ATOM 2675 O O . ALA A 1 333 ? 17.749 -5.580 -1.534 1.00 88.50 333 ALA A O 1
ATOM 2676 N N . THR A 1 334 ? 15.719 -5.491 -0.581 1.00 88.00 334 THR A N 1
ATOM 2677 C CA . THR A 1 334 ? 16.164 -5.707 0.809 1.00 88.00 334 THR A CA 1
ATOM 2678 C C . THR A 1 334 ? 15.750 -7.087 1.319 1.00 88.00 334 THR A C 1
ATOM 2680 O O . THR A 1 334 ? 14.622 -7.527 1.103 1.00 88.00 334 THR A O 1
ATOM 2683 N N . ASP A 1 335 ? 16.670 -7.773 2.000 1.00 88.19 335 ASP A N 1
ATOM 2684 C CA . ASP A 1 335 ? 16.396 -9.021 2.727 1.00 88.19 335 ASP A CA 1
ATOM 2685 C C . ASP A 1 335 ? 15.458 -8.724 3.911 1.00 88.19 335 ASP A C 1
ATOM 2687 O O . ASP A 1 335 ? 15.773 -7.806 4.675 1.00 88.19 335 ASP A O 1
ATOM 2691 N N . PRO A 1 336 ? 14.336 -9.448 4.079 1.00 91.44 336 PRO A N 1
ATOM 2692 C CA . PRO A 1 336 ? 13.335 -9.092 5.081 1.00 91.44 336 PRO A CA 1
ATOM 2693 C C . PRO A 1 336 ? 13.901 -9.111 6.502 1.00 91.44 336 PRO A C 1
ATOM 2695 O O . PRO A 1 336 ? 13.605 -8.207 7.273 1.00 91.44 336 PRO A O 1
ATOM 2698 N N . ALA A 1 337 ? 14.803 -10.044 6.823 1.00 90.06 337 ALA A N 1
ATOM 2699 C CA . ALA A 1 337 ? 15.413 -10.142 8.149 1.00 90.06 337 ALA A CA 1
ATOM 2700 C C . ALA A 1 337 ? 16.347 -8.963 8.484 1.00 90.06 337 ALA A C 1
ATOM 2702 O O . ALA A 1 337 ? 16.707 -8.764 9.643 1.00 90.06 337 ALA A O 1
ATOM 2703 N N . ASN A 1 338 ? 16.763 -8.192 7.474 1.00 90.69 338 ASN A N 1
ATOM 2704 C CA . ASN A 1 338 ? 17.624 -7.016 7.614 1.00 90.69 338 ASN A CA 1
ATOM 2705 C C . ASN A 1 338 ? 16.914 -5.734 7.149 1.00 90.69 338 ASN A C 1
ATOM 2707 O O . ASN A 1 338 ? 17.577 -4.799 6.692 1.00 90.69 338 ASN A O 1
ATOM 2711 N N . ALA A 1 339 ? 15.579 -5.703 7.195 1.00 95.00 339 ALA A N 1
ATOM 2712 C CA . ALA A 1 339 ? 14.809 -4.525 6.821 1.00 95.00 339 ALA A CA 1
ATOM 2713 C C . ALA A 1 339 ? 15.185 -3.320 7.702 1.00 95.00 339 ALA A C 1
ATOM 2715 O O . ALA A 1 339 ? 15.287 -3.442 8.920 1.00 95.00 339 ALA A O 1
ATOM 2716 N N . SER A 1 340 ? 15.391 -2.154 7.084 1.00 96.62 340 SER A N 1
ATOM 2717 C CA . SER A 1 340 ? 15.482 -0.871 7.791 1.00 96.62 340 SER A CA 1
ATOM 2718 C C . SER A 1 340 ? 14.088 -0.396 8.240 1.00 96.62 340 SER A C 1
ATOM 2720 O O . SER A 1 340 ? 13.082 -0.964 7.789 1.00 96.62 340 SER A O 1
ATOM 2722 N N . PRO A 1 341 ? 13.978 0.634 9.101 1.00 96.94 341 PRO A N 1
ATOM 2723 C CA . PRO A 1 341 ? 12.697 1.279 9.403 1.00 96.94 341 PRO A CA 1
ATOM 2724 C C . PRO A 1 341 ? 11.907 1.681 8.151 1.00 96.94 341 PRO A C 1
ATOM 2726 O O . PRO A 1 341 ? 10.726 1.366 8.035 1.00 96.94 341 PRO A O 1
ATOM 2729 N N . GLY A 1 342 ? 12.569 2.274 7.163 1.00 97.19 342 GLY A N 1
ATOM 2730 C CA . GLY A 1 342 ? 11.970 2.670 5.897 1.00 97.19 342 GLY A CA 1
ATOM 2731 C C . GLY A 1 342 ? 11.553 1.483 5.031 1.00 97.19 342 GLY A C 1
ATOM 2732 O O . GLY A 1 342 ? 10.476 1.504 4.441 1.00 97.19 342 GLY A O 1
ATOM 2733 N N . ALA A 1 343 ? 12.336 0.397 4.998 1.00 97.00 343 ALA A N 1
ATOM 2734 C CA . ALA A 1 343 ? 11.921 -0.833 4.316 1.00 97.00 343 ALA A CA 1
ATOM 2735 C C . ALA A 1 343 ? 10.710 -1.494 5.000 1.00 97.00 343 ALA A C 1
ATOM 2737 O O . ALA A 1 343 ? 9.823 -2.004 4.316 1.00 97.00 343 ALA A O 1
ATOM 2738 N N . SER A 1 344 ? 10.652 -1.444 6.332 1.00 97.69 344 SER A N 1
ATOM 2739 C CA . SER A 1 344 ? 9.526 -1.944 7.130 1.00 97.69 344 SER A CA 1
ATOM 2740 C C . SER A 1 344 ? 8.271 -1.091 6.922 1.00 97.69 344 SER A C 1
ATOM 2742 O O . SER A 1 344 ? 7.169 -1.627 6.812 1.00 97.69 344 SER A O 1
ATOM 2744 N N . TRP A 1 345 ? 8.434 0.229 6.778 1.00 98.00 345 TRP A N 1
ATOM 2745 C CA . TRP A 1 345 ? 7.355 1.138 6.396 1.00 98.00 345 TRP A CA 1
ATOM 2746 C C . TRP A 1 345 ? 6.839 0.839 4.984 1.00 98.00 345 TRP A C 1
ATOM 2748 O O . TRP A 1 345 ? 5.633 0.690 4.804 1.00 98.00 345 TRP A O 1
ATOM 2758 N N . VAL A 1 346 ? 7.722 0.654 3.992 1.00 97.81 346 VAL A N 1
ATOM 2759 C CA . VAL A 1 346 ? 7.312 0.256 2.631 1.00 97.81 346 VAL A CA 1
ATOM 2760 C C . VAL A 1 346 ? 6.560 -1.077 2.650 1.00 97.81 346 VAL A C 1
ATOM 2762 O O . VAL A 1 346 ? 5.527 -1.210 1.995 1.00 97.81 346 VAL A O 1
ATOM 2765 N N . ALA A 1 347 ? 7.034 -2.052 3.428 1.00 97.62 347 ALA A N 1
ATOM 2766 C CA . ALA A 1 347 ? 6.343 -3.323 3.607 1.00 97.62 347 ALA A CA 1
ATOM 2767 C C . ALA A 1 347 ? 4.937 -3.136 4.204 1.00 97.62 347 ALA A C 1
ATOM 2769 O O . ALA A 1 347 ? 3.980 -3.718 3.694 1.00 97.62 347 ALA A O 1
ATOM 2770 N N . ALA A 1 348 ? 4.786 -2.268 5.211 1.00 97.62 348 ALA A N 1
ATOM 2771 C CA . ALA A 1 348 ? 3.486 -1.917 5.780 1.00 97.62 348 ALA A CA 1
ATOM 2772 C C . ALA A 1 348 ? 2.552 -1.268 4.746 1.00 97.62 348 ALA A C 1
ATOM 2774 O O . ALA A 1 348 ? 1.368 -1.603 4.706 1.00 97.62 348 ALA A O 1
ATOM 2775 N N . GLN A 1 349 ? 3.066 -0.388 3.878 1.00 97.44 349 GLN A N 1
ATOM 2776 C CA . GLN A 1 349 ? 2.267 0.230 2.814 1.00 97.44 349 GLN A CA 1
ATOM 2777 C C . GLN A 1 349 ? 1.825 -0.783 1.753 1.00 97.44 349 GLN A C 1
ATOM 2779 O O . GLN A 1 349 ? 0.669 -0.760 1.332 1.00 97.44 349 GLN A O 1
ATOM 2784 N N . LEU A 1 350 ? 2.708 -1.700 1.344 1.00 96.50 350 LEU A N 1
ATOM 2785 C CA . LEU A 1 350 ? 2.358 -2.769 0.405 1.00 96.50 350 LEU A CA 1
ATOM 2786 C C . LEU A 1 350 ? 1.320 -3.728 1.004 1.00 96.50 350 LEU A C 1
ATOM 2788 O O . LEU A 1 350 ? 0.359 -4.073 0.323 1.00 96.50 350 LEU A O 1
ATOM 2792 N N . LEU A 1 351 ? 1.460 -4.099 2.283 1.00 96.38 351 LEU A N 1
ATOM 2793 C CA . LEU A 1 351 ? 0.453 -4.889 2.998 1.00 96.38 351 LEU A CA 1
ATOM 2794 C C . LEU A 1 351 ? -0.884 -4.153 3.060 1.00 96.38 351 LEU A C 1
ATOM 2796 O O . LEU A 1 351 ? -1.893 -4.716 2.661 1.00 96.38 351 LEU A O 1
ATOM 2800 N N . SER A 1 352 ? -0.890 -2.888 3.483 1.00 96.06 352 SER A N 1
ATOM 2801 C CA . SER A 1 352 ? -2.111 -2.074 3.619 1.00 96.06 352 SER A CA 1
ATOM 2802 C C . SER A 1 352 ? -2.883 -1.913 2.305 1.00 96.06 352 SER A C 1
ATOM 2804 O O . SER A 1 352 ? -4.083 -1.653 2.316 1.00 96.06 352 SER A O 1
ATOM 2806 N N . ASN A 1 353 ? -2.200 -2.069 1.168 1.00 95.50 353 ASN A N 1
ATOM 2807 C CA . ASN A 1 353 ? -2.784 -1.973 -0.166 1.00 95.50 353 ASN A CA 1
ATOM 2808 C C . ASN A 1 353 ? -2.897 -3.336 -0.872 1.00 95.50 353 ASN A C 1
ATOM 2810 O O . ASN A 1 353 ? -3.136 -3.371 -2.077 1.00 95.50 353 ASN A O 1
ATOM 2814 N N . ALA A 1 354 ? -2.764 -4.456 -0.152 1.00 93.06 354 ALA A N 1
ATOM 2815 C CA . ALA A 1 354 ? -2.690 -5.801 -0.728 1.00 93.06 354 ALA A CA 1
ATOM 2816 C C . ALA A 1 354 ? -3.832 -6.139 -1.700 1.00 93.06 354 ALA A C 1
ATOM 2818 O O . ALA A 1 354 ? -3.606 -6.835 -2.688 1.00 93.06 354 ALA A O 1
ATOM 2819 N N . ALA A 1 355 ? -5.041 -5.628 -1.446 1.00 90.25 355 ALA A N 1
ATOM 2820 C CA . ALA A 1 355 ? -6.217 -5.860 -2.284 1.00 90.25 355 ALA A CA 1
ATOM 2821 C C . ALA A 1 355 ? -6.153 -5.184 -3.667 1.00 90.25 355 ALA A C 1
ATOM 2823 O O . ALA A 1 355 ? -6.840 -5.621 -4.587 1.00 90.25 355 ALA A O 1
ATOM 2824 N N . TRP A 1 356 ? -5.335 -4.139 -3.821 1.00 91.19 356 TRP A N 1
ATOM 2825 C CA . TRP A 1 356 ? -5.135 -3.414 -5.082 1.00 91.19 356 TRP A CA 1
ATOM 2826 C C . TRP A 1 356 ? -3.857 -3.832 -5.812 1.00 91.19 356 TRP A C 1
ATOM 2828 O O . TRP A 1 356 ? -3.606 -3.375 -6.926 1.00 91.19 356 TRP A O 1
ATOM 2838 N N . LEU A 1 357 ? -3.039 -4.692 -5.198 1.00 91.19 357 LEU A N 1
ATOM 2839 C CA . LEU A 1 357 ? -1.803 -5.170 -5.799 1.00 91.19 357 LEU A CA 1
ATOM 2840 C C . LEU A 1 357 ? -2.052 -6.339 -6.767 1.00 91.19 357 LEU A C 1
ATOM 2842 O O . LEU A 1 357 ? -2.995 -7.112 -6.576 1.00 91.19 357 LEU A O 1
ATOM 2846 N N . PRO A 1 358 ? -1.188 -6.509 -7.785 1.00 87.75 358 PRO A N 1
ATOM 2847 C CA . PRO A 1 358 ? -1.258 -7.636 -8.707 1.00 87.75 358 PRO A CA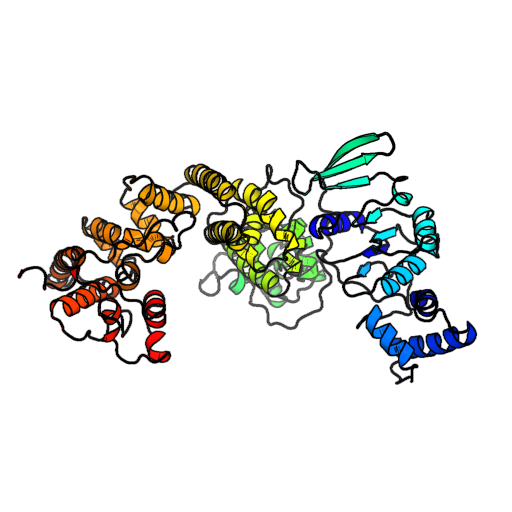 1
ATOM 2848 C C . PRO A 1 358 ? -1.266 -8.995 -7.985 1.00 87.75 358 PRO A C 1
ATOM 2850 O O . PRO A 1 358 ? -0.595 -9.178 -6.967 1.00 87.75 358 PRO A O 1
ATOM 2853 N N . GLU A 1 359 ? -2.002 -9.974 -8.523 1.00 83.94 359 GLU A N 1
ATOM 2854 C CA . GLU A 1 359 ? -2.121 -11.320 -7.929 1.00 83.94 359 GLU A CA 1
ATOM 2855 C C . GLU A 1 359 ? -0.761 -12.015 -7.749 1.00 83.94 359 GLU A C 1
ATOM 2857 O O . GLU A 1 359 ? -0.552 -12.760 -6.795 1.00 83.94 359 GLU A O 1
ATOM 2862 N N . ASP A 1 360 ? 0.198 -11.738 -8.628 1.00 82.25 360 ASP A N 1
ATOM 2863 C CA . ASP A 1 360 ? 1.543 -12.306 -8.576 1.00 82.25 360 ASP A CA 1
ATOM 2864 C C . ASP A 1 360 ? 2.440 -11.689 -7.489 1.00 82.25 360 ASP A C 1
ATOM 2866 O O . ASP A 1 360 ? 3.524 -12.208 -7.231 1.00 82.25 360 ASP A O 1
ATOM 2870 N N . MET A 1 361 ? 1.994 -10.627 -6.809 1.00 87.88 361 MET A N 1
ATOM 2871 C CA . MET A 1 361 ? 2.661 -10.104 -5.612 1.00 87.88 361 MET A CA 1
ATOM 2872 C C . MET A 1 361 ? 2.198 -10.774 -4.317 1.00 87.88 361 MET A C 1
ATOM 2874 O O . MET A 1 361 ? 2.874 -10.642 -3.300 1.00 87.88 361 MET A O 1
ATOM 2878 N N . GLN A 1 362 ? 1.075 -11.495 -4.322 1.00 86.50 362 GLN A N 1
ATOM 2879 C CA . GLN A 1 362 ? 0.445 -11.985 -3.091 1.00 86.50 362 GLN A CA 1
ATOM 2880 C C . GLN A 1 362 ? 1.357 -12.924 -2.287 1.00 86.50 362 GLN A C 1
ATOM 2882 O O . GLN A 1 362 ? 1.436 -12.830 -1.062 1.00 86.50 362 GLN A O 1
ATOM 2887 N N . GLU A 1 363 ? 2.120 -13.778 -2.972 1.00 84.88 363 GLU A N 1
ATOM 2888 C CA . GLU A 1 363 ? 3.096 -14.650 -2.317 1.00 84.88 363 GLU A CA 1
ATOM 2889 C C . GLU A 1 363 ? 4.270 -13.863 -1.701 1.00 84.88 363 GLU A C 1
ATOM 2891 O O . GLU A 1 363 ? 4.713 -14.188 -0.598 1.00 84.88 363 GLU A O 1
ATOM 2896 N N . ASP A 1 364 ? 4.748 -12.798 -2.357 1.00 88.88 364 ASP A N 1
ATOM 2897 C CA . ASP A 1 364 ? 5.804 -11.928 -1.812 1.00 88.88 364 ASP A CA 1
ATOM 2898 C C . ASP A 1 364 ? 5.301 -11.098 -0.621 1.00 88.88 364 ASP A C 1
ATOM 2900 O O . ASP A 1 364 ? 6.046 -10.904 0.338 1.00 88.88 364 ASP A O 1
ATOM 2904 N N . LEU A 1 365 ? 4.027 -10.689 -0.597 1.00 91.25 365 LEU A N 1
ATOM 2905 C CA . LEU A 1 365 ? 3.439 -10.026 0.574 1.00 91.25 365 LEU A CA 1
ATOM 2906 C C . LEU A 1 365 ? 3.499 -10.920 1.820 1.00 91.25 365 LEU A C 1
ATOM 2908 O O . LEU A 1 365 ? 3.867 -10.463 2.903 1.00 91.25 365 LEU A O 1
ATOM 2912 N N . ILE A 1 366 ? 3.202 -12.210 1.659 1.00 88.25 366 ILE A N 1
ATOM 2913 C CA . ILE A 1 366 ? 3.261 -13.185 2.753 1.00 88.25 366 ILE A CA 1
ATOM 2914 C C . ILE A 1 366 ? 4.711 -13.501 3.143 1.00 88.25 366 ILE A C 1
ATOM 2916 O O . ILE A 1 366 ? 5.028 -13.562 4.330 1.00 88.25 366 ILE A O 1
ATOM 2920 N N . ARG A 1 367 ? 5.593 -13.734 2.162 1.00 86.81 367 ARG A N 1
ATOM 2921 C CA . ARG A 1 367 ? 6.965 -14.213 2.414 1.00 86.81 367 ARG A CA 1
ATOM 2922 C C . ARG A 1 367 ? 7.951 -13.116 2.789 1.00 86.81 367 ARG A C 1
ATOM 2924 O O . ARG A 1 367 ? 8.905 -13.393 3.506 1.00 86.81 367 ARG A O 1
ATOM 2931 N N . TRP A 1 368 ? 7.775 -11.913 2.260 1.00 92.88 368 TRP A N 1
ATOM 2932 C CA . TRP A 1 368 ? 8.676 -10.793 2.494 1.00 92.88 368 TRP A CA 1
ATOM 2933 C C . TRP A 1 368 ? 8.016 -9.692 3.306 1.00 92.88 368 TRP A C 1
ATOM 2935 O O . TRP A 1 368 ? 8.559 -9.324 4.343 1.00 92.88 368 TRP A O 1
ATOM 2945 N N . ALA A 1 369 ? 6.876 -9.158 2.852 1.00 95.06 369 ALA A N 1
ATOM 2946 C CA . ALA A 1 369 ? 6.344 -7.928 3.441 1.00 95.06 369 ALA A CA 1
ATOM 2947 C C . ALA A 1 369 ? 5.954 -8.135 4.908 1.00 95.06 369 ALA A C 1
ATOM 2949 O O . ALA A 1 369 ? 6.296 -7.310 5.747 1.00 95.06 369 ALA A O 1
ATOM 2950 N N . LEU A 1 370 ? 5.332 -9.269 5.236 1.00 94.25 370 LEU A N 1
ATOM 2951 C CA . LEU A 1 370 ? 5.015 -9.640 6.616 1.00 94.25 370 LEU A CA 1
ATOM 2952 C C . LEU A 1 370 ? 6.259 -9.688 7.519 1.00 94.25 370 LEU A C 1
ATOM 2954 O O . LEU A 1 370 ? 6.241 -9.135 8.616 1.00 94.25 370 LEU A O 1
ATOM 2958 N N . GLU A 1 371 ? 7.338 -10.340 7.077 1.00 94.31 371 GLU A N 1
ATOM 2959 C CA . GLU A 1 371 ? 8.566 -10.454 7.872 1.00 94.31 371 GLU A CA 1
ATOM 2960 C C . GLU A 1 371 ? 9.278 -9.100 7.987 1.00 94.31 371 GLU A C 1
ATOM 2962 O O . GLU A 1 371 ? 9.605 -8.684 9.097 1.00 94.31 371 GLU A O 1
ATOM 2967 N N . ALA A 1 372 ? 9.444 -8.384 6.870 1.00 96.56 372 ALA A N 1
ATOM 2968 C CA . ALA A 1 372 ? 10.082 -7.072 6.821 1.00 96.56 372 ALA A CA 1
ATOM 2969 C C . ALA A 1 372 ? 9.344 -6.042 7.689 1.00 96.56 372 ALA A C 1
ATOM 2971 O O . ALA A 1 372 ? 9.976 -5.347 8.477 1.00 96.56 372 ALA A O 1
ATOM 2972 N N . TRP A 1 373 ? 8.011 -5.982 7.599 1.00 97.44 373 TRP A N 1
ATOM 2973 C CA . TRP A 1 373 ? 7.175 -5.107 8.424 1.00 97.44 373 TRP A CA 1
ATOM 2974 C C . TRP A 1 373 ? 7.403 -5.339 9.920 1.00 97.44 373 TRP A C 1
ATOM 2976 O O . TRP A 1 373 ? 7.531 -4.382 10.679 1.00 97.44 373 TRP A O 1
ATOM 2986 N N . LEU A 1 374 ? 7.512 -6.599 10.353 1.00 95.94 374 LEU A N 1
ATOM 2987 C CA . LEU A 1 374 ? 7.663 -6.937 11.769 1.00 95.94 374 LEU A CA 1
ATOM 2988 C C . LEU A 1 374 ? 9.059 -6.638 12.342 1.00 95.94 374 LEU A C 1
ATOM 2990 O O . LEU A 1 374 ? 9.206 -6.596 13.571 1.00 95.94 374 LEU A O 1
ATOM 2994 N N . VAL A 1 375 ? 10.075 -6.396 11.502 1.00 95.75 375 VAL A N 1
ATOM 2995 C CA . VAL A 1 375 ? 11.414 -5.999 11.972 1.00 95.75 375 VAL A CA 1
ATOM 2996 C C . VAL A 1 375 ? 11.368 -4.618 12.620 1.00 95.75 375 VAL A C 1
ATOM 2998 O O . VAL A 1 375 ? 11.788 -4.485 13.769 1.00 95.75 375 VAL A O 1
ATOM 3001 N N . HIS A 1 376 ? 10.800 -3.613 11.953 1.00 95.69 376 HIS A N 1
ATOM 3002 C CA . HIS A 1 376 ? 10.585 -2.271 12.508 1.00 95.69 376 HIS A CA 1
ATOM 3003 C C . HIS A 1 376 ? 9.179 -1.756 12.151 1.00 95.69 376 HIS A C 1
ATOM 3005 O O . HIS A 1 376 ? 9.050 -0.900 11.274 1.00 95.69 376 HIS A O 1
ATOM 3011 N N . PRO A 1 377 ? 8.119 -2.261 12.806 1.00 95.75 377 PRO A N 1
ATOM 3012 C CA . PRO A 1 377 ? 6.755 -1.860 12.497 1.00 95.75 377 PRO A CA 1
ATOM 3013 C C . PRO A 1 377 ? 6.596 -0.345 12.693 1.00 95.75 377 PRO A C 1
ATOM 3015 O O . PRO A 1 377 ? 7.039 0.176 13.721 1.00 95.75 377 PRO A O 1
ATOM 3018 N N . PRO A 1 378 ? 5.997 0.380 11.733 1.00 95.19 378 PRO A N 1
ATOM 3019 C CA . PRO A 1 378 ? 5.645 1.777 11.942 1.00 95.19 378 PRO A CA 1
ATOM 3020 C C . PRO A 1 378 ? 4.549 1.887 13.007 1.00 95.19 378 PRO A C 1
ATOM 3022 O O . PRO A 1 378 ? 3.727 0.978 13.137 1.00 95.19 378 PRO A O 1
ATOM 3025 N N . SER A 1 379 ? 4.498 3.012 13.728 1.00 92.12 379 SER A N 1
ATOM 3026 C CA . SER A 1 379 ? 3.482 3.253 14.765 1.00 92.12 379 SER A CA 1
ATOM 3027 C C . SER A 1 379 ? 2.067 3.045 14.229 1.00 92.12 379 SER A C 1
ATOM 3029 O O . SER A 1 379 ? 1.320 2.286 14.839 1.00 92.12 379 SER A O 1
ATOM 3031 N N . ASN A 1 380 ? 1.772 3.621 13.054 1.00 91.25 380 ASN A N 1
ATOM 3032 C CA . ASN A 1 380 ? 0.541 3.401 12.298 1.00 91.25 380 ASN A CA 1
ATOM 3033 C C . ASN A 1 380 ? 0.600 2.068 11.531 1.00 91.25 380 ASN A C 1
ATOM 3035 O O . ASN A 1 380 ? 1.129 1.994 10.418 1.00 91.25 380 ASN A O 1
ATOM 3039 N N . SER A 1 381 ? 0.106 1.001 12.153 1.00 95.94 381 SER A N 1
ATOM 3040 C CA . SER A 1 381 ? 0.220 -0.381 11.658 1.00 95.94 381 SER A CA 1
ATOM 3041 C C . SER A 1 381 ? -1.124 -1.109 11.550 1.00 95.94 381 SER A C 1
ATOM 3043 O O . SER A 1 381 ? -1.154 -2.271 11.133 1.00 95.94 381 SER A O 1
ATOM 3045 N N . LEU A 1 382 ? -2.243 -0.458 11.890 1.00 96.06 382 LEU A N 1
ATOM 3046 C CA . LEU A 1 382 ? -3.570 -1.091 11.878 1.00 96.06 382 LEU A CA 1
ATOM 3047 C C . LEU A 1 382 ? -3.989 -1.560 10.483 1.00 96.06 382 LEU A C 1
ATOM 3049 O O . LEU A 1 382 ? -4.457 -2.689 10.337 1.00 96.06 382 LEU A O 1
ATOM 3053 N N . ALA A 1 383 ? -3.778 -0.736 9.452 1.00 95.38 383 ALA A N 1
ATOM 3054 C CA . ALA A 1 383 ? -4.148 -1.081 8.077 1.00 95.38 383 ALA A CA 1
ATOM 3055 C C . ALA A 1 383 ? -3.351 -2.288 7.545 1.00 95.38 383 ALA A C 1
ATOM 3057 O O . ALA A 1 383 ? -3.913 -3.177 6.898 1.00 95.38 383 ALA A O 1
ATOM 3058 N N . ALA A 1 384 ? -2.058 -2.368 7.879 1.00 96.62 384 ALA A N 1
ATOM 3059 C CA . ALA A 1 384 ? -1.213 -3.505 7.529 1.00 96.62 384 ALA A CA 1
ATOM 3060 C C . ALA A 1 384 ? -1.691 -4.777 8.243 1.00 96.62 384 ALA A C 1
ATOM 3062 O O . ALA A 1 384 ? -1.866 -5.812 7.601 1.00 96.62 384 ALA A O 1
ATOM 3063 N N . LEU A 1 385 ? -1.981 -4.688 9.545 1.00 96.44 385 LEU A N 1
ATOM 3064 C CA . LEU A 1 385 ? -2.512 -5.796 10.338 1.00 96.44 385 LEU A CA 1
ATOM 3065 C C . LEU A 1 385 ? -3.850 -6.316 9.787 1.00 96.44 385 LEU A C 1
ATOM 3067 O O . LEU A 1 385 ? -4.017 -7.525 9.615 1.00 96.44 385 LEU A O 1
ATOM 3071 N N . GLN A 1 386 ? -4.784 -5.414 9.479 1.00 94.19 386 GLN A N 1
ATOM 3072 C CA . GLN A 1 386 ? -6.078 -5.757 8.887 1.00 94.19 386 GLN A CA 1
ATOM 3073 C C . GLN A 1 386 ? -5.913 -6.435 7.525 1.00 94.19 386 GLN A C 1
ATOM 3075 O O . GLN A 1 386 ? -6.634 -7.375 7.194 1.00 94.19 386 GLN A O 1
ATOM 3080 N N . SER A 1 387 ? -4.939 -5.988 6.739 1.00 92.62 387 SER A N 1
ATOM 3081 C CA . SER A 1 387 ? -4.685 -6.559 5.421 1.00 92.62 387 SER A CA 1
ATOM 3082 C C . SER A 1 387 ? -4.029 -7.933 5.501 1.00 92.62 387 SER A C 1
ATOM 3084 O O . SER A 1 387 ? -4.379 -8.809 4.718 1.00 92.62 387 SER A O 1
ATOM 3086 N N . VAL A 1 388 ? -3.140 -8.172 6.472 1.00 92.56 388 VAL A N 1
ATOM 3087 C CA . VAL A 1 388 ? -2.606 -9.518 6.744 1.00 92.56 388 VAL A CA 1
ATOM 3088 C C . VAL A 1 388 ? -3.753 -10.475 7.053 1.00 92.56 388 VAL A C 1
ATOM 3090 O O . VAL A 1 388 ? -3.862 -11.535 6.444 1.00 92.56 388 VAL A O 1
ATOM 3093 N N . ASP A 1 389 ? -4.642 -10.080 7.955 1.00 90.12 389 ASP A N 1
ATOM 3094 C CA . ASP A 1 389 ? -5.842 -10.838 8.293 1.00 90.12 389 ASP A CA 1
ATOM 3095 C C . ASP A 1 389 ? -6.736 -11.105 7.059 1.00 90.12 389 ASP A C 1
ATOM 3097 O O . ASP A 1 389 ? -7.127 -12.247 6.807 1.00 90.12 389 ASP A O 1
ATOM 3101 N N . TRP A 1 390 ? -6.949 -10.104 6.198 1.00 89.31 390 TRP A N 1
ATOM 3102 C CA . TRP A 1 390 ? -7.667 -10.267 4.928 1.00 89.31 390 TRP A CA 1
ATOM 3103 C C . TRP A 1 390 ? -6.980 -11.224 3.935 1.00 89.31 390 TRP A C 1
ATOM 3105 O O . TRP A 1 390 ? -7.670 -12.042 3.319 1.00 89.31 390 TRP A O 1
ATOM 3115 N N . ILE A 1 391 ? -5.651 -11.168 3.771 1.00 88.44 391 ILE A N 1
ATOM 3116 C CA . ILE A 1 391 ? -4.896 -12.047 2.854 1.00 88.44 391 ILE A CA 1
ATOM 3117 C C . ILE A 1 391 ? -5.128 -13.517 3.226 1.00 88.44 391 ILE A C 1
ATOM 3119 O O . ILE A 1 391 ? -5.474 -14.331 2.367 1.00 88.44 391 ILE A O 1
ATOM 3123 N N . TYR A 1 392 ? -4.999 -13.856 4.512 1.00 85.50 392 TYR A N 1
ATOM 3124 C CA . TYR A 1 392 ? -5.162 -15.237 4.977 1.00 85.50 392 TYR A CA 1
ATOM 3125 C C . TYR A 1 392 ? -6.609 -15.740 4.864 1.00 85.50 392 TYR A C 1
ATOM 3127 O O . TYR A 1 392 ? -6.824 -16.929 4.631 1.00 85.50 392 TYR A O 1
ATOM 3135 N N . LYS A 1 393 ? -7.605 -14.851 4.953 1.00 79.44 393 LYS A N 1
ATOM 3136 C CA . LYS A 1 393 ? -9.023 -15.205 4.765 1.00 79.44 393 LYS A CA 1
ATOM 3137 C C . LYS A 1 393 ? -9.416 -15.375 3.306 1.00 79.44 393 LYS A C 1
ATOM 3139 O O . LYS A 1 393 ? -10.052 -16.360 2.939 1.00 79.44 393 LYS A O 1
ATOM 3144 N N . SER A 1 394 ? -9.089 -14.379 2.487 1.00 73.00 394 SER A N 1
ATOM 3145 C CA . SER A 1 394 ? -9.569 -14.264 1.108 1.00 73.00 394 SER A CA 1
ATOM 3146 C C . SER A 1 394 ? -9.015 -15.366 0.207 1.00 73.00 394 SER A C 1
ATOM 3148 O O . SER A 1 394 ? -9.717 -15.843 -0.682 1.00 73.00 394 SER A O 1
ATOM 3150 N N . GLN A 1 395 ? -7.787 -15.815 0.463 1.00 64.06 395 GLN A N 1
ATOM 3151 C CA . GLN A 1 395 ? -7.080 -16.739 -0.422 1.00 64.06 395 GLN A CA 1
ATOM 3152 C C . GLN A 1 395 ? -7.267 -18.223 -0.076 1.00 64.06 395 GLN A C 1
ATOM 3154 O O . GLN A 1 395 ? -6.626 -19.066 -0.699 1.00 64.06 395 GLN A O 1
ATOM 3159 N N . GLN A 1 396 ? -8.110 -18.575 0.909 1.00 54.66 396 GLN A N 1
ATOM 3160 C CA . GLN A 1 396 ? -8.164 -19.940 1.469 1.00 54.66 396 GLN A CA 1
ATOM 3161 C C . GLN A 1 396 ? -6.763 -20.483 1.821 1.00 54.66 396 GLN A C 1
ATOM 3163 O O . GLN A 1 396 ? -6.530 -21.694 1.776 1.00 54.66 396 GLN A O 1
ATOM 3168 N N . VAL A 1 397 ? -5.813 -19.594 2.145 1.00 56.75 397 VAL A N 1
ATOM 3169 C CA . VAL A 1 397 ? -4.500 -19.999 2.645 1.00 56.75 397 VAL A CA 1
ATOM 3170 C C . VAL A 1 397 ? -4.770 -20.744 3.938 1.00 56.75 397 VAL A C 1
ATOM 3172 O O . VAL A 1 397 ? -5.491 -20.245 4.799 1.00 56.75 397 VAL A O 1
ATOM 3175 N N . ASP A 1 398 ? -4.253 -21.971 4.011 1.00 58.75 398 ASP A N 1
ATOM 3176 C CA . ASP A 1 398 ? -4.555 -22.948 5.053 1.00 58.75 398 ASP A CA 1
ATOM 3177 C C . ASP A 1 398 ? -4.694 -22.264 6.421 1.00 58.75 398 ASP A C 1
ATOM 3179 O O . ASP A 1 398 ? -3.741 -21.653 6.908 1.00 58.75 398 ASP A O 1
ATOM 3183 N N . VAL A 1 399 ? -5.886 -22.328 7.029 1.00 60.53 399 VAL A N 1
ATOM 3184 C CA . VAL A 1 399 ? -6.189 -21.690 8.329 1.00 60.53 399 VAL A CA 1
ATOM 3185 C C . VAL A 1 399 ? -5.158 -22.114 9.388 1.00 60.53 399 VAL A C 1
ATOM 3187 O O . VAL A 1 399 ? -4.851 -21.358 10.312 1.00 60.53 399 VAL A O 1
ATOM 3190 N N . ALA A 1 400 ? -4.551 -23.294 9.206 1.00 63.62 400 ALA A N 1
ATOM 3191 C CA . ALA A 1 400 ? -3.434 -23.792 9.998 1.00 63.62 400 ALA A CA 1
ATOM 3192 C C . ALA A 1 400 ? -2.203 -22.858 10.021 1.00 63.62 400 ALA A C 1
ATOM 3194 O O . ALA A 1 400 ? -1.500 -22.815 11.030 1.00 63.62 400 ALA A O 1
ATOM 3195 N N . ASN A 1 401 ? -1.951 -22.093 8.956 1.00 76.06 401 ASN A N 1
ATOM 3196 C CA . ASN A 1 401 ? -0.809 -21.182 8.834 1.00 76.06 401 ASN A CA 1
ATOM 3197 C C . ASN A 1 401 ? -1.070 -19.798 9.444 1.00 76.06 401 ASN A C 1
ATOM 3199 O O . ASN A 1 401 ? -0.120 -19.140 9.869 1.00 76.06 401 ASN A O 1
ATOM 3203 N N . TYR A 1 402 ? -2.331 -19.361 9.545 1.00 86.44 402 TYR A N 1
ATOM 3204 C CA . TYR A 1 402 ? -2.652 -18.040 10.094 1.00 86.44 402 TYR A CA 1
ATOM 3205 C C . TYR A 1 402 ? -2.410 -17.960 11.610 1.00 86.44 402 TYR A C 1
ATOM 3207 O O . TYR A 1 402 ? -1.844 -16.987 12.104 1.00 86.44 402 TYR A O 1
ATOM 3215 N N . GLY A 1 403 ? -2.760 -19.014 12.357 1.00 87.56 403 GLY A N 1
ATOM 3216 C CA . GLY A 1 403 ? -2.562 -19.070 13.811 1.00 87.56 403 GLY A CA 1
ATOM 3217 C C . GLY A 1 403 ? -1.115 -18.778 14.257 1.00 87.56 403 GLY A C 1
ATOM 3218 O O . GLY A 1 403 ? -0.914 -17.891 15.088 1.00 87.56 403 GLY A O 1
ATOM 3219 N N . PRO A 1 404 ? -0.095 -19.470 13.709 1.00 90.25 404 PRO A N 1
ATOM 3220 C CA . PRO A 1 404 ? 1.314 -19.182 13.987 1.00 90.25 404 PRO A CA 1
ATOM 3221 C C . PRO A 1 404 ? 1.742 -17.751 13.638 1.00 90.25 404 PRO A C 1
ATOM 3223 O O . PRO A 1 404 ? 2.503 -17.147 14.393 1.00 90.25 404 PRO A O 1
ATOM 3226 N N . VAL A 1 405 ? 1.240 -17.199 12.530 1.00 91.50 405 VAL A N 1
ATOM 3227 C CA . VAL A 1 405 ? 1.528 -15.818 12.111 1.00 91.50 405 VAL A CA 1
ATOM 3228 C C . VAL A 1 405 ? 0.981 -14.824 13.127 1.00 91.50 405 VAL A C 1
ATOM 3230 O O . VAL A 1 405 ? 1.731 -13.987 13.624 1.00 91.50 405 VAL A O 1
ATOM 3233 N N . LEU A 1 406 ? -0.288 -14.971 13.512 1.00 91.38 406 LEU A N 1
ATOM 3234 C CA . LEU A 1 406 ? -0.932 -14.129 14.517 1.00 91.38 406 LEU A CA 1
ATOM 3235 C C . LEU A 1 406 ? -0.174 -14.153 15.853 1.00 91.38 406 LEU A C 1
ATOM 3237 O O . LEU A 1 406 ? 0.045 -13.109 16.463 1.00 91.38 406 LEU A O 1
ATOM 3241 N N . GLN A 1 407 ? 0.281 -15.331 16.291 1.00 92.00 407 GLN A N 1
ATOM 3242 C CA . GLN A 1 407 ? 1.104 -15.470 17.498 1.00 92.00 407 GLN A CA 1
ATOM 3243 C C . GLN A 1 407 ? 2.466 -14.775 17.364 1.00 92.00 407 GLN A C 1
ATOM 3245 O O . GLN A 1 407 ? 2.948 -14.165 18.319 1.00 92.00 407 GLN A O 1
ATOM 3250 N N . GLY A 1 408 ? 3.081 -14.828 16.179 1.00 93.81 408 GLY A N 1
ATOM 3251 C CA . GLY A 1 408 ? 4.298 -14.079 15.870 1.00 93.81 408 GLY A CA 1
ATOM 3252 C C . GLY A 1 408 ? 4.100 -12.567 15.997 1.00 93.81 408 GLY A C 1
ATOM 3253 O O . GLY A 1 408 ? 4.912 -11.904 16.647 1.00 93.81 408 GLY A O 1
ATOM 3254 N N . ILE A 1 409 ? 2.996 -12.047 15.447 1.00 95.88 409 ILE A N 1
ATOM 3255 C CA . ILE A 1 409 ? 2.626 -10.627 15.537 1.00 95.88 409 ILE A CA 1
ATOM 3256 C C . ILE A 1 409 ? 2.364 -10.240 16.997 1.00 95.88 409 ILE A C 1
ATOM 3258 O O . ILE A 1 409 ? 2.953 -9.273 17.468 1.00 95.88 409 ILE A O 1
ATOM 3262 N N . LEU A 1 410 ? 1.565 -11.010 17.747 1.00 95.31 410 LEU A N 1
ATOM 3263 C CA . LEU A 1 410 ? 1.282 -10.750 19.169 1.00 95.31 410 LEU A CA 1
ATOM 3264 C C . LEU A 1 410 ? 2.553 -10.709 20.023 1.00 95.31 410 LEU A C 1
ATOM 3266 O O . LEU A 1 410 ? 2.718 -9.824 20.865 1.00 95.31 410 LEU A O 1
ATOM 3270 N N . ARG A 1 411 ? 3.484 -11.645 19.797 1.00 94.88 411 ARG A N 1
ATOM 3271 C CA . ARG A 1 411 ? 4.770 -11.651 20.503 1.00 94.88 411 ARG A CA 1
ATOM 3272 C C . ARG A 1 411 ? 5.545 -10.366 20.232 1.00 94.88 411 ARG A C 1
ATOM 3274 O O . ARG A 1 411 ? 6.048 -9.763 21.173 1.00 94.88 411 ARG A O 1
ATOM 3281 N N . ARG A 1 412 ? 5.623 -9.955 18.964 1.00 95.19 412 ARG A N 1
ATOM 3282 C CA . ARG A 1 412 ? 6.345 -8.747 18.554 1.00 95.19 412 ARG A CA 1
ATOM 3283 C C . ARG A 1 412 ? 5.665 -7.478 19.075 1.00 95.19 412 ARG A C 1
ATOM 3285 O O . ARG A 1 412 ? 6.345 -6.602 19.591 1.00 95.19 412 ARG A O 1
ATOM 3292 N N . ALA A 1 413 ? 4.337 -7.415 19.023 1.00 95.62 413 ALA A N 1
ATOM 3293 C CA . ALA A 1 413 ? 3.523 -6.317 19.537 1.00 95.62 413 ALA A CA 1
ATOM 3294 C C . ALA A 1 413 ? 3.794 -6.010 21.018 1.00 95.62 413 ALA A C 1
ATOM 3296 O O . ALA A 1 413 ? 3.837 -4.853 21.430 1.00 95.62 413 ALA A O 1
ATOM 3297 N N . ASN A 1 414 ? 4.038 -7.047 21.820 1.00 93.62 414 ASN A N 1
ATOM 3298 C CA . ASN A 1 414 ? 4.290 -6.901 23.249 1.00 93.62 414 ASN A CA 1
ATOM 3299 C C . ASN A 1 414 ? 5.632 -6.253 23.614 1.00 93.62 414 ASN A C 1
ATOM 3301 O O . ASN A 1 414 ? 5.823 -5.903 24.779 1.00 93.62 414 ASN A O 1
ATOM 3305 N N . GLU A 1 415 ? 6.525 -6.063 22.645 1.00 95.25 415 GLU A N 1
ATOM 3306 C CA . GLU A 1 415 ? 7.818 -5.399 22.828 1.00 95.25 415 GLU A CA 1
ATOM 3307 C C . GLU A 1 415 ? 7.722 -3.867 22.683 1.00 95.25 415 GLU A C 1
ATOM 3309 O O . GLU A 1 415 ? 8.695 -3.170 22.975 1.00 95.25 415 GLU A O 1
ATOM 3314 N N . PHE A 1 416 ? 6.563 -3.336 22.271 1.00 94.94 416 PHE A N 1
ATOM 3315 C CA . PHE A 1 416 ? 6.346 -1.907 22.033 1.00 94.94 416 PHE A CA 1
ATOM 3316 C C . PHE A 1 416 ? 5.641 -1.181 23.197 1.00 94.94 416 PHE A C 1
ATOM 3318 O O . PHE A 1 416 ? 4.931 -1.813 23.990 1.00 94.94 416 PHE A O 1
ATOM 3325 N N . PRO A 1 417 ? 5.836 0.149 23.310 1.00 94.06 417 PRO A N 1
ATOM 3326 C CA . PRO A 1 417 ? 5.103 1.009 24.240 1.00 94.06 417 PRO A CA 1
ATOM 3327 C C . PRO A 1 417 ? 3.632 1.240 23.838 1.00 94.06 417 PRO A C 1
ATOM 3329 O O . PRO A 1 417 ? 3.196 0.857 22.754 1.00 94.06 417 PRO A O 1
ATOM 3332 N N . ILE A 1 418 ? 2.852 1.827 24.757 1.00 90.50 418 ILE A N 1
ATOM 3333 C CA . ILE A 1 418 ? 1.381 1.979 24.678 1.00 90.50 418 ILE A CA 1
ATOM 3334 C C . ILE A 1 418 ? 0.892 3.086 23.721 1.00 90.50 418 ILE A C 1
ATOM 3336 O O . ILE A 1 418 ? -0.290 3.392 23.659 1.00 90.50 418 ILE A O 1
ATOM 3340 N N . ASP A 1 419 ? 1.798 3.677 22.959 1.00 91.25 419 ASP A N 1
ATOM 3341 C CA . ASP A 1 419 ? 1.555 4.636 21.878 1.00 91.25 419 ASP A CA 1
ATOM 3342 C C . ASP A 1 419 ? 1.657 3.989 20.484 1.00 91.25 419 ASP A C 1
ATOM 3344 O O . ASP A 1 419 ? 1.469 4.657 19.470 1.00 91.25 419 ASP A O 1
ATOM 3348 N N . HIS A 1 420 ? 1.955 2.688 20.417 1.00 95.69 420 HIS A N 1
ATOM 3349 C CA . HIS A 1 420 ? 2.052 1.942 19.169 1.00 95.69 420 HIS A CA 1
ATOM 3350 C C . HIS A 1 420 ? 0.803 1.085 18.928 1.00 95.69 420 HIS A C 1
ATOM 3352 O O . HIS A 1 420 ? 0.448 0.241 19.751 1.00 95.69 420 HIS A O 1
ATOM 3358 N N . ASP A 1 421 ? 0.216 1.182 17.732 1.00 96.38 421 ASP A N 1
ATOM 3359 C CA . ASP A 1 421 ? -0.998 0.452 17.341 1.00 96.38 421 ASP A CA 1
ATOM 3360 C C . ASP A 1 421 ? -0.974 -1.050 17.635 1.00 96.38 421 ASP A C 1
ATOM 3362 O O . ASP A 1 421 ? -1.931 -1.598 18.179 1.00 96.38 421 ASP A O 1
ATOM 3366 N N . LEU A 1 422 ? 0.125 -1.738 17.294 1.00 97.19 422 LEU A N 1
ATOM 3367 C CA . LEU A 1 422 ? 0.251 -3.174 17.533 1.00 97.19 422 LEU A CA 1
ATOM 3368 C C . LEU A 1 422 ? 0.190 -3.502 19.022 1.00 97.19 422 LEU A C 1
ATOM 3370 O O . LEU A 1 422 ? -0.424 -4.503 19.389 1.00 97.19 422 LEU A O 1
ATOM 3374 N N . LYS A 1 423 ? 0.780 -2.661 19.880 1.00 97.44 423 LYS A N 1
ATOM 3375 C CA . LYS A 1 423 ? 0.709 -2.851 21.328 1.00 97.44 423 LYS A CA 1
ATOM 3376 C C . LYS A 1 423 ? -0.719 -2.688 21.832 1.00 97.44 423 LYS A C 1
ATOM 3378 O O . LYS A 1 423 ? -1.189 -3.510 22.613 1.00 97.44 423 LYS A O 1
ATOM 3383 N N . ILE A 1 424 ? -1.416 -1.653 21.375 1.00 97.50 424 ILE A N 1
ATOM 3384 C CA . ILE A 1 424 ? -2.800 -1.385 21.782 1.00 97.50 424 ILE A CA 1
ATOM 3385 C C . ILE A 1 424 ? -3.717 -2.527 21.311 1.00 97.50 424 ILE A C 1
ATOM 3387 O O . ILE A 1 424 ? -4.521 -3.050 22.086 1.00 97.50 424 ILE A O 1
ATOM 3391 N N . TRP A 1 425 ? -3.539 -2.998 20.075 1.00 97.50 425 TRP A N 1
ATOM 3392 C CA . TRP A 1 425 ? -4.235 -4.177 19.559 1.00 97.50 425 TRP A CA 1
ATOM 3393 C C . TRP A 1 425 ? -3.917 -5.448 20.362 1.00 97.50 425 TRP A C 1
ATOM 3395 O O . TRP A 1 425 ? -4.824 -6.233 20.646 1.00 97.50 425 TRP A O 1
ATOM 3405 N N . SER A 1 426 ? -2.668 -5.664 20.791 1.00 97.06 426 SER A N 1
ATOM 3406 C CA . SER A 1 426 ? -2.335 -6.852 21.585 1.00 97.06 426 SER A CA 1
ATOM 3407 C C . SER A 1 426 ? -3.015 -6.839 22.955 1.00 97.06 426 SER A C 1
ATOM 3409 O O . SER A 1 426 ? -3.457 -7.892 23.410 1.00 97.06 426 SER A O 1
ATOM 3411 N N . LEU A 1 427 ? -3.186 -5.667 23.582 1.00 96.62 427 LEU A N 1
ATOM 3412 C CA . LEU A 1 427 ? -3.958 -5.523 24.824 1.00 96.62 427 LEU A CA 1
ATOM 3413 C C . LEU A 1 427 ? -5.427 -5.918 24.627 1.00 96.62 427 LEU A C 1
ATOM 3415 O O . LEU A 1 427 ? -5.981 -6.639 25.460 1.00 96.62 427 LEU A O 1
ATOM 3419 N N . LEU A 1 428 ? -6.035 -5.503 23.511 1.00 96.44 428 LEU A N 1
ATOM 3420 C CA . LEU A 1 428 ? -7.392 -5.905 23.139 1.00 96.44 428 LEU A CA 1
ATOM 3421 C C . LEU A 1 428 ? -7.496 -7.436 23.018 1.00 96.44 428 LEU A C 1
ATOM 3423 O O . LEU A 1 428 ? -8.379 -8.052 23.620 1.00 96.44 428 LEU A O 1
ATOM 3427 N N . VAL A 1 429 ? -6.568 -8.068 22.293 1.00 95.56 429 VAL A N 1
ATOM 3428 C CA . VAL A 1 429 ? -6.560 -9.527 22.100 1.00 95.56 429 VAL A CA 1
ATOM 3429 C C . VAL A 1 429 ? -6.345 -10.277 23.417 1.00 95.56 429 VAL A C 1
ATOM 3431 O O . VAL A 1 429 ? -7.094 -11.210 23.709 1.00 95.56 429 VAL A O 1
ATOM 3434 N N . GLU A 1 430 ? -5.379 -9.863 24.240 1.00 93.88 430 GLU A N 1
ATOM 3435 C CA . GLU A 1 430 ? -5.106 -10.462 25.556 1.00 93.88 430 GLU A CA 1
ATOM 3436 C C . GLU A 1 430 ? -6.300 -10.318 26.510 1.00 93.88 430 GLU A C 1
ATOM 3438 O O . GLU A 1 430 ? -6.617 -11.239 27.268 1.00 93.88 430 GLU A O 1
ATOM 3443 N N . ARG A 1 431 ? -7.011 -9.184 26.469 1.00 94.44 431 ARG A N 1
ATOM 3444 C CA . ARG A 1 431 ? -8.227 -8.998 27.268 1.00 94.44 431 ARG A CA 1
ATOM 3445 C C . ARG A 1 431 ? -9.314 -9.988 26.865 1.00 94.44 431 ARG A C 1
ATOM 3447 O O . ARG A 1 431 ? -9.934 -10.590 27.737 1.00 94.44 431 ARG A O 1
ATOM 3454 N N . ILE A 1 432 ? -9.532 -10.172 25.565 1.00 93.19 432 ILE A N 1
ATOM 3455 C CA . ILE A 1 432 ? -10.650 -10.966 25.036 1.00 93.19 432 ILE A CA 1
ATOM 3456 C C . ILE A 1 432 ? -10.365 -12.468 25.095 1.00 93.19 432 ILE A C 1
ATOM 3458 O O . ILE A 1 432 ? -11.250 -13.255 25.437 1.00 93.19 432 ILE A O 1
ATOM 3462 N N . ARG A 1 433 ? -9.140 -12.886 24.761 1.00 91.25 433 ARG A N 1
ATOM 3463 C CA . ARG A 1 433 ? -8.764 -14.306 24.723 1.00 91.25 433 ARG A CA 1
ATOM 3464 C C . ARG A 1 433 ? -8.300 -14.827 26.075 1.00 91.25 433 ARG A C 1
ATOM 3466 O O . ARG A 1 433 ? -8.737 -15.906 26.472 1.00 91.25 433 ARG A O 1
ATOM 3473 N N . ASP A 1 434 ? -7.500 -14.046 26.795 1.00 89.81 434 ASP A N 1
ATOM 3474 C CA . ASP A 1 434 ? -6.824 -14.502 28.015 1.00 89.81 434 ASP A CA 1
ATOM 3475 C C . ASP A 1 434 ? -7.451 -13.932 29.296 1.00 89.81 434 ASP A C 1
ATOM 3477 O O . ASP A 1 434 ? -7.007 -14.247 30.400 1.00 89.81 434 ASP A O 1
ATOM 3481 N N . SER A 1 435 ? -8.505 -13.110 29.179 1.00 90.25 435 SER A N 1
ATOM 3482 C CA . SER A 1 435 ? -9.185 -12.463 30.315 1.00 90.25 435 SER A CA 1
ATOM 3483 C C . SER A 1 435 ? -8.245 -11.636 31.201 1.00 90.25 435 SER A C 1
ATOM 3485 O O . SER A 1 435 ? -8.498 -11.454 32.396 1.00 90.25 435 SER A O 1
ATOM 3487 N N . LYS A 1 436 ? -7.157 -11.111 30.623 1.00 92.06 436 LYS A N 1
ATOM 3488 C CA . LYS A 1 436 ? -6.196 -10.258 31.327 1.00 92.06 436 LYS A CA 1
ATOM 3489 C C . LYS A 1 436 ? -6.899 -9.019 31.889 1.00 92.06 436 LYS A C 1
ATOM 3491 O O . LYS A 1 436 ? -7.758 -8.440 31.229 1.00 92.06 436 LYS A O 1
ATOM 3496 N N . GLN A 1 437 ? -6.569 -8.618 33.115 1.00 89.88 437 GLN A N 1
ATOM 3497 C CA . GLN A 1 437 ? -7.039 -7.345 33.666 1.00 89.88 437 GLN A CA 1
ATOM 3498 C C . GLN A 1 437 ? -6.188 -6.205 33.109 1.00 89.88 437 GLN A C 1
ATOM 3500 O O . GLN A 1 437 ? -4.959 -6.266 33.169 1.00 89.88 437 GLN A O 1
ATOM 3505 N N . LEU A 1 438 ? -6.858 -5.192 32.571 1.00 90.38 438 LEU A N 1
ATOM 3506 C CA . LEU A 1 438 ? -6.246 -4.001 31.995 1.00 90.38 438 LEU A CA 1
ATOM 3507 C C . LEU A 1 438 ? -6.363 -2.830 32.974 1.00 90.38 438 LEU A C 1
ATOM 3509 O O . LEU A 1 438 ? -7.335 -2.760 33.731 1.00 90.38 438 LEU A O 1
ATOM 3513 N N . GLN A 1 439 ? -5.363 -1.948 32.983 1.00 91.38 439 GLN A N 1
ATOM 3514 C CA . GLN A 1 439 ? -5.444 -0.686 33.721 1.00 91.38 439 GLN A CA 1
ATOM 3515 C C . GLN A 1 439 ? -6.318 0.316 32.960 1.00 91.38 439 GLN A C 1
ATOM 3517 O O . GLN A 1 439 ? -6.616 0.115 31.785 1.00 91.38 439 GLN A O 1
ATOM 3522 N N . ILE A 1 440 ? -6.739 1.392 33.621 1.00 89.06 440 ILE A N 1
ATOM 3523 C CA . ILE A 1 440 ? -7.618 2.400 33.011 1.00 89.06 440 ILE A CA 1
ATOM 3524 C C . ILE A 1 440 ? -6.946 3.022 31.782 1.00 89.06 440 ILE A C 1
ATOM 3526 O O . ILE A 1 440 ? -7.583 3.142 30.741 1.00 89.06 440 ILE A O 1
ATOM 3530 N N . GLU A 1 441 ? -5.646 3.298 31.859 1.00 90.88 441 GLU A N 1
ATOM 3531 C CA . GLU A 1 441 ? -4.860 3.868 30.763 1.00 90.88 441 GLU A CA 1
ATOM 3532 C C . GLU A 1 441 ? -4.817 2.935 29.538 1.00 90.88 441 GLU A C 1
ATOM 3534 O O . GLU A 1 441 ? -4.861 3.396 28.399 1.00 90.88 441 GLU A O 1
ATOM 3539 N N . ASP A 1 442 ? -4.796 1.613 29.759 1.00 93.44 442 ASP A N 1
ATOM 3540 C CA . ASP A 1 442 ? -4.880 0.614 28.686 1.00 93.44 442 ASP A CA 1
ATOM 3541 C C . ASP A 1 442 ? -6.254 0.649 27.997 1.00 93.44 442 ASP A C 1
ATOM 3543 O O . ASP A 1 442 ? -6.350 0.508 26.776 1.00 93.44 442 ASP A O 1
ATOM 3547 N N . LEU A 1 443 ? -7.328 0.833 28.775 1.00 92.44 443 LEU A N 1
ATOM 3548 C CA . LEU A 1 443 ? -8.691 0.926 28.248 1.00 92.44 443 LEU A CA 1
ATOM 3549 C C . LEU A 1 443 ? -8.883 2.205 27.430 1.00 92.44 443 LEU A C 1
ATOM 3551 O O . LEU A 1 443 ? -9.449 2.155 26.338 1.00 92.44 443 LEU A O 1
ATOM 3555 N N . GLU A 1 444 ? -8.387 3.332 27.941 1.00 92.88 444 GLU A N 1
ATOM 3556 C CA . GLU A 1 444 ? -8.404 4.624 27.253 1.00 92.88 444 GLU A CA 1
ATOM 3557 C C . GLU A 1 444 ? -7.633 4.545 25.928 1.00 92.88 444 GLU A C 1
ATOM 3559 O O . GLU A 1 444 ? -8.145 4.973 24.894 1.00 92.88 444 GLU A O 1
ATOM 3564 N N . ALA A 1 445 ? -6.455 3.908 25.922 1.00 94.19 445 ALA A N 1
ATOM 3565 C CA . ALA A 1 445 ? -5.659 3.701 24.714 1.00 94.19 445 ALA A CA 1
ATOM 3566 C C . ALA A 1 445 ? -6.381 2.852 23.653 1.00 94.19 445 ALA A C 1
ATOM 3568 O O . ALA A 1 445 ? -6.342 3.205 22.472 1.00 94.19 445 ALA A O 1
ATOM 3569 N N . ILE A 1 446 ? -7.063 1.770 24.052 1.00 95.81 446 ILE A N 1
ATOM 3570 C CA . ILE A 1 446 ? -7.874 0.939 23.143 1.00 95.81 446 ILE A CA 1
ATOM 3571 C C . ILE A 1 446 ? -8.962 1.780 22.475 1.00 95.81 446 ILE A C 1
ATOM 3573 O O . ILE A 1 446 ? -9.113 1.735 21.257 1.00 95.81 446 ILE A O 1
ATOM 3577 N N . ILE A 1 447 ? -9.703 2.552 23.264 1.00 94.88 447 ILE A N 1
ATOM 3578 C CA . ILE A 1 447 ? -10.863 3.304 22.781 1.00 94.88 447 ILE A CA 1
ATOM 3579 C C . ILE A 1 447 ? -10.441 4.488 21.904 1.00 94.88 447 ILE A C 1
ATOM 3581 O O . ILE A 1 447 ? -11.111 4.775 20.916 1.00 94.88 447 ILE A O 1
ATOM 3585 N N . ALA A 1 448 ? -9.344 5.163 22.253 1.00 93.50 448 ALA A N 1
ATOM 3586 C CA . ALA A 1 448 ? -8.868 6.336 21.527 1.00 93.50 448 ALA A CA 1
ATOM 3587 C C . ALA A 1 448 ? -8.228 5.997 20.173 1.00 93.50 448 ALA A C 1
ATOM 3589 O O . ALA A 1 448 ? -8.333 6.795 19.245 1.00 93.50 448 ALA A O 1
ATOM 3590 N N . ASN A 1 449 ? -7.561 4.841 20.056 1.00 94.56 449 ASN A N 1
ATOM 3591 C CA . ASN A 1 449 ? -6.700 4.552 18.903 1.00 94.56 449 ASN A CA 1
ATOM 3592 C C . ASN A 1 449 ? -7.192 3.401 18.016 1.00 94.56 449 ASN A C 1
ATOM 3594 O O . ASN A 1 449 ? -6.842 3.360 16.839 1.00 94.56 449 ASN A O 1
ATOM 3598 N N . LEU A 1 450 ? -7.986 2.454 18.535 1.00 96.44 450 LEU A N 1
ATOM 3599 C CA . LEU A 1 450 ? -8.476 1.334 17.726 1.00 96.44 450 LEU A CA 1
ATOM 3600 C C . LEU A 1 450 ? -9.845 1.636 17.092 1.00 96.44 450 LEU A C 1
ATOM 3602 O O . LEU A 1 450 ? -10.676 2.312 17.706 1.00 96.44 450 LEU A O 1
ATOM 3606 N N . PRO A 1 451 ? -10.138 1.068 15.903 1.00 95.69 451 PRO A N 1
ATOM 3607 C CA . PRO A 1 451 ? -11.447 1.193 15.274 1.00 95.69 451 PRO A CA 1
ATOM 3608 C C . PRO A 1 451 ? -12.565 0.712 16.200 1.00 95.69 451 PRO A C 1
ATOM 3610 O O . PRO A 1 451 ? -12.435 -0.329 16.847 1.00 95.69 451 PRO A O 1
ATOM 3613 N N . LEU A 1 452 ? -13.688 1.436 16.216 1.00 95.50 452 LEU A N 1
ATOM 3614 C CA . LEU A 1 452 ? -14.826 1.139 17.091 1.00 95.50 452 LEU A CA 1
ATOM 3615 C C . LEU A 1 452 ? -15.311 -0.306 16.939 1.00 95.50 452 LEU A C 1
ATOM 3617 O O . LEU A 1 452 ? -15.540 -0.987 17.938 1.00 95.50 452 LEU A O 1
ATOM 3621 N N . ASP A 1 453 ? -15.403 -0.806 15.706 1.00 93.44 453 ASP A N 1
ATOM 3622 C CA . ASP A 1 453 ? -15.812 -2.186 15.430 1.00 93.44 453 ASP A CA 1
ATOM 3623 C C . ASP A 1 453 ? -14.902 -3.244 16.060 1.00 93.44 453 ASP A C 1
ATOM 3625 O O . ASP A 1 453 ? -15.363 -4.344 16.361 1.00 93.44 453 ASP A O 1
ATOM 3629 N N . TRP A 1 454 ? -13.622 -2.931 16.281 1.00 95.56 454 TRP A N 1
ATOM 3630 C CA . TRP A 1 454 ? -12.669 -3.904 16.808 1.00 95.56 454 TRP A CA 1
ATOM 3631 C C . TRP A 1 454 ? -12.880 -4.161 18.297 1.00 95.56 454 TRP A C 1
ATOM 3633 O O . TRP A 1 454 ? -12.817 -5.304 18.749 1.00 95.56 454 TRP A O 1
ATOM 3643 N N . TRP A 1 455 ? -13.138 -3.107 19.071 1.00 95.94 455 TRP A N 1
ATOM 3644 C CA . TRP A 1 455 ? -13.334 -3.211 20.517 1.00 95.94 455 TRP A CA 1
ATOM 3645 C C . TRP A 1 455 ? -14.806 -3.222 20.935 1.00 95.94 455 TRP A C 1
ATOM 3647 O O . TRP A 1 455 ? -15.088 -3.416 22.119 1.00 95.94 455 TRP A O 1
ATOM 3657 N N . ALA A 1 456 ? -15.751 -3.091 19.996 1.00 95.06 456 ALA A N 1
ATOM 3658 C CA . ALA A 1 456 ? -17.188 -3.071 20.268 1.00 95.06 456 ALA A CA 1
ATOM 3659 C C . ALA A 1 456 ? -17.655 -4.229 21.163 1.00 95.06 456 ALA A C 1
ATOM 3661 O O . ALA A 1 456 ? -18.474 -4.030 22.054 1.00 95.06 456 ALA A O 1
ATOM 3662 N N . LEU A 1 457 ? -17.089 -5.429 21.003 1.00 94.00 457 LEU A N 1
ATOM 3663 C CA . LEU A 1 457 ? -17.450 -6.594 21.820 1.00 94.00 457 LEU A CA 1
ATOM 3664 C C . LEU A 1 457 ? -17.176 -6.409 23.323 1.00 94.00 457 LEU A C 1
ATOM 3666 O O . LEU A 1 457 ? -17.839 -7.033 24.150 1.00 94.00 457 LEU A O 1
ATOM 3670 N N . LEU A 1 458 ? -16.226 -5.539 23.676 1.00 93.56 458 LEU A N 1
ATOM 3671 C CA . LEU A 1 458 ? -15.929 -5.143 25.050 1.00 93.56 458 LEU A CA 1
ATOM 3672 C C . LEU A 1 458 ? -16.663 -3.866 25.476 1.00 93.56 458 LEU A C 1
ATOM 3674 O O . LEU A 1 458 ? -16.623 -3.530 26.657 1.00 93.56 458 LEU A O 1
ATOM 3678 N N . ALA A 1 459 ? -17.341 -3.152 24.572 1.00 94.56 459 ALA A N 1
ATOM 3679 C CA . ALA A 1 459 ? -17.919 -1.837 24.853 1.00 94.56 459 ALA A CA 1
ATOM 3680 C C . ALA A 1 459 ? -18.819 -1.793 26.108 1.00 94.56 459 ALA A C 1
ATOM 3682 O O . ALA A 1 459 ? -18.654 -0.863 26.901 1.00 94.56 459 ALA A O 1
ATOM 3683 N N . PRO A 1 460 ? -19.702 -2.784 26.373 1.00 92.00 460 PRO A N 1
ATOM 3684 C CA . PRO A 1 460 ? -20.457 -2.861 27.630 1.00 92.00 460 PRO A CA 1
ATOM 3685 C C . PRO A 1 460 ? -19.582 -2.832 28.892 1.00 92.00 460 PRO A C 1
ATOM 3687 O O . PRO A 1 460 ? -19.887 -2.134 29.863 1.00 92.00 460 PRO A O 1
ATOM 3690 N N . GLU A 1 461 ? -18.496 -3.604 28.878 1.00 91.12 461 GLU A N 1
ATOM 3691 C CA . GLU A 1 461 ? -17.557 -3.713 29.991 1.00 91.12 461 GLU A CA 1
ATOM 3692 C C . GLU A 1 461 ? -16.735 -2.427 30.130 1.00 91.12 461 GLU A C 1
ATOM 3694 O O . GLU A 1 461 ? -16.661 -1.858 31.218 1.00 91.12 461 GLU A O 1
ATOM 3699 N N . LEU A 1 462 ? -16.182 -1.937 29.016 1.00 92.19 462 LEU A N 1
ATOM 3700 C CA . LEU A 1 462 ? -15.358 -0.730 28.959 1.00 92.19 462 LEU A CA 1
ATOM 3701 C C . LEU A 1 462 ? -16.102 0.483 29.511 1.00 92.19 462 LEU A C 1
ATOM 3703 O O . LEU A 1 462 ? -15.590 1.163 30.398 1.00 92.19 462 LEU A O 1
ATOM 3707 N N . LEU A 1 463 ? -17.338 0.713 29.056 1.00 93.88 463 LEU A N 1
ATOM 3708 C CA . LEU A 1 463 ? -18.145 1.822 29.554 1.00 93.88 463 LEU A CA 1
ATOM 3709 C C . LEU A 1 463 ? -18.415 1.683 31.055 1.00 93.88 463 LEU A C 1
ATOM 3711 O O . LEU A 1 463 ? -18.327 2.657 31.796 1.00 93.88 463 LEU A O 1
ATOM 3715 N N . THR A 1 464 ? -18.726 0.476 31.527 1.00 90.81 464 THR A N 1
ATOM 3716 C CA . THR A 1 464 ? -18.993 0.244 32.953 1.00 90.81 464 THR A CA 1
ATOM 3717 C C . THR A 1 464 ? -17.762 0.546 33.811 1.00 90.81 464 THR A C 1
ATOM 3719 O O . THR A 1 464 ? -17.900 1.185 34.857 1.00 90.81 464 THR A O 1
ATOM 3722 N N . ASN A 1 465 ? -16.573 0.147 33.352 1.00 89.31 465 ASN A N 1
ATOM 3723 C CA . ASN A 1 465 ? -15.307 0.420 34.029 1.00 89.31 465 ASN A CA 1
ATOM 3724 C C . ASN A 1 465 ? -14.990 1.924 34.044 1.00 89.31 465 ASN A C 1
ATOM 3726 O O . ASN A 1 465 ? -14.683 2.469 35.100 1.00 89.31 465 ASN A O 1
ATOM 3730 N N . LEU A 1 466 ? -15.148 2.623 32.916 1.00 90.94 466 LEU A N 1
ATOM 3731 C CA . LEU A 1 466 ? -14.884 4.067 32.832 1.00 90.94 466 LEU A CA 1
ATOM 3732 C C . LEU A 1 466 ? -15.892 4.913 33.629 1.00 90.94 466 LEU A C 1
ATOM 3734 O O . LEU A 1 466 ? -15.556 5.983 34.123 1.00 90.94 466 LEU A O 1
ATOM 3738 N N . LEU A 1 467 ? -17.118 4.422 33.836 1.00 90.62 467 LEU A N 1
ATOM 3739 C CA . LEU A 1 467 ? -18.104 5.054 34.723 1.00 90.62 467 LEU A CA 1
ATOM 3740 C C . LEU A 1 467 ? -17.823 4.810 36.224 1.00 90.62 467 LEU A C 1
ATOM 3742 O O . LEU A 1 467 ? -18.585 5.290 37.079 1.00 90.62 467 LEU A O 1
ATOM 3746 N N . ALA A 1 468 ? -16.794 4.036 36.586 1.00 86.00 468 ALA A N 1
ATOM 3747 C CA . ALA A 1 468 ? -16.490 3.698 37.977 1.00 86.00 468 ALA A CA 1
ATOM 3748 C C . ALA A 1 468 ? -15.745 4.819 38.722 1.00 86.00 468 ALA A C 1
ATOM 3750 O O . ALA A 1 468 ? -16.038 5.055 39.900 1.00 86.00 468 ALA A O 1
ATOM 3751 N N . GLU A 1 469 ? -14.859 5.548 38.048 1.00 84.94 469 GLU A N 1
ATOM 3752 C CA . GLU A 1 469 ? -14.021 6.597 38.640 1.00 84.94 469 GLU A CA 1
ATOM 3753 C C . GLU A 1 469 ? -14.350 7.980 38.066 1.00 84.94 469 GLU A C 1
ATOM 3755 O O . GLU A 1 469 ? -14.863 8.106 36.958 1.00 84.94 469 GLU A O 1
ATOM 3760 N N . GLU A 1 470 ? -14.107 9.037 38.845 1.00 83.50 470 GLU A N 1
ATOM 3761 C CA . GLU A 1 470 ? -14.446 10.403 38.417 1.00 83.50 470 GLU A CA 1
ATOM 3762 C C . GLU A 1 470 ? -13.463 10.932 37.358 1.00 83.50 470 GLU A C 1
ATOM 3764 O O . GLU A 1 470 ? -13.888 11.613 36.434 1.00 83.50 470 GLU A O 1
ATOM 3769 N N . SER A 1 471 ? -12.180 10.563 37.448 1.00 85.81 471 SER A N 1
ATOM 3770 C CA . SER A 1 471 ? -11.148 10.895 36.453 1.00 85.81 471 SER A CA 1
ATOM 3771 C C . SER A 1 471 ? -11.464 10.308 35.076 1.00 85.81 471 SER A C 1
ATOM 3773 O O . SER A 1 471 ? -11.431 11.025 34.082 1.00 85.81 471 SER A O 1
ATOM 3775 N N . SER A 1 472 ? -11.841 9.029 35.020 1.00 87.00 472 SER A N 1
ATOM 3776 C CA . SER A 1 472 ? -12.250 8.356 33.779 1.00 87.00 472 SER A CA 1
ATOM 3777 C C . SER A 1 472 ? -13.553 8.914 33.206 1.00 87.00 472 SER A C 1
ATOM 3779 O O . SER A 1 472 ? -13.749 8.932 31.992 1.00 87.00 472 SER A O 1
ATOM 3781 N N . LEU A 1 473 ? -14.453 9.397 34.068 1.00 88.25 473 LEU A N 1
ATOM 3782 C CA . LEU A 1 473 ? -15.668 10.076 33.629 1.00 88.25 473 LEU A CA 1
ATOM 3783 C C . LEU A 1 473 ? -15.357 11.424 32.968 1.00 88.25 473 LEU A C 1
ATOM 3785 O O . LEU A 1 473 ? -15.968 11.746 31.953 1.00 88.25 473 LEU A O 1
ATOM 3789 N N . ASP A 1 474 ? -14.425 12.199 33.526 1.00 90.06 474 ASP A N 1
ATOM 3790 C CA . ASP A 1 474 ? -13.988 13.451 32.906 1.00 90.06 474 ASP A CA 1
ATOM 3791 C C . ASP A 1 474 ? -13.307 13.161 31.546 1.00 90.06 474 ASP A C 1
ATOM 3793 O O . ASP A 1 474 ? -13.648 13.798 30.550 1.00 90.06 474 ASP A O 1
ATOM 3797 N N . TRP A 1 475 ? -12.491 12.101 31.447 1.00 92.44 475 TRP A N 1
ATOM 3798 C CA . TRP A 1 475 ? -11.917 11.640 30.171 1.00 92.44 475 TRP A CA 1
ATOM 3799 C C . TRP A 1 475 ? -12.978 11.263 29.122 1.00 92.44 475 TRP A C 1
ATOM 3801 O O . TRP A 1 475 ? -12.838 11.621 27.951 1.00 92.44 475 TRP A O 1
ATOM 3811 N N . LEU A 1 476 ? -14.068 10.590 29.521 1.00 91.81 476 LEU A N 1
ATOM 3812 C CA . LEU A 1 476 ? -15.198 10.268 28.633 1.00 91.81 476 LEU A CA 1
ATOM 3813 C C . LEU A 1 476 ? -15.888 11.517 28.069 1.00 91.81 476 LEU A C 1
ATOM 3815 O O . LEU A 1 476 ? -16.468 11.460 26.985 1.00 91.81 476 LEU A O 1
ATOM 3819 N N . PHE A 1 477 ? -15.879 12.628 28.808 1.00 91.56 477 PHE A N 1
ATOM 3820 C CA . PHE A 1 477 ? -16.423 13.893 28.322 1.00 91.56 477 PHE A CA 1
ATOM 3821 C C . PHE A 1 477 ? -15.453 14.621 27.397 1.00 91.56 477 PHE A C 1
ATOM 3823 O O . PHE A 1 477 ? -15.907 15.291 26.471 1.00 91.56 477 PHE A O 1
ATOM 3830 N N . ASP A 1 478 ? -14.151 14.482 27.616 1.00 92.19 478 ASP A N 1
ATOM 3831 C CA . ASP A 1 478 ? -13.137 15.047 26.726 1.00 92.19 478 ASP A CA 1
ATOM 3832 C C . ASP A 1 478 ? -13.035 14.262 25.403 1.00 92.19 478 ASP A C 1
ATOM 3834 O O . ASP A 1 478 ? -12.656 14.825 24.377 1.00 92.19 478 ASP A O 1
ATOM 3838 N N . ASN A 1 479 ? -13.452 12.988 25.401 1.00 92.56 479 ASN A N 1
ATOM 3839 C CA . ASN A 1 479 ? -13.412 12.082 24.251 1.00 92.56 479 ASN A CA 1
ATOM 3840 C C . ASN A 1 479 ? -14.823 11.570 23.894 1.00 92.56 479 ASN A C 1
ATOM 3842 O O . ASN A 1 479 ? -15.199 10.457 24.273 1.00 92.56 479 ASN A O 1
ATOM 3846 N N . PRO A 1 480 ? -15.640 12.359 23.169 1.00 92.19 480 PRO A N 1
ATOM 3847 C CA . PRO A 1 480 ? -16.998 11.966 22.815 1.00 92.19 480 PRO A CA 1
ATOM 3848 C C . PRO A 1 480 ? -16.994 10.794 21.822 1.00 92.19 480 PRO A C 1
ATOM 3850 O O . PRO A 1 480 ? -16.680 10.948 20.646 1.00 92.19 480 PRO A O 1
ATOM 3853 N N . ILE A 1 481 ? -17.393 9.618 22.304 1.00 94.31 481 ILE A N 1
ATOM 3854 C CA . ILE A 1 481 ? -17.466 8.373 21.526 1.00 94.31 481 ILE A CA 1
ATOM 3855 C C . ILE A 1 481 ? -18.934 8.025 21.262 1.00 94.31 481 ILE A C 1
ATOM 3857 O O . ILE A 1 481 ? -19.738 8.112 22.197 1.00 94.31 481 ILE A O 1
ATOM 3861 N N . PRO A 1 482 ? -19.318 7.565 20.056 1.00 94.69 482 PRO A N 1
ATOM 3862 C CA . PRO A 1 482 ? -20.684 7.137 19.755 1.00 94.69 482 PRO A CA 1
ATOM 3863 C C . PRO A 1 482 ? -21.020 5.792 20.425 1.00 94.69 482 PRO A C 1
ATOM 3865 O O . PRO A 1 482 ? -21.186 4.758 19.779 1.00 94.69 482 PRO A O 1
ATOM 3868 N N . TRP A 1 483 ? -21.162 5.800 21.754 1.00 96.19 483 TRP A N 1
ATOM 3869 C CA . TRP A 1 483 ? -21.432 4.618 22.580 1.00 96.19 483 TRP A CA 1
ATOM 3870 C C . TRP A 1 483 ? -22.684 3.849 22.155 1.00 96.19 483 TRP A C 1
ATOM 3872 O O . TRP A 1 483 ? -22.719 2.628 22.281 1.00 96.19 483 TRP A O 1
ATOM 3882 N N . SER A 1 484 ? -23.683 4.531 21.590 1.00 96.25 484 SER A N 1
ATOM 3883 C CA . SER A 1 484 ? -24.847 3.886 20.978 1.00 96.25 484 SER A CA 1
ATOM 3884 C C . SER A 1 484 ? -24.465 2.943 19.833 1.00 96.25 484 SER A C 1
ATOM 3886 O O . SER A 1 484 ? -24.986 1.835 19.781 1.00 96.25 484 SER A O 1
ATOM 3888 N N . ALA A 1 485 ? -23.525 3.318 18.959 1.00 96.00 485 ALA A N 1
ATOM 3889 C CA . ALA A 1 485 ? -23.054 2.453 17.872 1.00 96.00 485 ALA A CA 1
ATOM 3890 C C . ALA A 1 485 ? -22.197 1.279 18.382 1.00 96.00 485 ALA A C 1
ATOM 3892 O O . ALA A 1 485 ? -22.230 0.183 17.817 1.00 96.00 485 ALA A O 1
ATOM 3893 N N . ALA A 1 486 ? -21.445 1.489 19.467 1.00 95.81 486 ALA A N 1
ATOM 3894 C CA . ALA A 1 486 ? -20.614 0.449 20.070 1.00 95.81 486 ALA A CA 1
ATOM 3895 C C . ALA A 1 486 ? -21.436 -0.587 20.855 1.00 95.81 486 ALA A C 1
ATOM 3897 O O . ALA A 1 486 ? -21.208 -1.779 20.704 1.00 95.81 486 ALA A O 1
ATOM 3898 N N . ILE A 1 487 ? -22.404 -0.144 21.667 1.00 96.25 487 ILE A N 1
ATOM 3899 C CA . ILE A 1 487 ? -23.133 -0.997 22.622 1.00 96.25 487 ILE A CA 1
ATOM 3900 C C . ILE A 1 487 ? -24.422 -1.579 22.034 1.00 96.25 487 ILE A C 1
ATOM 3902 O O . ILE A 1 487 ? -24.762 -2.728 22.329 1.00 96.25 487 ILE A O 1
ATOM 3906 N N . LEU A 1 488 ? -25.165 -0.818 21.220 1.00 95.94 488 LEU A N 1
ATOM 3907 C CA . LEU A 1 488 ? -26.454 -1.254 20.665 1.00 95.94 488 LEU A CA 1
ATOM 3908 C C . LEU A 1 488 ? -26.246 -2.117 19.412 1.00 95.94 488 LEU A C 1
ATOM 3910 O O . LEU A 1 488 ? -26.770 -1.840 18.330 1.00 95.94 488 LEU A O 1
ATOM 3914 N N . ARG A 1 489 ? -25.481 -3.198 19.578 1.00 94.50 489 ARG A N 1
ATOM 3915 C CA . ARG A 1 489 ? -25.238 -4.222 18.562 1.00 94.50 489 ARG A CA 1
ATOM 3916 C C . ARG A 1 489 ? -26.024 -5.503 18.849 1.00 94.50 489 ARG A C 1
ATOM 3918 O O . ARG A 1 489 ? -26.139 -5.875 20.024 1.00 94.50 489 ARG A O 1
ATOM 3925 N N . PRO A 1 490 ? -26.568 -6.185 17.818 1.00 93.31 490 PRO A N 1
ATOM 3926 C CA . PRO A 1 490 ? -27.154 -7.506 17.949 1.00 93.31 490 PRO A CA 1
ATOM 3927 C C . PRO A 1 490 ? -26.274 -8.446 18.768 1.00 93.31 490 PRO A C 1
ATOM 3929 O O . PRO A 1 490 ? -25.053 -8.506 18.613 1.00 93.31 490 PRO A O 1
ATOM 3932 N N . LYS A 1 491 ? -26.918 -9.226 19.632 1.00 93.00 491 LYS A N 1
ATOM 3933 C CA . LYS A 1 491 ? -26.254 -10.330 20.317 1.00 93.00 491 LYS A CA 1
ATOM 3934 C C . LYS A 1 491 ? -25.862 -11.394 19.290 1.00 93.00 491 LYS A C 1
ATOM 3936 O O . LYS A 1 491 ? -26.727 -11.857 18.549 1.00 93.00 491 LYS A O 1
ATOM 3941 N N . GLY A 1 492 ? -24.595 -11.802 19.280 1.00 92.81 492 GLY A N 1
ATOM 3942 C CA . GLY A 1 492 ? -24.081 -12.751 18.288 1.00 92.81 492 GLY A CA 1
ATOM 3943 C C . GLY A 1 492 ? -23.487 -12.101 17.031 1.00 92.81 492 GLY A C 1
ATOM 3944 O O . GLY A 1 492 ? -23.195 -12.814 16.079 1.00 92.81 492 GLY A O 1
ATOM 3945 N N . GLU A 1 493 ? -23.347 -10.770 16.982 1.00 93.50 493 GLU A N 1
ATOM 3946 C CA . GLU A 1 493 ? -22.624 -10.102 15.890 1.00 93.50 493 GLU A CA 1
ATOM 3947 C C . GLU A 1 493 ? -21.123 -10.447 15.971 1.00 93.50 493 GLU A C 1
ATOM 3949 O O . GLU A 1 493 ? -20.527 -10.192 17.019 1.00 93.50 493 GLU A O 1
ATOM 3954 N N . PRO A 1 494 ? -20.503 -11.013 14.918 1.00 92.19 494 PRO A N 1
ATOM 3955 C CA . PRO A 1 494 ? -19.103 -11.428 14.962 1.00 92.19 494 PRO A CA 1
ATOM 3956 C C . PRO A 1 494 ? -18.156 -10.224 15.010 1.00 92.19 494 PRO A C 1
ATOM 3958 O O . PRO A 1 494 ? -18.428 -9.174 14.424 1.00 92.19 494 PRO A O 1
ATOM 3961 N N . SER A 1 495 ? -17.019 -10.388 15.684 1.00 91.81 495 SER A N 1
ATOM 3962 C CA . SER A 1 495 ? -15.960 -9.379 15.723 1.00 91.81 495 SER A CA 1
ATOM 3963 C C . SER A 1 495 ? -15.284 -9.209 14.363 1.00 91.81 495 SER A C 1
ATOM 3965 O O . SER A 1 495 ? -15.033 -10.181 13.649 1.00 91.81 495 SER A O 1
ATOM 3967 N N . THR A 1 496 ? -14.919 -7.971 14.035 1.00 90.19 496 THR A N 1
ATOM 3968 C CA . THR A 1 496 ? -14.111 -7.641 12.851 1.00 90.19 496 THR A CA 1
ATOM 3969 C C . THR A 1 496 ? -12.630 -7.449 13.178 1.00 90.19 496 THR A C 1
ATOM 3971 O O . THR A 1 496 ? -11.827 -7.240 12.269 1.00 90.19 496 THR A O 1
ATOM 3974 N N . ALA A 1 497 ? -12.250 -7.511 14.460 1.00 93.75 497 ALA A N 1
ATOM 3975 C CA . ALA A 1 497 ? -10.865 -7.329 14.873 1.00 93.75 497 ALA A CA 1
ATOM 3976 C C . ALA A 1 497 ? -9.980 -8.494 14.383 1.00 93.75 497 ALA A C 1
ATOM 3978 O O . ALA A 1 497 ? -10.347 -9.659 14.588 1.00 93.75 497 ALA A O 1
ATOM 3979 N N . PRO A 1 498 ? -8.790 -8.207 13.817 1.00 93.19 498 PRO A N 1
ATOM 3980 C CA . PRO A 1 498 ? -7.839 -9.225 13.383 1.00 93.19 498 PRO A CA 1
ATOM 3981 C C . PRO A 1 498 ? -7.557 -10.257 14.474 1.00 93.19 498 PRO A C 1
ATOM 3983 O O . PRO A 1 498 ? -7.158 -9.910 15.591 1.00 93.19 498 PRO A O 1
ATOM 3986 N N . GLY A 1 499 ? -7.773 -11.532 14.144 1.00 89.75 499 GLY A N 1
ATOM 3987 C CA . GLY A 1 499 ? -7.575 -12.641 15.070 1.00 89.75 499 GLY A CA 1
ATOM 3988 C C . GLY A 1 499 ? -8.646 -12.809 16.155 1.00 89.75 499 GLY A C 1
ATOM 3989 O O . GLY A 1 499 ? -8.376 -13.516 17.124 1.00 89.75 499 GLY A O 1
ATOM 3990 N N . LEU A 1 500 ? -9.828 -12.192 16.036 1.00 91.81 500 LEU A N 1
ATOM 3991 C CA . LEU A 1 500 ? -10.914 -12.293 17.027 1.00 91.81 500 LEU A CA 1
ATOM 3992 C C . LEU A 1 500 ? -12.294 -12.643 16.443 1.00 91.81 500 LEU A C 1
ATOM 3994 O O . LEU A 1 500 ? -13.273 -12.601 17.177 1.00 91.81 500 LEU A O 1
ATOM 3998 N N . GLU A 1 501 ? -12.406 -13.025 15.172 1.00 85.56 501 GLU A N 1
ATOM 3999 C CA . GLU A 1 501 ? -13.702 -13.354 14.537 1.00 85.56 501 GLU A CA 1
ATOM 4000 C C . GLU A 1 501 ? -14.441 -14.543 15.145 1.00 85.56 501 GLU A C 1
ATOM 4002 O O . GLU A 1 501 ? -15.639 -14.694 14.933 1.00 85.56 501 GLU A O 1
ATOM 4007 N N . ASP A 1 502 ? -13.745 -15.404 15.891 1.00 88.62 502 ASP A N 1
ATOM 4008 C CA . ASP A 1 502 ? -14.363 -16.492 16.653 1.00 88.62 502 ASP A CA 1
ATOM 4009 C C . ASP A 1 502 ? -15.165 -15.987 17.866 1.00 8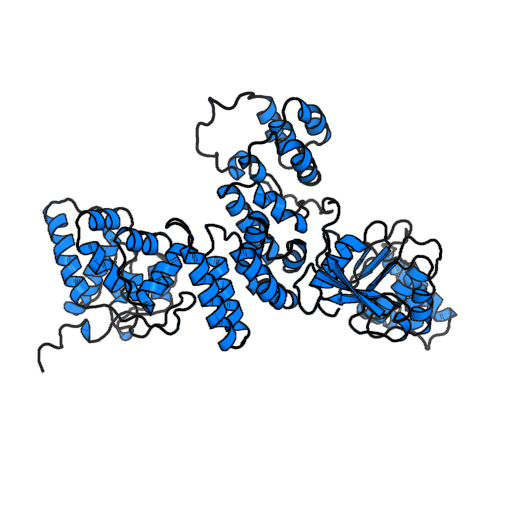8.62 502 ASP A C 1
ATOM 4011 O O . ASP A 1 502 ? -15.689 -16.787 18.645 1.00 88.62 502 ASP A O 1
ATOM 4015 N N . ARG A 1 503 ? -15.210 -14.666 18.069 1.00 93.25 503 ARG A N 1
ATOM 4016 C CA . ARG A 1 503 ? -15.859 -13.996 19.189 1.00 93.25 503 ARG A CA 1
ATOM 4017 C C . ARG A 1 503 ? -16.997 -13.130 18.699 1.00 93.25 503 ARG A C 1
ATOM 4019 O O . ARG A 1 503 ? -16.867 -12.391 17.728 1.00 93.25 503 ARG A O 1
ATOM 4026 N N . ASP A 1 504 ? -18.068 -13.165 19.475 1.00 94.38 504 ASP A N 1
ATOM 4027 C CA . ASP A 1 504 ? -19.296 -12.459 19.166 1.00 94.38 504 ASP A CA 1
ATOM 4028 C C . ASP A 1 504 ? -19.605 -11.391 20.214 1.00 94.38 504 ASP A C 1
ATOM 4030 O O . ASP A 1 504 ? -19.308 -11.535 21.406 1.00 94.38 504 ASP A O 1
ATOM 4034 N N . HIS A 1 505 ? -20.271 -10.332 19.770 1.00 94.62 505 HIS A N 1
ATOM 4035 C CA . HIS A 1 505 ? -20.765 -9.271 20.622 1.00 94.62 505 HIS A CA 1
ATOM 4036 C C . HIS A 1 505 ? -21.807 -9.822 21.622 1.00 94.62 505 HIS A C 1
ATOM 4038 O O . HIS A 1 505 ? -22.780 -10.475 21.215 1.00 94.62 505 HIS A O 1
ATOM 4044 N N . PRO A 1 506 ? -21.672 -9.540 22.935 1.00 92.44 506 PRO A N 1
ATOM 4045 C CA . PRO A 1 506 ? -22.537 -10.118 23.971 1.00 92.44 506 PRO A CA 1
ATOM 4046 C C . PRO A 1 506 ? -23.970 -9.557 23.975 1.00 92.44 506 PRO A C 1
ATOM 4048 O O . PRO A 1 506 ? -24.865 -10.147 24.588 1.00 92.44 506 PRO A O 1
ATOM 4051 N N . GLY A 1 507 ? -24.193 -8.441 23.280 1.00 91.50 507 GLY A N 1
ATOM 4052 C CA . GLY A 1 507 ? -25.407 -7.628 23.364 1.00 91.50 507 GLY A CA 1
ATOM 4053 C C . GLY A 1 507 ? -25.317 -6.583 24.482 1.00 91.50 507 GLY A C 1
ATOM 4054 O O . GLY A 1 507 ? -24.402 -6.603 25.307 1.00 91.50 507 GLY A O 1
ATOM 4055 N N . CYS A 1 508 ? -26.262 -5.644 24.499 1.00 92.00 508 CYS A N 1
ATOM 4056 C CA . CYS A 1 508 ? -26.301 -4.586 25.505 1.00 92.00 508 CYS A CA 1
ATOM 4057 C C . CYS A 1 508 ? -26.743 -5.133 26.873 1.00 92.00 508 CYS A C 1
ATOM 4059 O O . CYS A 1 508 ? -27.832 -5.683 27.016 1.00 92.00 508 CYS A O 1
ATOM 4061 N N . SER A 1 509 ? -25.946 -4.922 27.924 1.00 87.38 509 SER A N 1
ATOM 4062 C CA . SER A 1 509 ? -26.385 -5.255 29.286 1.00 87.38 509 SER A CA 1
ATOM 4063 C C . SER A 1 509 ? -27.434 -4.246 29.787 1.00 87.38 509 SER A C 1
ATOM 4065 O O . SER A 1 509 ? -27.201 -3.036 29.686 1.00 87.38 509 SER A O 1
ATOM 4067 N N . PRO A 1 510 ? -28.555 -4.690 30.392 1.00 82.31 510 PRO A N 1
ATOM 4068 C CA . PRO A 1 510 ? -29.554 -3.785 30.969 1.00 82.31 510 PRO A CA 1
ATOM 4069 C C . PRO A 1 510 ? -29.002 -2.954 32.144 1.00 82.31 510 PRO A C 1
ATOM 4071 O O . PRO A 1 510 ? -29.550 -1.905 32.484 1.00 82.31 510 PRO A O 1
ATOM 4074 N N . GLU A 1 511 ? -27.894 -3.378 32.759 1.00 87.62 511 GLU A N 1
ATOM 4075 C CA . GLU A 1 511 ? -27.268 -2.679 33.888 1.00 87.62 511 GLU A CA 1
ATOM 4076 C C . GLU A 1 511 ? -26.612 -1.348 33.486 1.00 87.62 511 GLU A C 1
ATOM 4078 O O . GLU A 1 511 ? -26.540 -0.424 34.304 1.00 87.62 511 GLU A O 1
ATOM 4083 N N . ILE A 1 512 ? -26.198 -1.213 32.218 1.00 91.12 512 ILE A N 1
ATOM 4084 C CA . ILE A 1 512 ? -25.519 -0.019 31.682 1.00 91.12 512 ILE A CA 1
ATOM 4085 C C . ILE A 1 512 ? -26.374 1.229 31.891 1.00 91.12 512 ILE A C 1
ATOM 4087 O O . ILE A 1 512 ? -25.872 2.264 32.333 1.00 91.12 512 ILE A O 1
ATOM 4091 N N . ARG A 1 513 ? -27.686 1.116 31.658 1.00 92.00 513 ARG A N 1
ATOM 4092 C CA . ARG A 1 513 ? -28.638 2.214 31.846 1.00 92.00 513 ARG A CA 1
ATOM 4093 C C . ARG A 1 513 ? -28.586 2.768 33.267 1.00 92.00 513 ARG A C 1
ATOM 4095 O O . ARG A 1 513 ? -28.590 3.981 33.465 1.00 92.00 513 ARG A O 1
ATOM 4102 N N . ASN A 1 514 ? -28.539 1.893 34.272 1.00 90.06 514 ASN A N 1
ATOM 4103 C CA . ASN A 1 514 ? -28.526 2.309 35.674 1.00 90.06 514 ASN A CA 1
ATOM 4104 C C . ASN A 1 514 ? -27.194 2.965 36.055 1.00 90.06 514 ASN A C 1
ATOM 4106 O O . ASN A 1 514 ? -27.190 3.968 36.773 1.00 90.06 514 ASN A O 1
ATOM 4110 N N . SER A 1 515 ? -26.079 2.445 35.538 1.00 90.94 515 SER A N 1
ATOM 4111 C CA . SER A 1 515 ? -24.751 3.045 35.707 1.00 90.94 515 SER A CA 1
ATOM 4112 C C . SER A 1 515 ? -24.677 4.448 35.094 1.00 90.94 515 SER A C 1
ATOM 4114 O O . SER A 1 515 ? -24.230 5.379 35.772 1.00 90.94 515 SER A O 1
ATOM 4116 N N . LEU A 1 516 ? -25.198 4.621 33.873 1.00 92.88 516 LEU A N 1
ATOM 4117 C CA . LEU A 1 516 ? -25.302 5.915 33.192 1.00 92.88 516 LEU A CA 1
ATOM 4118 C C . LEU A 1 516 ? -26.178 6.893 33.975 1.00 92.88 516 LEU A C 1
ATOM 4120 O O . LEU A 1 516 ? -25.723 7.979 34.331 1.00 92.88 516 LEU A O 1
ATOM 4124 N N . ALA A 1 517 ? -27.405 6.492 34.318 1.00 91.06 517 ALA A N 1
ATOM 4125 C CA . ALA A 1 517 ? -28.345 7.344 35.038 1.00 91.06 517 ALA A CA 1
ATOM 4126 C C . ALA A 1 517 ? -27.770 7.826 36.377 1.00 91.06 517 ALA A C 1
ATOM 4128 O O . ALA A 1 517 ? -27.904 9.001 36.716 1.00 91.06 517 ALA A O 1
ATOM 4129 N N . ARG A 1 518 ? -27.086 6.947 37.122 1.00 89.12 518 ARG A N 1
ATOM 4130 C CA . ARG A 1 518 ? -26.451 7.298 38.400 1.00 89.12 518 ARG A CA 1
ATOM 4131 C C . ARG A 1 518 ? -25.391 8.388 38.234 1.00 89.12 518 ARG A C 1
ATOM 4133 O O . ARG A 1 518 ? -25.341 9.306 39.049 1.00 89.12 518 ARG A O 1
ATOM 4140 N N . ARG A 1 519 ? -24.546 8.295 37.203 1.00 89.06 519 ARG A N 1
ATOM 4141 C CA . ARG A 1 519 ? -23.455 9.255 36.973 1.00 89.06 519 ARG A CA 1
ATOM 4142 C C . ARG A 1 519 ? -23.950 10.550 36.343 1.00 89.06 519 ARG A C 1
ATOM 4144 O O . ARG A 1 519 ? -23.725 11.619 36.909 1.00 89.06 519 ARG A O 1
ATOM 4151 N N . LEU A 1 520 ? -24.689 10.464 35.241 1.00 88.94 520 LEU A N 1
ATOM 4152 C CA . LEU A 1 520 ? -25.119 11.626 34.462 1.00 88.94 520 LEU A CA 1
ATOM 4153 C C . LEU A 1 520 ? -26.122 12.505 35.222 1.00 88.94 520 LEU A C 1
ATOM 4155 O O . LEU A 1 520 ? -25.965 13.726 35.231 1.00 88.94 520 LEU A O 1
ATOM 4159 N N . ARG A 1 521 ? -27.099 11.922 35.939 1.00 83.69 521 ARG A N 1
ATOM 4160 C CA . ARG A 1 521 ? -28.073 12.712 36.722 1.00 83.69 521 ARG A CA 1
ATOM 4161 C C . ARG A 1 521 ? -27.390 13.517 37.823 1.00 83.69 521 ARG A C 1
ATOM 4163 O O . ARG A 1 521 ? -27.675 14.699 37.976 1.00 83.69 521 ARG A O 1
ATOM 4170 N N . SER A 1 522 ? -26.421 12.917 38.516 1.00 80.56 522 SER A N 1
ATOM 4171 C CA . SER A 1 522 ? -25.679 13.592 39.590 1.00 80.56 522 SER A CA 1
ATOM 4172 C C . SER A 1 522 ? -24.920 14.844 39.114 1.00 80.56 522 SER A C 1
ATOM 4174 O O . SER A 1 522 ? -24.844 15.835 39.842 1.00 80.56 522 SER A O 1
ATOM 4176 N N . ARG A 1 523 ? -24.383 14.833 37.884 1.00 81.25 523 ARG A N 1
ATOM 4177 C CA . ARG A 1 523 ? -23.691 15.977 37.262 1.00 81.25 523 ARG A CA 1
ATOM 4178 C C . ARG A 1 523 ? -24.678 16.977 36.656 1.00 81.25 523 ARG A C 1
ATOM 4180 O O . ARG A 1 523 ? -24.469 18.182 36.786 1.00 81.25 523 ARG A O 1
ATOM 4187 N N . SER A 1 524 ? -25.777 16.491 36.075 1.00 82.06 524 SER A N 1
ATOM 4188 C CA . SER A 1 524 ? -26.868 17.324 35.558 1.00 82.06 524 SER A CA 1
ATOM 4189 C C . SER A 1 524 ? -27.526 18.162 36.657 1.00 82.06 524 SER A C 1
ATOM 4191 O O . SER A 1 524 ? -27.740 19.353 36.458 1.00 82.06 524 SER A O 1
ATOM 4193 N N . GLU A 1 525 ? -27.808 17.582 37.827 1.00 83.19 525 GLU A N 1
ATOM 4194 C CA . GLU A 1 525 ? -28.386 18.296 38.979 1.00 83.19 525 GLU A CA 1
ATOM 4195 C C . GLU A 1 525 ? -27.457 19.396 39.514 1.00 83.19 525 GLU A C 1
ATOM 4197 O O . GLU A 1 525 ? -27.917 20.395 40.064 1.00 83.19 525 GLU A O 1
ATOM 4202 N N . ARG A 1 526 ? -26.142 19.234 39.323 1.00 80.81 526 ARG A N 1
ATOM 4203 C CA . ARG A 1 526 ? -25.120 20.227 39.681 1.00 80.81 526 ARG A CA 1
ATOM 4204 C C . ARG A 1 526 ? -24.894 21.286 38.598 1.00 80.81 526 ARG A C 1
ATOM 4206 O O . ARG A 1 526 ? -24.116 22.200 38.834 1.00 80.81 526 ARG A O 1
ATOM 4213 N N . GLY A 1 527 ? -25.542 21.167 37.435 1.00 78.62 527 GLY A N 1
ATOM 4214 C CA . GLY A 1 527 ? -25.348 22.068 36.294 1.00 78.62 527 GLY A CA 1
ATOM 4215 C C . GLY A 1 527 ? -23.987 21.930 35.600 1.00 78.62 527 GLY A C 1
ATOM 4216 O O . GLY A 1 527 ? -23.595 22.828 34.866 1.00 78.62 527 GLY A O 1
ATOM 4217 N N . ASN A 1 528 ? -23.273 20.821 35.822 1.00 82.19 528 ASN A N 1
ATOM 4218 C CA . ASN A 1 528 ? -21.896 20.609 35.359 1.00 82.19 528 ASN A CA 1
ATOM 4219 C C . ASN A 1 528 ? -21.805 19.593 34.208 1.00 82.19 528 ASN A C 1
ATOM 4221 O O . ASN A 1 528 ? -20.777 18.932 34.062 1.00 82.19 528 ASN A O 1
ATOM 4225 N N . LEU A 1 529 ? -22.886 19.382 33.452 1.00 87.56 529 LEU A N 1
ATOM 4226 C CA . LEU A 1 529 ? -22.882 18.431 32.342 1.00 87.56 529 LEU A CA 1
ATOM 4227 C C . LEU A 1 529 ? -22.455 19.148 31.046 1.00 87.56 529 LEU A C 1
ATOM 4229 O O . LEU A 1 529 ? -23.155 20.077 30.638 1.00 87.56 529 LEU A O 1
ATOM 4233 N N . PRO A 1 530 ? -21.332 18.761 30.415 1.00 90.25 530 PRO A N 1
ATOM 4234 C CA . PRO A 1 530 ? -20.873 19.386 29.178 1.00 90.25 530 PRO A CA 1
ATOM 4235 C C . PRO A 1 530 ? -21.704 18.930 27.970 1.00 90.25 530 PRO A C 1
ATOM 4237 O O . PRO A 1 530 ? -22.321 17.865 27.992 1.00 90.25 530 PRO A O 1
ATOM 4240 N N . GLU A 1 531 ? -21.683 19.706 26.883 1.00 87.88 531 GLU A N 1
ATOM 4241 C CA . GLU A 1 531 ? -22.335 19.322 25.618 1.00 87.88 531 GLU A CA 1
ATOM 4242 C C . GLU A 1 531 ? -21.744 18.032 25.028 1.00 87.88 531 GLU A C 1
ATOM 4244 O O . GLU A 1 531 ? -22.469 17.231 24.438 1.00 87.88 531 GLU A O 1
ATOM 4249 N N . SER A 1 532 ? -20.455 17.769 25.269 1.00 91.69 532 SER A N 1
ATOM 4250 C CA . SER A 1 532 ? -19.769 16.538 24.862 1.00 91.69 532 SER A CA 1
ATOM 4251 C C . SER A 1 532 ? -20.313 15.268 25.529 1.00 91.69 532 SER A C 1
ATOM 4253 O O . SER A 1 532 ? -20.030 14.167 25.067 1.00 91.69 532 SER A O 1
ATOM 4255 N N . ALA A 1 533 ? -21.173 15.386 26.550 1.00 92.88 533 ALA A N 1
ATOM 4256 C CA . ALA A 1 533 ? -21.909 14.256 27.116 1.00 92.88 533 ALA A CA 1
ATOM 4257 C C . ALA A 1 533 ? -23.030 13.727 26.194 1.00 92.88 533 ALA A C 1
ATOM 4259 O O . ALA A 1 533 ? -23.660 12.717 26.520 1.00 92.88 533 ALA A O 1
ATOM 4260 N N . ALA A 1 534 ? -23.301 14.389 25.061 1.00 94.69 534 ALA A N 1
ATOM 4261 C CA . ALA A 1 534 ? -24.362 14.029 24.121 1.00 94.69 534 ALA A CA 1
ATOM 4262 C C . ALA A 1 534 ? -24.400 12.536 23.725 1.00 94.69 534 ALA A C 1
ATOM 4264 O O . ALA A 1 534 ? -25.491 11.968 23.793 1.00 94.69 534 ALA A O 1
ATOM 4265 N N . PRO A 1 535 ? -23.283 11.851 23.400 1.00 95.69 535 PRO A N 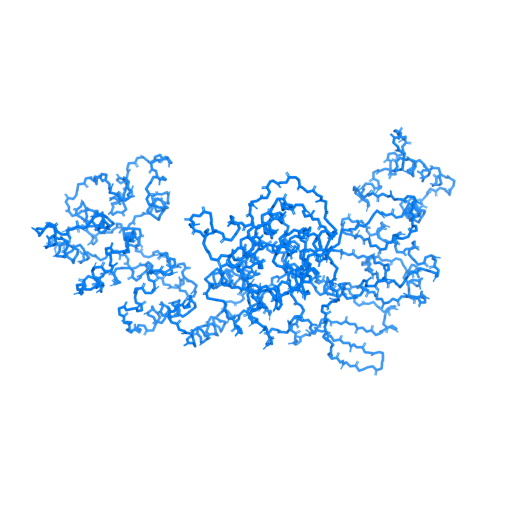1
ATOM 4266 C CA . PRO A 1 535 ? -23.332 10.430 23.043 1.00 95.69 535 PRO A CA 1
ATOM 4267 C C . PRO A 1 535 ? -23.782 9.515 24.193 1.00 95.69 535 PRO A C 1
ATOM 4269 O O . PRO A 1 535 ? -24.506 8.544 23.978 1.00 95.69 535 PRO A O 1
ATOM 4272 N N . LEU A 1 536 ? -23.384 9.835 25.430 1.00 95.88 536 LEU A N 1
ATOM 4273 C CA . LEU A 1 536 ? -23.777 9.083 26.627 1.00 95.88 536 LEU A CA 1
ATOM 4274 C C . LEU A 1 536 ? -25.250 9.322 26.984 1.00 95.88 536 LEU A C 1
ATOM 4276 O O . LEU A 1 536 ? -25.943 8.393 27.406 1.00 95.88 536 LEU A O 1
ATOM 4280 N N . LEU A 1 537 ? -25.730 10.557 26.803 1.00 94.81 537 LEU A N 1
ATOM 4281 C CA . LEU A 1 537 ? -27.142 10.902 26.966 1.00 94.81 537 LEU A CA 1
ATOM 4282 C C . LEU A 1 537 ? -28.009 10.197 25.928 1.00 94.81 537 LEU A C 1
ATOM 4284 O O . LEU A 1 537 ? -29.026 9.619 26.295 1.00 94.81 537 LEU A O 1
ATOM 4288 N N . ASP A 1 538 ? -27.587 10.194 24.665 1.00 96.19 538 ASP A N 1
ATOM 4289 C CA . ASP A 1 538 ? -28.308 9.514 23.595 1.00 96.19 538 ASP A CA 1
ATOM 4290 C C . ASP A 1 538 ? -28.415 8.010 23.867 1.00 96.19 538 ASP A C 1
ATOM 4292 O O . ASP A 1 538 ? -29.497 7.448 23.713 1.00 96.19 538 ASP A O 1
ATOM 4296 N N . LEU A 1 539 ? -27.347 7.351 24.337 1.00 96.62 539 LEU A N 1
ATOM 4297 C CA . LEU A 1 539 ? -27.413 5.945 24.753 1.00 96.62 539 LEU A CA 1
ATOM 4298 C C . LEU A 1 539 ? -28.387 5.742 25.925 1.00 96.62 539 LEU A C 1
ATOM 4300 O O . LEU A 1 539 ? -29.220 4.837 25.885 1.00 96.62 539 LEU A O 1
ATOM 4304 N N . MET A 1 540 ? -28.303 6.579 26.964 1.00 95.25 540 MET A N 1
ATOM 4305 C CA . MET A 1 540 ? -29.185 6.486 28.131 1.00 95.25 540 MET A CA 1
ATOM 4306 C C . MET A 1 540 ? -30.661 6.652 27.742 1.00 95.25 540 MET A C 1
ATOM 4308 O O . MET A 1 540 ? -31.487 5.836 28.142 1.00 95.25 540 MET A O 1
ATOM 4312 N N . GLU A 1 541 ? -30.984 7.663 26.934 1.00 94.50 541 GLU A N 1
ATOM 4313 C CA . GLU A 1 541 ? -32.345 7.939 26.460 1.00 94.50 541 GLU A CA 1
ATOM 4314 C C . GLU A 1 541 ? -32.850 6.847 25.512 1.00 94.50 541 GLU A C 1
ATOM 4316 O O . GLU A 1 541 ? -34.005 6.433 25.606 1.00 94.50 541 GLU A O 1
ATOM 4321 N N . SER A 1 542 ? -31.979 6.304 24.654 1.00 95.06 542 SER A N 1
ATOM 4322 C CA . SER A 1 542 ? -32.309 5.143 23.818 1.00 95.06 542 SER A CA 1
ATOM 4323 C C . SER A 1 542 ? -32.764 3.964 24.681 1.00 95.06 542 SER A C 1
ATOM 4325 O O . SER A 1 542 ? -33.796 3.358 24.401 1.00 95.06 542 SER A O 1
ATOM 4327 N N . LEU A 1 543 ? -32.049 3.676 25.772 1.00 94.69 543 LEU A N 1
ATOM 4328 C CA . LEU A 1 543 ? -32.406 2.606 26.708 1.00 94.69 543 LEU A CA 1
ATOM 4329 C C . LEU A 1 543 ? -33.664 2.934 27.532 1.00 94.69 543 LEU A C 1
ATOM 4331 O O . LEU A 1 543 ? -34.477 2.041 27.772 1.00 94.69 543 LEU A O 1
ATOM 4335 N N . ASP A 1 544 ? -33.869 4.196 27.923 1.00 92.81 544 ASP A N 1
ATOM 4336 C CA . ASP A 1 544 ? -35.093 4.638 28.606 1.00 92.81 544 ASP A CA 1
ATOM 4337 C C . ASP A 1 544 ? -36.338 4.422 27.728 1.00 92.81 544 ASP A C 1
ATOM 4339 O O . ASP A 1 544 ? -37.329 3.865 28.200 1.00 92.81 544 ASP A O 1
ATOM 4343 N N . THR A 1 545 ? -36.271 4.746 26.431 1.00 92.38 545 THR A N 1
ATOM 4344 C CA . THR A 1 545 ? -37.415 4.562 25.512 1.00 92.38 545 THR A CA 1
ATOM 4345 C C . THR A 1 545 ? -37.818 3.095 25.347 1.00 92.38 545 THR A C 1
ATOM 4347 O O . THR A 1 545 ? -39.000 2.788 25.186 1.00 92.38 545 THR A O 1
ATOM 4350 N N . VAL A 1 546 ? -36.858 2.166 25.427 1.00 91.38 546 VAL A N 1
ATOM 4351 C CA . V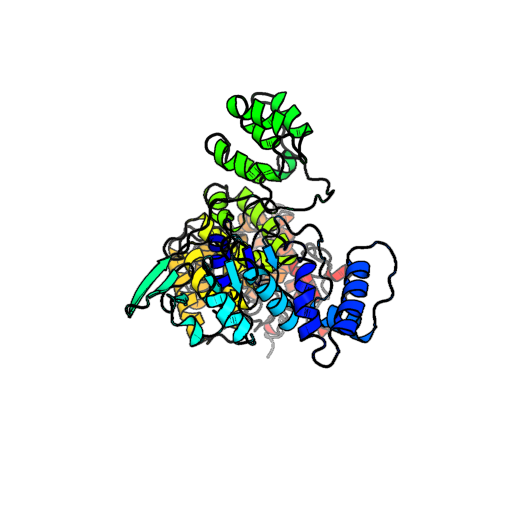AL A 1 546 ? -37.138 0.721 25.401 1.00 91.38 546 VAL A CA 1
ATOM 4352 C C . VAL A 1 546 ? -37.886 0.290 26.660 1.00 91.38 546 VAL A C 1
ATOM 4354 O O . VAL A 1 546 ? -38.857 -0.458 26.564 1.00 91.38 546 VAL A O 1
ATOM 4357 N N . LEU A 1 547 ? -37.469 0.783 27.830 1.00 88.31 547 LEU A N 1
ATOM 4358 C CA . LEU A 1 547 ? -38.110 0.477 29.113 1.00 88.31 547 LEU A CA 1
ATOM 4359 C C . LEU A 1 547 ? -39.517 1.075 29.222 1.00 88.31 547 LEU A C 1
ATOM 4361 O O . LEU A 1 547 ? -40.411 0.452 29.790 1.00 88.31 547 LEU A O 1
ATOM 4365 N N . GLU A 1 548 ? -39.718 2.270 28.672 1.00 88.75 548 GLU A N 1
ATOM 4366 C CA . GLU A 1 548 ? -41.010 2.961 28.651 1.00 88.75 548 GLU A CA 1
ATOM 4367 C C . GLU A 1 548 ? -41.967 2.420 27.578 1.00 88.75 548 GLU A C 1
ATOM 4369 O O . GLU A 1 548 ? -43.164 2.712 27.612 1.00 88.75 548 GLU A O 1
ATOM 4374 N N . GLY A 1 549 ? -41.457 1.651 26.609 1.00 84.56 549 GLY A N 1
ATOM 4375 C CA . GLY A 1 549 ? -42.225 1.185 25.454 1.00 84.56 549 GLY A CA 1
ATOM 4376 C C . GLY A 1 549 ? -42.666 2.317 24.516 1.00 84.56 549 GLY A C 1
ATOM 4377 O O . GLY A 1 549 ? -43.637 2.155 23.772 1.00 84.56 549 GLY A O 1
ATOM 4378 N N . SER A 1 550 ? -41.984 3.465 24.561 1.00 87.25 550 SER A N 1
ATOM 4379 C CA . SER A 1 550 ? -42.291 4.671 23.790 1.00 87.25 550 SER A CA 1
ATOM 4380 C C . SER A 1 550 ? -41.508 4.717 22.468 1.00 87.25 550 SER A C 1
ATOM 4382 O O . SER A 1 550 ? -40.547 3.977 22.255 1.00 87.25 550 SER A O 1
ATOM 4384 N N . SER A 1 551 ? -41.951 5.557 21.525 1.00 89.00 551 SER A N 1
ATOM 4385 C CA . SER A 1 551 ? -41.173 5.813 20.304 1.00 89.00 551 SER A CA 1
ATOM 4386 C C . SER A 1 551 ? -40.002 6.747 20.624 1.00 89.00 551 SER A C 1
ATOM 4388 O O . SER A 1 551 ? -40.237 7.762 21.285 1.00 89.00 551 SER A O 1
ATOM 4390 N N . PRO A 1 552 ? -38.778 6.461 20.145 1.00 93.25 552 PRO A N 1
ATOM 4391 C CA . PRO A 1 552 ? -37.633 7.316 20.425 1.00 93.25 552 PRO A CA 1
ATOM 4392 C C . PRO A 1 552 ? -37.792 8.725 19.853 1.00 93.25 552 PRO A C 1
ATOM 4394 O O . PRO A 1 552 ? -38.318 8.909 18.751 1.00 93.25 552 PRO A O 1
ATOM 4397 N N . SER A 1 553 ? -37.303 9.721 20.590 1.00 90.69 553 SER A N 1
ATOM 4398 C CA . SER A 1 553 ? -37.163 11.094 20.108 1.00 90.69 553 SER A CA 1
ATOM 4399 C C . SER A 1 553 ? -35.931 11.260 19.215 1.00 90.69 553 SER A C 1
ATOM 4401 O O . SER A 1 553 ? -35.067 10.385 19.138 1.00 90.69 553 SER A O 1
ATOM 4403 N N . THR A 1 554 ? -35.835 12.417 18.559 1.00 93.19 554 THR A N 1
ATOM 4404 C CA . THR A 1 554 ? -34.637 12.817 17.816 1.00 93.19 554 THR A CA 1
ATOM 4405 C C . THR A 1 554 ? -33.432 12.913 18.755 1.00 93.19 554 THR A C 1
ATOM 4407 O O . THR A 1 554 ? -33.499 13.629 19.754 1.00 93.19 554 THR A O 1
ATOM 4410 N N . GLY A 1 555 ? -32.349 12.201 18.436 1.00 93.00 555 GLY A N 1
ATOM 4411 C CA . GLY A 1 555 ? -31.103 12.226 19.211 1.00 93.00 555 GLY A CA 1
ATOM 4412 C C . GLY A 1 555 ? -30.235 13.459 18.963 1.00 93.00 555 GLY A C 1
ATOM 4413 O O . GLY A 1 555 ? -30.460 14.210 18.011 1.00 93.00 555 GLY A O 1
ATOM 4414 N N . ARG A 1 556 ? -29.221 13.649 19.814 1.00 95.12 556 ARG A N 1
ATOM 4415 C CA . ARG A 1 556 ? -28.269 14.773 19.744 1.00 95.12 556 ARG A CA 1
ATOM 4416 C C . ARG A 1 556 ? -27.138 14.524 18.750 1.00 95.12 556 ARG A C 1
ATOM 4418 O O . ARG A 1 556 ? -26.755 15.433 18.024 1.00 95.12 556 ARG A O 1
ATOM 4425 N N . THR A 1 557 ? -26.610 13.306 18.730 1.00 95.25 557 THR A N 1
ATOM 4426 C CA . THR A 1 557 ? -25.494 12.871 17.872 1.00 95.25 557 THR A CA 1
ATOM 4427 C C . THR A 1 557 ? -25.970 12.416 16.497 1.00 95.25 557 THR A C 1
ATOM 4429 O O . THR A 1 557 ? -25.295 12.636 15.495 1.00 95.25 557 THR A O 1
ATOM 4432 N N . HIS A 1 558 ? -27.158 11.815 16.433 1.00 96.81 558 HIS A N 1
ATOM 4433 C CA . HIS A 1 558 ? -27.791 11.377 15.197 1.00 96.81 558 HIS A CA 1
ATOM 4434 C C . HIS A 1 558 ? -29.321 11.388 15.370 1.00 96.81 558 HIS A C 1
ATOM 4436 O O . HIS A 1 558 ? -29.817 10.878 16.384 1.00 96.81 558 HIS A O 1
ATOM 4442 N N . PRO A 1 559 ? -30.107 11.874 14.385 1.00 95.19 559 PRO A N 1
ATOM 4443 C CA . PRO A 1 559 ? -31.564 11.987 14.510 1.00 95.19 559 PRO A CA 1
ATOM 4444 C C . PRO A 1 559 ? -32.262 10.674 14.873 1.00 95.19 559 PRO A C 1
ATOM 4446 O O . PRO A 1 559 ? -33.257 10.662 15.587 1.00 95.19 559 PRO A O 1
ATOM 4449 N N . MET A 1 560 ? -31.722 9.561 14.382 1.00 95.38 560 MET A N 1
ATOM 4450 C CA . MET A 1 560 ? -32.282 8.221 14.559 1.00 95.38 560 MET A CA 1
ATOM 4451 C C . MET A 1 560 ? -31.589 7.334 15.603 1.00 95.38 560 MET A C 1
ATOM 4453 O O . MET A 1 560 ? -31.917 6.155 15.676 1.00 95.38 560 MET A O 1
ATOM 4457 N N . VAL A 1 561 ? -30.666 7.856 16.418 1.00 96.75 561 VAL A N 1
ATOM 4458 C CA . VAL A 1 561 ? -29.880 7.034 17.368 1.00 96.75 561 VAL A CA 1
ATOM 4459 C C . VAL A 1 561 ? -30.746 6.156 18.281 1.00 96.75 561 VAL A C 1
ATOM 4461 O O . VAL A 1 561 ? -30.439 4.983 18.474 1.00 96.75 561 VAL A O 1
ATOM 4464 N N . GLY A 1 562 ? -31.881 6.683 18.753 1.00 95.62 562 GLY A N 1
ATOM 4465 C CA . GLY A 1 562 ? -32.813 5.967 19.624 1.00 95.62 562 GLY A CA 1
ATOM 4466 C C . GLY A 1 562 ? -33.404 4.698 19.014 1.00 95.62 562 GLY A C 1
ATOM 4467 O O . GLY A 1 562 ? -33.764 3.769 19.736 1.00 95.62 562 GLY A O 1
ATOM 4468 N N . TRP A 1 563 ? -33.458 4.615 17.683 1.00 95.69 563 TRP A N 1
ATOM 4469 C CA . TRP A 1 563 ? -33.950 3.431 16.984 1.00 95.69 563 TRP A CA 1
ATOM 4470 C C . TRP A 1 563 ? -32.983 2.250 17.074 1.00 95.69 563 TRP A C 1
ATOM 4472 O O . TRP A 1 563 ? -33.443 1.112 17.037 1.00 95.69 563 TRP A O 1
ATOM 4482 N N . LEU A 1 564 ? -31.683 2.473 17.311 1.00 96.25 564 LEU A N 1
ATOM 4483 C CA . LEU A 1 564 ? -30.714 1.384 17.489 1.00 96.25 564 LEU A CA 1
ATOM 4484 C C . LEU A 1 564 ? -31.072 0.452 18.656 1.00 96.25 564 LEU A C 1
ATOM 4486 O O . LEU A 1 564 ? -30.751 -0.734 18.606 1.00 96.25 564 LEU A O 1
ATOM 4490 N N . ALA A 1 565 ? -31.783 0.947 19.671 1.00 95.31 565 ALA A N 1
ATOM 4491 C CA . ALA A 1 565 ? -32.239 0.148 20.808 1.00 95.31 565 ALA A CA 1
ATOM 4492 C C . ALA A 1 565 ? -33.617 -0.512 20.593 1.00 95.31 565 ALA A C 1
ATOM 4494 O O . ALA A 1 565 ? -34.039 -1.310 21.424 1.00 95.31 565 ALA A O 1
ATOM 4495 N N . GLN A 1 566 ? -34.330 -0.196 19.504 1.00 94.88 566 GLN A N 1
ATOM 4496 C CA . GLN A 1 566 ? -35.708 -0.634 19.252 1.00 94.88 566 GLN A CA 1
ATOM 4497 C C . GLN A 1 566 ? -35.784 -1.802 18.253 1.00 94.88 566 GLN A C 1
ATOM 4499 O O . GLN A 1 566 ? -34.984 -1.839 17.318 1.00 94.88 566 GLN A O 1
ATOM 4504 N N . PRO A 1 567 ? -36.796 -2.689 18.353 1.00 93.44 567 PRO A N 1
ATOM 4505 C CA . PRO A 1 567 ? -37.022 -3.752 17.371 1.00 93.44 567 PRO A CA 1
ATOM 4506 C C . PRO A 1 567 ? -37.111 -3.203 15.943 1.00 93.44 567 PRO A C 1
ATOM 4508 O O . PRO A 1 567 ? -37.826 -2.224 15.705 1.00 93.44 567 PRO A O 1
ATOM 4511 N N . ILE A 1 568 ? -36.436 -3.852 14.989 1.00 92.75 568 ILE A N 1
ATOM 4512 C CA . ILE A 1 568 ? -36.338 -3.401 13.586 1.00 92.75 568 ILE A CA 1
ATOM 4513 C C . ILE A 1 568 ? -37.725 -3.268 12.938 1.00 92.75 568 ILE A C 1
ATOM 4515 O O . ILE A 1 568 ? -37.940 -2.404 12.085 1.00 92.75 568 ILE A O 1
ATOM 4519 N N . GLU A 1 569 ? -38.691 -4.080 13.368 1.00 92.38 569 GLU A N 1
ATOM 4520 C CA . GLU A 1 569 ? -40.074 -4.073 12.884 1.00 92.38 569 GLU A CA 1
ATOM 4521 C C . GLU A 1 569 ? -40.810 -2.770 13.218 1.00 92.38 569 GLU A C 1
ATOM 4523 O O . GLU A 1 569 ? -41.769 -2.415 12.535 1.00 92.38 569 GLU A O 1
ATOM 4528 N N . LYS A 1 570 ? -40.371 -2.054 14.262 1.00 92.25 570 LYS A N 1
ATOM 4529 C CA . LYS A 1 570 ? -40.959 -0.776 14.686 1.00 92.25 570 LYS A CA 1
ATOM 4530 C C . LYS A 1 570 ? -40.324 0.431 13.999 1.00 92.25 570 LYS A C 1
ATOM 4532 O O . LYS A 1 570 ? -40.838 1.536 14.157 1.00 92.25 570 LYS A O 1
ATOM 4537 N N . TRP A 1 571 ? -39.220 0.248 13.272 1.00 94.31 571 TRP A N 1
ATOM 4538 C CA . TRP A 1 571 ? -38.490 1.364 12.676 1.00 94.31 571 TRP A CA 1
ATOM 4539 C C . TRP A 1 571 ? -39.323 2.065 11.595 1.00 94.31 571 TRP A C 1
ATOM 4541 O O . TRP A 1 571 ? -39.960 1.395 10.774 1.00 94.31 571 TRP A O 1
ATOM 4551 N N . PRO A 1 572 ? -39.298 3.408 11.542 1.00 92.62 572 PRO A N 1
ATOM 4552 C CA . PRO A 1 572 ? -39.954 4.154 10.482 1.00 92.62 572 PRO A CA 1
ATOM 4553 C C . PRO A 1 572 ? -39.204 3.961 9.152 1.00 92.62 572 PRO A C 1
ATOM 4555 O O . PRO A 1 572 ? -38.045 3.538 9.143 1.00 92.62 572 PRO A O 1
ATOM 4558 N N . PRO A 1 573 ? -39.827 4.282 8.006 1.00 90.38 573 PRO A N 1
ATOM 4559 C CA . PRO A 1 573 ? -39.102 4.369 6.744 1.00 90.38 573 PRO A CA 1
ATOM 4560 C C . PRO A 1 573 ? -38.009 5.444 6.835 1.00 90.38 573 PRO A C 1
ATOM 4562 O O . PRO A 1 573 ? -38.283 6.580 7.220 1.00 90.38 573 PRO A O 1
ATOM 4565 N N . ILE A 1 574 ? -36.781 5.078 6.463 1.00 91.12 574 ILE A N 1
ATOM 4566 C CA . ILE A 1 574 ? -35.591 5.932 6.564 1.00 91.12 574 ILE A CA 1
ATOM 4567 C C . ILE A 1 574 ? -35.154 6.339 5.160 1.00 91.12 574 ILE A C 1
ATOM 4569 O O . ILE A 1 574 ? -34.951 5.478 4.305 1.00 91.12 574 ILE A O 1
ATOM 4573 N N . SER A 1 575 ? -35.020 7.642 4.907 1.00 90.88 575 SER A N 1
ATOM 4574 C CA . SER A 1 575 ? -34.407 8.139 3.672 1.00 90.88 575 SER A CA 1
ATOM 4575 C C . SER A 1 575 ? -32.883 8.153 3.795 1.00 90.88 575 SER A C 1
ATOM 4577 O O . SER A 1 575 ? -32.350 8.333 4.888 1.00 90.88 575 SER A O 1
ATOM 4579 N N . ASN A 1 576 ? -32.173 8.038 2.669 1.00 88.88 576 ASN A N 1
ATOM 4580 C CA . ASN A 1 576 ? -30.707 8.118 2.659 1.00 88.88 576 ASN A CA 1
ATOM 4581 C C . ASN A 1 576 ? -30.200 9.438 3.263 1.00 88.88 576 ASN A C 1
ATOM 4583 O O . ASN A 1 576 ? -29.223 9.439 3.998 1.00 88.88 576 ASN A O 1
ATOM 4587 N N . GLU A 1 577 ? -30.898 10.550 3.010 1.00 90.88 577 GLU A N 1
ATOM 4588 C CA . GLU A 1 577 ? -30.552 11.858 3.580 1.00 90.88 577 GLU A CA 1
ATOM 4589 C C . GLU A 1 577 ? -30.618 11.870 5.109 1.00 90.88 577 GLU A C 1
ATOM 4591 O O . GLU A 1 577 ? -29.763 12.477 5.738 1.00 90.88 577 GLU A O 1
ATOM 4596 N N . VAL A 1 578 ? -31.614 11.212 5.712 1.00 89.88 578 VAL A N 1
ATOM 4597 C CA . VAL A 1 578 ? -31.741 11.131 7.176 1.00 89.88 578 VAL A CA 1
ATOM 4598 C C . VAL A 1 578 ? -30.751 10.122 7.756 1.00 89.88 578 VAL A C 1
ATOM 4600 O O . VAL A 1 578 ? -30.219 10.353 8.836 1.00 89.88 578 VAL A O 1
ATOM 4603 N N . ALA A 1 579 ? -30.486 9.023 7.045 1.00 90.06 579 ALA A N 1
ATOM 4604 C CA . ALA A 1 579 ? -29.555 7.987 7.484 1.00 90.06 579 ALA A CA 1
ATOM 4605 C C . ALA A 1 579 ? -28.093 8.451 7.510 1.00 90.06 579 ALA A C 1
ATOM 4607 O O . ALA A 1 579 ? -27.319 7.919 8.287 1.00 90.06 579 ALA A O 1
ATOM 4608 N N . MET A 1 580 ? -27.709 9.407 6.656 1.00 90.81 580 MET A N 1
ATOM 4609 C CA . MET A 1 580 ? -26.331 9.913 6.561 1.00 90.81 580 MET A CA 1
ATOM 4610 C C . MET A 1 580 ? -26.078 11.183 7.396 1.00 90.81 580 MET A C 1
ATOM 4612 O O . MET A 1 580 ? -25.012 11.783 7.284 1.00 90.81 580 MET A O 1
ATOM 4616 N N . GLN A 1 581 ? -27.050 11.640 8.192 1.00 92.25 581 GLN A N 1
ATOM 4617 C CA . GLN A 1 581 ? -26.902 12.827 9.044 1.00 92.25 581 GLN A CA 1
ATOM 4618 C C . GLN A 1 581 ? -26.187 12.504 10.355 1.00 92.25 581 GLN A C 1
ATOM 4620 O O . GLN A 1 581 ? -26.407 11.453 10.924 1.00 92.25 581 GLN A O 1
ATOM 4625 N N . GLY A 1 582 ? -25.446 13.457 10.919 1.00 93.12 582 GLY A N 1
ATOM 4626 C CA . GLY A 1 582 ? -24.856 13.299 12.252 1.00 93.12 582 GLY A CA 1
ATOM 4627 C C . GLY A 1 582 ? -23.639 12.373 12.267 1.00 93.12 582 GLY A C 1
ATOM 4628 O O . GLY A 1 582 ? -22.830 12.394 11.342 1.00 93.12 582 GLY A O 1
ATOM 4629 N N . ASP A 1 583 ? -23.488 11.613 13.350 1.00 95.38 583 ASP A N 1
ATOM 4630 C CA . ASP A 1 583 ? -22.348 10.720 13.576 1.00 95.38 583 ASP A CA 1
ATOM 4631 C C . ASP A 1 583 ? -22.278 9.565 12.557 1.00 95.38 583 ASP A C 1
ATOM 4633 O O . ASP A 1 583 ? -23.262 8.855 12.333 1.00 95.38 583 ASP A O 1
ATOM 4637 N N . SER A 1 584 ? -21.097 9.357 11.962 1.00 95.12 584 SER A N 1
ATOM 4638 C CA . SER A 1 584 ? -20.884 8.384 10.883 1.00 95.12 584 SER A CA 1
ATOM 4639 C C . SER A 1 584 ? -20.992 6.927 11.339 1.00 95.12 584 SER A C 1
ATOM 4641 O O . SER A 1 584 ? -21.494 6.095 10.584 1.00 95.12 584 SER A O 1
ATOM 4643 N N . GLN A 1 585 ? -20.580 6.618 12.572 1.00 95.19 585 GLN A N 1
ATOM 4644 C CA . GLN A 1 585 ? -20.655 5.268 13.134 1.00 95.19 585 GLN A CA 1
ATOM 4645 C C . GLN A 1 585 ? -22.110 4.897 13.430 1.00 95.19 585 GLN A C 1
ATOM 4647 O O . GLN A 1 585 ? -22.543 3.780 13.161 1.00 95.19 585 GLN A O 1
ATOM 4652 N N . ILE A 1 586 ? -22.909 5.842 13.935 1.00 96.50 586 ILE A N 1
ATOM 4653 C CA . ILE A 1 586 ? -24.353 5.632 14.107 1.00 96.50 586 ILE A CA 1
ATOM 4654 C C . ILE A 1 586 ? -25.044 5.511 12.743 1.00 96.50 586 ILE A C 1
ATOM 4656 O O . ILE A 1 586 ? -25.854 4.599 12.552 1.00 96.50 586 ILE A O 1
ATOM 4660 N N . ALA A 1 587 ? -24.709 6.388 11.793 1.00 96.06 587 ALA A N 1
ATOM 4661 C CA . ALA A 1 587 ? -25.254 6.373 10.438 1.00 96.06 587 ALA A CA 1
ATOM 4662 C C . ALA A 1 587 ? -25.059 5.012 9.753 1.00 96.06 587 ALA A C 1
ATOM 4664 O O . ALA A 1 587 ? -26.011 4.450 9.209 1.00 96.06 587 ALA A O 1
ATOM 4665 N N . GLU A 1 588 ? -23.860 4.430 9.840 1.00 94.69 588 GLU A N 1
ATOM 4666 C CA . GLU A 1 588 ? -23.561 3.106 9.285 1.00 94.69 588 GLU A CA 1
ATOM 4667 C C . GLU A 1 588 ? -24.519 2.028 9.813 1.00 94.69 588 GLU A C 1
ATOM 4669 O O . GLU A 1 588 ? -25.131 1.287 9.038 1.00 94.69 588 GLU A O 1
ATOM 4674 N N . ARG A 1 589 ? -24.732 1.985 11.131 1.00 93.81 589 ARG A N 1
ATOM 4675 C CA . ARG A 1 589 ? -25.647 1.027 11.776 1.00 93.81 589 ARG A CA 1
ATOM 4676 C C . ARG A 1 589 ? -27.095 1.218 11.321 1.00 93.81 589 ARG A C 1
ATOM 4678 O O . ARG A 1 589 ? -27.806 0.242 11.068 1.00 93.81 589 ARG A O 1
ATOM 4685 N N . ILE A 1 590 ? -27.527 2.472 11.173 1.00 95.94 590 ILE A N 1
ATOM 4686 C CA . ILE A 1 590 ? -28.864 2.816 10.677 1.00 95.94 590 ILE A CA 1
ATOM 4687 C C . ILE A 1 590 ? -29.046 2.358 9.223 1.00 95.94 590 ILE A C 1
ATOM 4689 O O . ILE A 1 590 ? -30.076 1.760 8.900 1.00 95.94 590 ILE A O 1
ATOM 4693 N N . ILE A 1 591 ? -28.046 2.576 8.365 1.00 94.62 591 ILE A N 1
ATOM 4694 C CA . ILE A 1 591 ? -28.049 2.142 6.959 1.00 94.62 591 ILE A CA 1
ATOM 4695 C C . ILE A 1 591 ? -28.121 0.614 6.862 1.00 94.62 591 ILE A C 1
ATOM 4697 O O . ILE A 1 591 ? -28.917 0.082 6.086 1.00 94.62 591 ILE A O 1
ATOM 4701 N N . LEU A 1 592 ? -27.349 -0.096 7.689 1.00 93.19 592 LEU A N 1
ATOM 4702 C CA . LEU A 1 592 ? -27.368 -1.560 7.769 1.00 93.19 592 LEU A CA 1
ATOM 4703 C C . LEU A 1 592 ? -28.656 -2.117 8.400 1.00 93.19 592 LEU A C 1
ATOM 4705 O O . LEU A 1 592 ? -28.878 -3.328 8.368 1.00 93.19 592 LEU A O 1
ATOM 4709 N N . ARG A 1 593 ? -29.513 -1.250 8.960 1.00 93.69 593 ARG A N 1
ATOM 4710 C CA . ARG A 1 593 ? -30.716 -1.605 9.729 1.00 93.69 593 ARG A CA 1
ATOM 4711 C C . ARG A 1 593 ? -30.427 -2.632 10.824 1.00 93.69 593 ARG A C 1
ATOM 4713 O O . ARG A 1 593 ? -31.193 -3.575 11.013 1.00 93.69 593 ARG A O 1
ATOM 4720 N N . THR A 1 594 ? -29.327 -2.451 11.548 1.00 93.56 594 THR A N 1
ATOM 4721 C CA . THR A 1 594 ? -28.952 -3.313 12.671 1.00 93.56 594 THR A CA 1
ATOM 4722 C C . THR A 1 594 ? -29.371 -2.682 13.996 1.00 93.56 594 THR A C 1
ATOM 4724 O O . THR A 1 594 ? -29.196 -1.487 14.224 1.00 93.56 594 THR A O 1
ATOM 4727 N N . SER A 1 595 ? -29.947 -3.493 14.886 1.00 93.69 595 SER A N 1
ATOM 4728 C CA . SER A 1 595 ? -30.408 -3.059 16.208 1.00 93.69 595 SER A CA 1
ATOM 4729 C C . SER A 1 595 ? -29.816 -3.931 17.308 1.00 93.69 595 SER A C 1
ATOM 4731 O O . SER A 1 595 ? -29.743 -5.150 17.169 1.00 93.69 595 SER A O 1
ATOM 4733 N N . GLY A 1 596 ? -29.450 -3.309 18.427 1.00 93.75 596 GLY A N 1
ATOM 4734 C CA . GLY A 1 596 ? -29.061 -3.997 19.655 1.00 93.75 596 GLY A CA 1
ATOM 4735 C C . GLY A 1 596 ? -30.226 -4.495 20.505 1.00 93.75 596 GLY A C 1
ATOM 4736 O O . GLY A 1 596 ? -29.990 -4.964 21.618 1.00 93.75 596 GLY A O 1
ATOM 4737 N N . TYR A 1 597 ? -31.470 -4.382 20.027 1.00 94.00 597 TYR A N 1
ATOM 4738 C CA . TYR A 1 597 ? -32.641 -4.831 20.769 1.00 94.00 597 TYR A CA 1
ATOM 4739 C C . TYR A 1 597 ? -32.601 -6.341 21.046 1.00 94.00 597 TYR A C 1
ATOM 4741 O O . TYR A 1 597 ? -32.370 -7.158 20.155 1.00 94.00 597 TYR A O 1
ATOM 4749 N N . HIS A 1 598 ? -32.910 -6.713 22.286 1.00 91.31 598 HIS A N 1
ATOM 4750 C CA . HIS A 1 598 ? -33.247 -8.075 22.681 1.00 91.31 598 HIS A CA 1
ATOM 4751 C C . HIS A 1 598 ? -34.206 -8.054 23.877 1.00 91.31 598 HIS A C 1
ATOM 4753 O O . HIS A 1 598 ? -34.251 -7.078 24.626 1.00 91.31 598 HIS A O 1
ATOM 4759 N N . GLU A 1 599 ? -34.924 -9.156 24.111 1.00 85.62 599 GLU A N 1
ATOM 4760 C CA . GLU A 1 599 ? -35.975 -9.251 25.144 1.00 85.62 599 GLU A CA 1
ATOM 4761 C C . GLU A 1 599 ? -35.500 -8.843 26.548 1.00 85.62 599 GLU A C 1
ATOM 4763 O O . GLU A 1 599 ? -36.246 -8.221 27.297 1.00 85.62 599 GLU A O 1
ATOM 4768 N N . GLY A 1 600 ? -34.235 -9.118 26.888 1.00 83.31 600 GLY A N 1
ATOM 4769 C CA . GLY A 1 600 ? -33.641 -8.717 28.171 1.00 83.31 600 GLY A CA 1
ATOM 4770 C C . GLY A 1 600 ? -33.513 -7.202 28.415 1.00 83.31 600 GLY A C 1
ATOM 4771 O O . GLY A 1 600 ? -33.194 -6.814 29.534 1.00 83.31 600 GLY A O 1
ATOM 4772 N N . LEU A 1 601 ? -33.736 -6.348 27.406 1.00 84.19 601 LEU A N 1
ATOM 4773 C CA . LEU A 1 601 ? -33.776 -4.886 27.568 1.00 84.19 601 LEU A CA 1
ATOM 4774 C C . LEU A 1 601 ? -35.176 -4.375 27.926 1.00 84.19 601 LEU A C 1
ATOM 4776 O O . LEU A 1 601 ? -35.304 -3.333 28.564 1.00 84.19 601 LEU A O 1
ATOM 4780 N N . SER A 1 602 ? -36.228 -5.097 27.536 1.00 76.25 602 SER A N 1
ATOM 4781 C CA . SER A 1 602 ? -37.599 -4.800 27.952 1.00 76.25 602 SER A CA 1
ATOM 4782 C C . SER A 1 602 ? -37.852 -5.371 29.347 1.00 76.25 602 SER A C 1
ATOM 4784 O O . SER A 1 602 ? -37.613 -6.548 29.598 1.00 76.25 602 SER A O 1
ATOM 4786 N N . GLY A 1 603 ? -38.378 -4.557 30.266 1.00 60.06 603 GLY A N 1
ATOM 4787 C CA . GLY A 1 603 ? -38.643 -4.942 31.662 1.00 60.06 603 GLY A CA 1
ATOM 4788 C C . GLY A 1 603 ? -39.712 -6.030 31.878 1.00 60.06 603 GLY A C 1
ATOM 4789 O O . GLY A 1 603 ? -40.153 -6.229 33.008 1.00 60.06 603 GLY A O 1
ATOM 4790 N N . GLU A 1 604 ? -40.146 -6.741 30.835 1.00 48.97 604 GLU A N 1
ATOM 4791 C CA . GLU A 1 604 ? -41.237 -7.724 30.896 1.00 48.97 604 GLU A CA 1
ATOM 4792 C C . GLU A 1 604 ? -40.849 -9.055 31.575 1.00 48.97 604 GLU A C 1
ATOM 4794 O O . GLU A 1 604 ? -41.725 -9.858 31.884 1.00 48.97 604 GLU A O 1
ATOM 4799 N N . GLN A 1 605 ? -39.577 -9.286 31.929 1.00 41.69 605 GLN A N 1
ATOM 4800 C CA . GLN A 1 605 ? -39.150 -10.519 32.623 1.00 41.69 605 GLN A CA 1
ATOM 4801 C C . GLN A 1 605 ? -39.332 -10.527 34.159 1.00 41.69 605 GLN A C 1
ATOM 4803 O O . GLN A 1 605 ? -38.844 -11.435 34.824 1.00 41.69 605 GLN A O 1
ATOM 4808 N N . SER A 1 606 ? -40.057 -9.574 34.758 1.00 32.22 606 SER A N 1
ATOM 4809 C CA . SER A 1 606 ? -40.402 -9.618 36.200 1.00 32.22 606 SER A CA 1
ATOM 4810 C C . SER A 1 606 ? -41.811 -10.140 36.521 1.00 32.22 606 SER A C 1
ATOM 4812 O O . SER A 1 606 ? -42.245 -10.033 37.668 1.00 32.22 606 SER A O 1
ATOM 4814 N N . GLN A 1 607 ? -42.541 -10.714 35.558 1.00 31.23 607 GLN A N 1
ATOM 4815 C CA . GLN A 1 607 ? -43.869 -11.295 35.812 1.00 31.23 607 GLN A CA 1
ATOM 4816 C C . GLN A 1 607 ? -44.114 -12.603 35.049 1.00 31.23 607 GLN A C 1
ATOM 4818 O O . GLN A 1 607 ? -45.016 -12.665 34.220 1.00 31.23 607 GLN A O 1
ATOM 4823 N N . LEU A 1 608 ? -43.358 -13.659 35.358 1.00 31.34 608 LEU A N 1
ATOM 4824 C CA . LEU A 1 608 ? -43.799 -15.046 35.151 1.00 31.34 608 LEU A CA 1
ATOM 4825 C C . LEU A 1 608 ? -43.367 -15.927 36.323 1.00 31.34 608 LEU A C 1
ATOM 4827 O O . LEU A 1 608 ? -42.170 -15.878 36.684 1.00 31.34 608 LEU A O 1
#

Secondary structure (DSSP, 8-state):
--SHHHHHHHHHHHTTTSEEEE--TTSSSPPPPEEGGGHHHHHHHH-TTS-HHHHHHHHHHHHHHHH-SS-----HHHHHHHHHHHTT--EES--TT--EEE-TT--HHHHHHHHHHHHS-TTSSPEEEEPPSS--HHHHHHHHH-TTEEEEE-SS--GGGTTS-EEEE-SSS-TTEEEEE-TTS-EEEEE--PPPP-----PPP---PPPHHHHTT-TTS---SS-S-TTHHHHHHTTTTT--HHHHHHHTTT-HHHHHHTS-HHHHHHHHHHHGGGS-GGGGGG--TTSS-GGGHHHHHTT--HHHHHHHHHHHHHHHHH-TTHHHHH--S--GGG--HHHHHHHHHHHHTGGGS-GGGHHHIIIIIHHHHHHS--S--HHHHHHHHHHHHHT---HHHHHHHHHHHHHHHTTS-TTSHHHHHHHHHHHHHH-PPPPHHHHHHHHHHS-HHHHGGGHHHHHHHHTTSHHHHHHHHHS---HHHHHS--TTPBP-STT-TT-B-----THHHHHHHHHHHHHHHTT---GGGHHHHHHHHHHHHHHHTPPPPPPSS-TTGGGGGS-GGGPPP--HHHHTSS-HHHHHHHHTT-----GGGSGGGG--

Sequence (608 aa):
MEERLPKSMLLRTARANALVIADLGGLDTVGQNFPISCLDSWITRAHPRLTPSERRRRLNSLRERLTSTRRVRTEESTWRRFRKDWKDATFSSEESGLRLFDTRGLAATATTSLIEWAVSEQNRPPLVLEIPETIPDDVLSAVISHPKLRLTLSSQPRQPLEIFDQLIVDPLRPLPWLRLRTLGGRDMPVRLVDPVPTAPEVTEDDEVAPSPWAILGLDNEEISSNVVDSSMIGSAIAQFPEGNEDWSNMMEASYPIAAWIASPPKTRWHRWQRLRSRLDSEWIALLDLEYLPLERLAEVADEAPPRVLEIFAEKLRLLLHNDSEIGLRTRPATDPANASPGASWVAAQLLSNAAWLPEDMQEDLIRWALEAWLVHPPSNSLAALQSVDWIYKSQQVDVANYGPVLQGILRRANEFPIDHDLKIWSLLVERIRDSKQLQIEDLEAIIANLPLDWWALLAPELLTNLLAEESSLDWLFDNPIPWSAAILRPKGEPSTAPGLEDRDHPGCSPEIRNSLARRLRSRSERGNLPESAAPLLDLMESLDTVLEGSSPSTGRTHPMVGWLAQPIEKWPPISNEVAMQGDSQIAERIILRTSGYHEGLSGEQSQL

Radius of gyration: 31.74 Å; chains: 1; bounding box: 74×65×94 Å

pLDDT: mean 87.83, std 11.09, range [31.23, 98.0]

Foldseek 3Di:
DQFVLLVCLVCLVQLVQAQEEEANQLDLEDADAAELVLVLQLLCVLCVPDDPVVSVVLSVLVSCCQPPPDPRDHDPSVVVSCCQAQPPGHYDNPCVPRGGHHCVNGDLSSLQSSLCVQLVDLPHTQYEHEHDPDHDPVSVVSQLPRPRHDYYHYPDDDPVCLVAWDWAQDPPFHPPWIWIQGNVRDIDIDARARDDDAWHDDDDDPDDDDFLCVLLVVPPDPPPPPDPDDPLLVVLRVQPPQADQVVLVVCCVPPVLSSLSRHYQLCNQVSCVVCVVPDDQSSLSSHDCSRDQLLCQLVNQLSHDPSSLVSVLVNVLVVCQVPLSVLSRNQHRDGLQPAHLSNLSSLLSCLLNVVSHDPSCLVVNVRRSLSNVLNNPDLPRQSSLLSLLVSCPVPPPPPVVVVVSVVVLLVSLCVDDLSGPSVLLNLLVCCVPVVDDDDLVSLLSNQVPPDLLQNLLCLQVSLLVLLPDPVSVVVCLVPQDLSLLSAFFAAFCAGSRRPGRVDTRRFHDLVSLVSLCVRQVVCVVVVNDDPSCQSSVLNNQLLVCLQVVHDGQQGDQAGCSSCLQPDLVPDDDDDLVRLPPGDNSSSVCVVVSGHSYDPNSYPVVPPD

=== Feature glossary ===
A reading guide for the features in this record.

Start from the sequence.

  · This is the polypeptide sequence — one letter per residue, N-terminus first. Length ranges from a few dozen residues for small domains to over a thousand for large multi-domain proteins.

Fold it, and you get atomic coordinates and the backbone conformation that goes with them.

  · Structure coordinates are given as an mmCIF _atom_site loop: one row per atom with element, residue name, chain id, sequence number, and x/y/z position in Å. Only the four main-chain atoms per residue are included here; side chains are omitted to keep the record compact.

  · Backbone dihedral angles. Every residue except chain termini has a φ (preceding-C → N → Cα → C) and a ψ (N → Cα → C → next-N). They are reported in degrees following the IUPAC sign convention. Secondary structure is essentially a statement about which (φ, ψ) basin each residue occupies.

  · The SS8 string is DSSP's per-residue secondary-structure call. α-helix (H) means an i→i+4 H-bond ladder; β-strand (E) means the residue participates in a β-sheet; 3₁₀ (G) and π (I) are tighter and wider helices; T/S are turns/bends; '-' is loop.

  · SS3 is a coarse helix/strand/coil call (letters a/b/c) made by the P-SEA algorithm from inter-Cα distances and dihedrals. It is less detailed than DSSP but needs only Cα positions.

Summarize the fold with a handful of shape descriptors and a per-residue structural alphabet.

  · Radius of gyration (Rg) is the root-mean-square distance of Cα atoms from their centroid — a single number for overall size and compactness. A globular domain of N residues has Rg ≈ 2.2·N^0.38 Å; an extended or disordered chain has a much larger Rg. The Cα contact count is the number of residue pairs whose Cα atoms are within 8 Å and are more than four positions apart in sequence — a standard proxy for tertiary packing density. The bounding box is the smallest axis-aligned box enclosing all Cα atoms.

  · The Foldseek 3Di string encodes local tertiary geometry as a 20-letter alphabet — one character per residue — derived from the relative positions of nearby Cα atoms. Unlike the amino-acid sequence, 3Di is a direct function of the 3D structure, so two proteins with the same fold have similar 3Di strings even at low sequence identity.

  · Solvent-accessible surface area (SASA) is the area in Å² traced out by the centre of a 1.4 Å probe sphere (a water molecule) rolled over the protein's van der Waals surface (Shrake–Rupley / Lee–Richards construction). Buried residues have near-zero SASA; fully exposed residues can exceed 200 Å². The total SASA scales roughly with the number of surface residues.

Ask how reliable the model is.

  · pLDDT (predicted Local Distance Difference Test) is AlphaFold's per-residue confidence score, ranging from 0 to 100. Values above 90 indicate high confidence (typically well-packed cores); 70–90 is confident; 50–70 low confidence; below 50 usually means the region is disordered or the prediction is unreliable there. AlphaFold stores pLDDT in the mmCIF B-factor column.

  · B-factor (Debye–Waller factor) reflects atomic displacement in the crystal lattice. It is an experimental observable (units Å²), not a prediction; low values mean the atom is pinned down, high values mean it moves or is heterogeneous across the crystal.

  · Predicted Aligned Error (PAE) is an AlphaFold confidence matrix: entry (i, j) is the expected error in the position of residue j, in ångströms, when the prediction is superimposed on the true structure at residue i. Low PAE within a block of residues means that block is internally rigid and well-predicted; high PAE between two blocks means their relative placement is uncertain even if each block individually is confident.

Place it in context: what it resembles, what it is annotated as, and how it looks.

  · Nearest PDB neighbors are the top structural matches found by Foldseek when searching this structure against the entire Protein Data Bank. Each hit reports a TM-score (0 to 1; >0.5 almost always implies the same fold) and an E-value. These are *structural* homologs — they may share no detectable sequence similarity.

  · Functional annotations link the protein to curated databases. InterPro entries identify conserved domains and families by matching the sequence against member-database signatures (Pfam, PROSITE, CDD, …). Gene Ontology (GO) terms describe molecular function, biological process, and cellular component in a controlled vocabulary. CATH places the structure in a hierarchical fold classification (Class/Architecture/Topology/Homologous-superfamily). The organism is the source species.

  · Three diagnostic plots accompany the record. The Cα contact map visualizes the tertiary structure as a 2D adjacency matrix (8 Å cutoff, sequence-local contacts suppressed). The Ramachandran plot shows the distribution of backbone (φ, ψ) torsions, with points in the α and β basins reflecting secondary structure content. The PAE plot shows AlphaFold's inter-residue confidence as a color matrix.

  · Six rendered views show the 3D structure from the faces of a cube — i.e. along ±x, ±y, ±z. Rendering representation is drawn randomly per protein from cartoon (secondary-structure ribbons), sticks (backbone bonds), or molecular surface; coloring is either N→C rainbow (blue at the N-terminus through red at the C-terminus) or one color per chain.